Protein AF-A0A7C8Z5E8-F1 (afdb_monomer_lite)

Sequence (424 aa):
DRLLKFGMDMLPTLFQVVNSGASLYVCYGCLSVVNKLVYYNKPDSLHGLIKDINVASFLAGVFTRNDYHILLLALQIAQTVLEKLSNVLMNSFIKEGVLFAIDGLLTPDNCSEFIFPTGNGLECKNSVGREGMRCLCYAFDTRQSGSTSDSRTCNVDKNSIHNLAEHIKMKYFPAELNSSQSLVTDVLQDLRNASMAISDLLNSCANEGAPDDQKEEELSNIMREAVLQLCGNEPVSTFELIESGIIKALLNYLTNGQYLSPCALANLAHGYAVQKRFETFARMSLSSADPVSNDLPLSLLVRKLQCALSTVETFPVIGGYAPRQRGSYAAVPSGCCTMYPCLRVHFVRGEQETCLVDYSADAVTVDPFCLVGEIEHYLRPKVNQKRVEPSEANVQASDQGKSVPTQASVDADSLPGISMELEA

Foldseek 3Di:
DVLLVCLLVCVVVLLCCLLVLADPLSVLVSLVSLLVSLQPDALVSNCVSCVVPLLLLSLLLQLLDPDPSSLLSSLSNVVSCCVRPVVPCVVSNLQNCVLVSLVCLQCVPPCCPQADCDDDDPDPPPPDDDPDDQDSQCSPPPDPPDDDDDNPDDPDDPCSSVVSSVVCCCPRPNPVVPDPDDSHDPLLVLLLVLLVLLVVLLVVVVPDPADDPVSLVVSLVSVLVNLCSPQDPDDRHLCSVRNSCNVVSVVCLLQSPCPPPPCSPPDPRSVVSNVVSVVSVCVSQQDDPDPVDPQGSVNSVVVSVVVNCSSRDSDNPPPPDDPQDFFEWAVPLPTDGHSDAWDFDDDADDPPDDFWAGQPDHTGTHHPPGDVVSVCVVCVVRIGDDPDDDDDDDDDDDDDDDDDDDDDDDDDDDDDDDDDDDDD

Secondary structure (DSSP, 8-state):
-HHHHHHHHHHHHHHHHHHTT--HHHHHHHHHHHHHHHHHS-HHHHHHHHTTS-HHHHHHHHHT---HHHHHHHHHHHHHHHHHHHHHHHHHHHHTTHHHHHHHHH-GGGGTTTS----S--------S-TT---GGGTT----S-S-------SS-TTHHHHHHHHHHHHHS-TTSTTTS-SS-HHHHHHHHHHHHHHHHHHHHTTSSS--HHHHHHHHHHHHHHHHHHTSSS---HHHHHHT-HHHHHHHHHHTT-TT-TTTTS-HHHHHHHHHHHHHHHHHHHS-S-SS----HHHHHHHHHHHHHHHH-------SS----S-EEE-BSS-EEESSPPEEE-----TT--SB----S-PEEE-TT--HHHHHHHHHHHHB----------------------------------------

Organism: Opuntia streptacantha (NCBI:txid393608)

pLDDT: mean 73.71, std 21.5, range [24.38, 96.69]

Structure (mmCIF, N/CA/C/O backbone):
data_AF-A0A7C8Z5E8-F1
#
_entry.id   AF-A0A7C8Z5E8-F1
#
loop_
_atom_site.group_PDB
_atom_site.id
_atom_site.type_symbol
_atom_site.label_atom_id
_atom_site.label_alt_id
_atom_site.label_comp_id
_atom_site.label_asym_id
_atom_site.label_entity_id
_atom_site.label_seq_id
_atom_site.pdbx_PDB_ins_code
_atom_site.Cartn_x
_atom_site.Cartn_y
_atom_site.Cartn_z
_atom_site.occupancy
_atom_site.B_iso_or_equiv
_atom_site.auth_seq_id
_atom_site.auth_comp_id
_atom_site.auth_asym_id
_atom_site.auth_atom_id
_atom_site.pdbx_PDB_model_num
ATOM 1 N N . ASP A 1 1 ? 3.856 16.992 -24.707 1.00 71.38 1 ASP A N 1
ATOM 2 C CA . ASP A 1 1 ? 2.579 16.389 -25.157 1.00 71.38 1 ASP A CA 1
ATOM 3 C C . ASP A 1 1 ? 2.612 14.867 -25.222 1.00 71.38 1 ASP A C 1
ATOM 5 O O . ASP A 1 1 ? 1.916 14.240 -24.436 1.00 71.38 1 ASP A O 1
ATOM 9 N N . ARG A 1 2 ? 3.445 14.235 -26.066 1.00 83.69 2 ARG A N 1
ATOM 10 C CA . ARG A 1 2 ? 3.478 12.756 -26.175 1.00 83.69 2 ARG A CA 1
ATOM 11 C C . ARG A 1 2 ? 3.871 12.027 -24.879 1.00 83.69 2 ARG A C 1
ATOM 13 O O . ARG A 1 2 ? 3.254 11.022 -24.554 1.00 83.69 2 ARG A O 1
ATOM 20 N N . LEU A 1 3 ? 4.850 12.548 -24.131 1.00 85.56 3 LEU A N 1
ATOM 21 C CA . LEU A 1 3 ? 5.269 11.976 -22.841 1.00 85.56 3 LEU A CA 1
ATOM 22 C C . LEU A 1 3 ? 4.166 12.070 -21.777 1.00 85.56 3 LEU A C 1
ATOM 24 O O . LEU A 1 3 ? 3.964 11.129 -21.020 1.00 85.56 3 LEU A O 1
ATOM 28 N N . LEU A 1 4 ? 3.445 13.194 -21.745 1.00 84.69 4 LEU A N 1
ATOM 29 C CA . LEU A 1 4 ? 2.347 13.409 -20.807 1.00 84.69 4 LEU A CA 1
ATOM 30 C C . LEU A 1 4 ? 1.199 12.438 -21.092 1.00 84.69 4 LEU A C 1
ATOM 32 O O . LEU A 1 4 ? 0.738 11.766 -20.179 1.00 84.69 4 LEU A O 1
ATOM 36 N N . LYS A 1 5 ? 0.810 12.298 -22.367 1.00 87.38 5 LYS A N 1
ATOM 37 C CA . LYS A 1 5 ? -0.210 11.331 -22.790 1.00 87.38 5 LYS A CA 1
ATOM 38 C C . LYS A 1 5 ? 0.185 9.896 -22.436 1.00 87.38 5 LYS A C 1
ATOM 40 O O . LYS A 1 5 ? -0.594 9.189 -21.816 1.00 87.38 5 LYS A O 1
ATOM 45 N N . PHE A 1 6 ? 1.423 9.504 -22.751 1.00 89.25 6 PHE A N 1
ATOM 46 C CA . PHE A 1 6 ? 1.952 8.201 -22.348 1.00 89.25 6 PHE A CA 1
ATOM 47 C C . PHE A 1 6 ? 1.848 7.990 -20.834 1.00 89.25 6 PHE A C 1
ATOM 49 O O . PHE A 1 6 ? 1.457 6.916 -20.394 1.00 89.25 6 PHE A O 1
ATOM 56 N N . GLY A 1 7 ? 2.169 9.013 -20.039 1.00 88.00 7 GLY A N 1
ATOM 57 C CA . GLY A 1 7 ? 2.024 8.944 -18.593 1.00 88.00 7 GLY A CA 1
ATOM 58 C C . GLY A 1 7 ? 0.593 8.741 -18.139 1.00 88.00 7 GLY A C 1
ATOM 59 O O . GLY A 1 7 ? 0.361 7.862 -17.320 1.00 88.00 7 GLY A O 1
ATOM 60 N N . MET A 1 8 ? -0.353 9.509 -18.674 1.00 88.00 8 MET A N 1
ATOM 61 C CA . MET A 1 8 ? -1.761 9.390 -18.288 1.00 88.00 8 MET A CA 1
ATOM 62 C C . MET A 1 8 ? -2.306 7.989 -18.579 1.00 88.00 8 MET A C 1
ATOM 64 O O . MET A 1 8 ? -3.017 7.428 -17.752 1.00 88.00 8 MET A O 1
ATOM 68 N N . ASP A 1 9 ? -1.913 7.406 -19.713 1.00 88.25 9 ASP A N 1
ATOM 69 C CA . ASP A 1 9 ? -2.387 6.089 -20.139 1.00 88.25 9 ASP A CA 1
ATOM 70 C C . ASP A 1 9 ? -1.696 4.942 -19.368 1.00 88.25 9 ASP A C 1
ATOM 72 O O . ASP A 1 9 ? -2.320 3.936 -19.029 1.00 88.25 9 ASP A O 1
ATOM 76 N N . MET A 1 10 ? -0.392 5.069 -19.087 1.00 91.50 10 MET A N 1
ATOM 77 C CA . MET A 1 10 ? 0.416 3.955 -18.571 1.00 91.50 10 MET A CA 1
ATOM 78 C C . MET A 1 10 ? 0.638 3.982 -17.063 1.00 91.50 10 MET A C 1
ATOM 80 O O . MET A 1 10 ? 0.795 2.917 -16.470 1.00 91.50 10 MET A O 1
ATOM 84 N N . LEU A 1 11 ? 0.674 5.153 -16.423 1.00 91.94 11 LEU A N 1
ATOM 85 C CA . LEU A 1 11 ? 1.040 5.268 -15.008 1.00 91.94 11 LEU A CA 1
ATOM 86 C C . LEU A 1 11 ? 0.113 4.461 -14.074 1.00 91.94 11 LEU A C 1
ATOM 88 O O . LEU A 1 11 ? 0.654 3.714 -13.254 1.00 91.94 11 LEU A O 1
ATOM 92 N N . PRO A 1 12 ? -1.231 4.488 -14.229 1.00 91.00 12 PRO A N 1
ATOM 93 C CA . PRO A 1 12 ? -2.122 3.649 -13.422 1.00 91.00 12 PRO A CA 1
ATOM 94 C C . PRO A 1 12 ? -1.835 2.150 -13.593 1.00 91.00 12 PRO A C 1
ATOM 96 O O . PRO A 1 12 ? -1.734 1.412 -12.614 1.00 91.00 12 PRO A O 1
ATOM 99 N N . THR A 1 13 ? -1.620 1.714 -14.837 1.00 91.25 13 THR A N 1
ATOM 100 C CA . THR A 1 13 ? -1.316 0.315 -15.170 1.00 91.25 13 THR A CA 1
ATOM 101 C C . THR A 1 13 ? 0.019 -0.125 -14.566 1.00 91.25 13 THR A C 1
ATOM 103 O O . THR A 1 13 ? 0.124 -1.216 -14.009 1.00 91.25 13 THR A O 1
ATOM 106 N N . LEU A 1 14 ? 1.046 0.729 -14.625 1.00 92.81 14 LEU A N 1
ATOM 107 C CA . LEU A 1 14 ? 2.356 0.446 -14.034 1.00 92.81 14 LEU A CA 1
ATOM 108 C C . LEU A 1 14 ? 2.269 0.298 -12.511 1.00 92.81 14 LEU A C 1
ATOM 110 O O . LEU A 1 14 ? 2.893 -0.608 -11.959 1.00 92.81 14 LEU A O 1
ATOM 114 N N . PHE A 1 15 ? 1.485 1.146 -11.841 1.00 91.06 15 PHE A N 1
ATOM 115 C CA . PHE A 1 15 ? 1.276 1.056 -10.393 1.00 91.06 15 PHE A CA 1
ATOM 116 C C . PHE A 1 15 ? 0.545 -0.233 -10.022 1.00 91.06 15 PHE A C 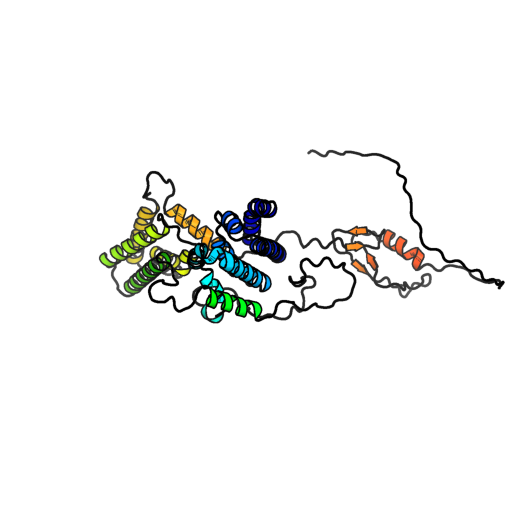1
ATOM 118 O O . PHE A 1 15 ? 0.965 -0.938 -9.105 1.00 91.06 15 PHE A O 1
ATOM 125 N N . GLN A 1 16 ? -0.494 -0.586 -10.781 1.00 87.94 16 GLN A N 1
ATOM 126 C CA . GLN A 1 16 ? -1.241 -1.822 -10.572 1.00 87.94 16 GLN A CA 1
ATOM 127 C C . GLN A 1 16 ? -0.354 -3.064 -10.727 1.00 87.94 16 GLN A C 1
ATOM 129 O O . GLN A 1 16 ? -0.414 -3.951 -9.883 1.00 87.94 16 GLN A O 1
ATOM 134 N N . VAL A 1 17 ? 0.498 -3.120 -11.757 1.00 88.19 17 VAL A N 1
ATOM 135 C CA . VAL A 1 17 ? 1.419 -4.252 -11.982 1.00 88.19 17 VAL A CA 1
ATOM 136 C C . VAL A 1 17 ? 2.443 -4.383 -10.857 1.00 88.19 17 VAL A C 1
ATOM 138 O O . VAL A 1 17 ? 2.772 -5.492 -10.439 1.00 88.19 17 VAL A O 1
ATOM 141 N N . VAL A 1 18 ? 2.957 -3.263 -10.347 1.00 88.06 18 VAL A N 1
ATOM 142 C CA . VAL A 1 18 ? 3.850 -3.301 -9.187 1.00 88.06 18 VAL A CA 1
ATOM 143 C C . VAL A 1 18 ? 3.084 -3.823 -7.969 1.00 88.06 18 VAL A C 1
ATOM 145 O O . VAL A 1 18 ? 3.571 -4.733 -7.309 1.00 88.06 18 VAL A O 1
ATOM 148 N N . ASN A 1 19 ? 1.860 -3.367 -7.713 1.00 83.38 19 ASN A N 1
ATOM 149 C CA . ASN A 1 19 ? 1.084 -3.809 -6.548 1.00 83.38 19 ASN A CA 1
ATOM 150 C C . ASN A 1 19 ? 0.460 -5.210 -6.692 1.00 83.38 19 ASN A C 1
ATOM 152 O O . ASN A 1 19 ? 0.010 -5.775 -5.702 1.00 83.38 19 ASN A O 1
ATOM 156 N N . SER A 1 20 ? 0.467 -5.822 -7.880 1.00 80.69 20 SER A N 1
ATOM 157 C CA . SER A 1 20 ? -0.159 -7.130 -8.124 1.00 80.69 20 SER A CA 1
ATOM 158 C C . SER A 1 20 ? 0.697 -8.338 -7.718 1.00 80.69 20 SER A C 1
ATOM 160 O O . SER A 1 20 ? 0.433 -9.444 -8.184 1.00 80.69 20 SER A O 1
ATOM 162 N N . GLY A 1 21 ? 1.785 -8.149 -6.964 1.00 71.88 21 GLY A N 1
ATOM 163 C CA . GLY A 1 21 ? 2.707 -9.240 -6.614 1.00 71.88 21 GLY A CA 1
ATOM 164 C C . GLY A 1 21 ? 3.442 -9.848 -7.819 1.00 71.88 21 GLY A C 1
ATOM 165 O O . GLY A 1 21 ? 3.825 -11.019 -7.785 1.00 71.88 21 GLY A O 1
ATOM 166 N N . ALA A 1 22 ? 3.619 -9.073 -8.900 1.00 80.31 22 ALA A N 1
ATOM 167 C CA . ALA A 1 22 ? 4.351 -9.499 -10.090 1.00 80.31 22 ALA A CA 1
ATOM 168 C C . ALA A 1 22 ? 5.821 -9.832 -9.773 1.00 80.31 22 ALA A C 1
ATOM 170 O O . ALA A 1 22 ? 6.372 -9.429 -8.747 1.00 80.31 22 ALA A O 1
ATOM 171 N N . SER A 1 23 ? 6.493 -10.540 -10.689 1.00 83.44 23 SER A N 1
ATOM 172 C CA . SER A 1 23 ? 7.897 -10.911 -10.491 1.00 83.44 23 SER A CA 1
ATOM 173 C C . SER A 1 23 ? 8.780 -9.684 -10.241 1.00 83.44 23 SER A C 1
ATOM 175 O O . SER A 1 23 ? 8.546 -8.594 -10.774 1.00 83.44 23 SER A O 1
ATOM 177 N N . LEU A 1 24 ? 9.836 -9.876 -9.450 1.00 83.94 24 LEU A N 1
ATOM 178 C CA . LEU A 1 24 ? 10.773 -8.816 -9.083 1.00 83.94 24 LEU A CA 1
ATOM 179 C C . LEU A 1 24 ? 11.327 -8.068 -10.312 1.00 83.94 24 LEU A C 1
ATOM 181 O O . LEU A 1 24 ? 11.442 -6.846 -10.305 1.00 83.94 24 LEU A O 1
ATOM 185 N N . TYR A 1 25 ? 11.599 -8.799 -11.396 1.00 85.88 25 TYR A N 1
ATOM 186 C CA . TYR A 1 25 ? 12.086 -8.246 -12.658 1.00 85.88 25 TYR A CA 1
ATOM 187 C C . TYR A 1 25 ? 11.060 -7.328 -13.342 1.00 85.88 25 TYR A C 1
ATOM 189 O O . TYR A 1 25 ? 11.410 -6.247 -13.816 1.00 85.88 25 TYR A O 1
ATOM 197 N N . VAL A 1 26 ? 9.786 -7.738 -13.376 1.00 87.94 26 VAL A N 1
ATOM 198 C CA . VAL A 1 26 ? 8.697 -6.921 -13.935 1.00 87.94 26 VAL A CA 1
ATOM 199 C C . VAL A 1 26 ? 8.515 -5.661 -13.096 1.00 87.94 26 VAL A C 1
ATOM 201 O O . VAL A 1 26 ? 8.486 -4.562 -13.646 1.00 87.94 26 VAL A O 1
ATOM 204 N N . CYS A 1 27 ? 8.497 -5.800 -11.769 1.00 89.75 27 CYS A N 1
ATOM 205 C CA . CYS A 1 27 ? 8.385 -4.663 -10.861 1.00 89.75 27 CYS A CA 1
ATOM 206 C C . CYS A 1 27 ? 9.533 -3.662 -11.041 1.00 89.75 27 CYS A C 1
ATOM 208 O O . CYS A 1 27 ? 9.293 -2.458 -11.117 1.00 89.75 27 CYS A O 1
ATOM 210 N N . TYR A 1 28 ? 10.770 -4.153 -11.160 1.00 90.94 28 TYR A N 1
ATOM 211 C CA . TYR A 1 28 ? 11.944 -3.321 -11.416 1.00 90.94 28 TYR A CA 1
ATOM 212 C C . TYR A 1 28 ? 11.827 -2.564 -12.746 1.00 90.94 28 TYR A C 1
ATOM 214 O O . TYR A 1 28 ? 12.116 -1.367 -12.810 1.00 90.94 28 TYR A O 1
ATOM 222 N N . GLY A 1 29 ? 11.344 -3.227 -13.802 1.00 91.31 29 GLY A N 1
ATOM 223 C CA . GLY A 1 29 ? 11.052 -2.589 -15.087 1.00 91.31 29 GLY A CA 1
ATOM 224 C C . GLY A 1 29 ? 9.997 -1.491 -14.983 1.00 91.31 29 GLY A C 1
ATOM 225 O O . GLY A 1 29 ? 10.233 -0.373 -15.443 1.00 91.31 29 GLY A O 1
ATOM 226 N N . CYS A 1 30 ? 8.866 -1.777 -14.335 1.00 93.94 30 CYS A N 1
ATOM 227 C CA . CYS A 1 30 ? 7.790 -0.807 -14.139 1.00 93.94 30 CYS A CA 1
ATOM 228 C C . CYS A 1 30 ? 8.273 0.416 -13.352 1.00 93.94 30 CYS A C 1
ATOM 230 O O . CYS A 1 30 ? 8.107 1.542 -13.819 1.00 93.94 30 CYS A O 1
ATOM 232 N N . LEU A 1 31 ? 8.953 0.211 -12.220 1.00 94.38 31 LEU A N 1
ATOM 233 C CA . LEU A 1 31 ? 9.517 1.304 -11.422 1.00 94.38 31 LEU A CA 1
ATOM 234 C C . LEU A 1 31 ? 10.582 2.095 -12.183 1.00 94.38 31 LEU A C 1
ATOM 236 O O . LEU A 1 31 ? 10.632 3.315 -12.068 1.00 94.38 31 LEU A O 1
ATOM 240 N N . SER A 1 32 ? 11.389 1.442 -13.020 1.00 94.25 32 SER A N 1
ATOM 241 C CA . SER A 1 32 ? 12.361 2.135 -13.876 1.00 94.25 32 SER A CA 1
ATOM 242 C C . SER A 1 32 ? 11.680 3.070 -14.881 1.00 94.25 32 SER A C 1
ATOM 244 O O . SER A 1 32 ? 12.180 4.167 -15.145 1.00 94.25 32 SER A O 1
ATOM 246 N N . VAL A 1 33 ? 10.539 2.657 -15.443 1.00 94.69 33 VAL A N 1
ATOM 247 C CA . VAL A 1 33 ? 9.728 3.505 -16.331 1.00 94.69 33 VAL A CA 1
ATOM 248 C C . VAL A 1 33 ? 9.115 4.661 -15.545 1.00 94.69 33 VAL A C 1
ATOM 250 O O . VAL A 1 33 ? 9.232 5.803 -15.986 1.00 94.69 33 VAL A O 1
ATOM 253 N N . VAL A 1 34 ? 8.534 4.389 -14.371 1.00 95.19 34 VAL A N 1
ATOM 254 C CA . VAL A 1 34 ? 7.971 5.418 -13.478 1.00 95.19 34 VAL A CA 1
ATOM 255 C C . VAL A 1 34 ? 9.034 6.453 -13.105 1.00 95.19 34 VAL A C 1
ATOM 257 O O . VAL A 1 34 ? 8.799 7.646 -13.275 1.00 95.19 34 VAL A O 1
ATOM 260 N N . ASN A 1 35 ? 10.225 6.021 -12.687 1.00 95.50 35 ASN A N 1
ATOM 261 C CA . ASN A 1 35 ? 11.328 6.906 -12.310 1.00 95.50 35 ASN A CA 1
ATOM 262 C C . ASN A 1 35 ? 11.730 7.844 -13.455 1.00 95.50 35 ASN A C 1
ATOM 264 O O . ASN A 1 35 ? 11.780 9.061 -13.287 1.00 95.50 35 ASN A O 1
ATOM 268 N N . LYS A 1 36 ? 11.920 7.300 -14.664 1.00 94.12 36 LYS A N 1
ATOM 269 C CA . LYS A 1 36 ? 12.218 8.110 -15.857 1.00 94.12 36 LYS A CA 1
ATOM 270 C C . LYS A 1 36 ? 11.085 9.078 -16.178 1.00 94.12 36 LYS A C 1
ATOM 272 O O . LYS A 1 36 ? 11.331 10.235 -16.510 1.00 94.12 36 LYS A O 1
ATOM 277 N N . LEU A 1 37 ? 9.845 8.617 -16.082 1.00 93.69 37 LEU A N 1
ATOM 278 C CA . LEU A 1 37 ? 8.674 9.427 -16.369 1.00 93.69 37 LEU A CA 1
ATOM 279 C C . LEU A 1 37 ? 8.565 10.616 -15.405 1.00 93.69 37 LEU A C 1
ATOM 281 O O . LEU A 1 37 ? 8.378 11.748 -15.854 1.00 93.69 37 LEU A O 1
ATOM 285 N N . VAL A 1 38 ? 8.757 10.389 -14.109 1.00 93.56 38 VAL A N 1
ATOM 286 C CA . VAL A 1 38 ? 8.796 11.453 -13.101 1.00 93.56 38 VAL A CA 1
ATOM 287 C C . VAL A 1 38 ? 9.973 12.398 -13.365 1.00 93.56 38 VAL A C 1
ATOM 289 O O . VAL A 1 38 ? 9.802 13.618 -13.331 1.00 93.56 38 VAL A O 1
ATOM 292 N N . TYR A 1 39 ? 11.153 11.865 -13.687 1.00 94.50 39 TYR A N 1
ATOM 293 C CA . TYR A 1 39 ? 12.363 12.649 -13.938 1.00 94.50 39 TYR A CA 1
ATOM 294 C C . TYR A 1 39 ? 12.252 13.585 -15.150 1.00 94.50 39 TYR A C 1
ATOM 296 O O . TYR A 1 39 ? 12.602 14.762 -15.044 1.00 94.50 39 TYR A O 1
ATOM 304 N N . TYR A 1 40 ? 11.714 13.121 -16.280 1.00 93.19 40 TYR A N 1
ATOM 305 C CA . TYR A 1 40 ? 11.650 13.925 -17.508 1.00 93.19 40 TYR A CA 1
ATOM 306 C C . TYR A 1 40 ? 10.457 14.892 -17.578 1.00 93.19 40 TYR A C 1
ATOM 308 O O . TYR A 1 40 ? 10.486 15.830 -18.377 1.00 93.19 40 TYR A O 1
ATOM 316 N N . ASN A 1 41 ? 9.410 14.708 -16.766 1.00 91.81 41 ASN A N 1
ATOM 317 C CA . ASN A 1 41 ? 8.282 15.644 -16.741 1.00 91.81 41 ASN A CA 1
ATOM 318 C C . ASN A 1 41 ? 8.623 16.936 -15.978 1.00 91.81 41 ASN A C 1
ATOM 320 O O . ASN A 1 41 ? 9.280 16.913 -14.937 1.00 91.81 41 ASN A O 1
ATOM 324 N N . LYS A 1 42 ? 8.149 18.079 -16.485 1.00 92.12 42 LYS A N 1
ATOM 325 C CA . LYS A 1 42 ? 8.218 19.368 -15.773 1.00 92.12 42 LYS A CA 1
ATOM 326 C C . LYS A 1 42 ? 7.257 19.367 -14.570 1.00 92.12 42 LYS A C 1
ATOM 328 O O . LYS A 1 42 ? 6.258 18.653 -14.650 1.00 92.12 42 LYS A O 1
ATOM 333 N N . PRO A 1 43 ? 7.498 20.171 -13.515 1.00 91.56 43 PRO A N 1
ATOM 334 C CA . PRO A 1 43 ? 6.642 20.215 -12.323 1.00 91.56 43 PRO A CA 1
ATOM 335 C C . PRO A 1 43 ? 5.145 20.372 -12.632 1.00 91.56 43 PRO A C 1
ATOM 337 O O . PRO A 1 43 ? 4.359 19.531 -12.211 1.00 91.56 43 PRO A O 1
ATOM 340 N N . ASP A 1 44 ? 4.754 21.345 -13.463 1.00 90.19 44 ASP A N 1
ATOM 341 C CA . ASP A 1 44 ? 3.335 21.598 -13.784 1.00 90.19 44 ASP A CA 1
ATOM 342 C C . ASP A 1 44 ? 2.659 20.405 -14.479 1.00 90.19 44 ASP A C 1
ATOM 344 O O . ASP A 1 44 ? 1.530 20.023 -14.170 1.00 90.19 44 ASP A O 1
ATOM 348 N N . SER A 1 45 ? 3.372 19.781 -15.422 1.00 90.06 45 SER A N 1
ATOM 349 C CA . SER A 1 45 ? 2.884 18.602 -16.144 1.00 90.06 45 SER A CA 1
ATOM 350 C C . SER A 1 45 ? 2.839 17.369 -15.246 1.00 90.06 45 SER A C 1
ATOM 352 O O . SER A 1 45 ? 1.912 16.570 -15.354 1.00 90.06 45 SER A O 1
ATOM 354 N N . LEU A 1 46 ? 3.824 17.218 -14.356 1.00 91.31 46 LEU A N 1
ATOM 355 C CA . LEU A 1 46 ? 3.877 16.127 -13.392 1.00 91.31 46 LEU A CA 1
ATOM 356 C C . LEU A 1 46 ? 2.722 16.233 -12.396 1.00 91.31 46 LEU A C 1
ATOM 358 O O . LEU A 1 46 ? 2.064 15.229 -12.155 1.00 91.31 46 LEU A O 1
ATOM 362 N N . HIS A 1 47 ? 2.427 17.434 -11.894 1.00 90.75 47 HIS A N 1
ATOM 363 C CA . HIS A 1 47 ? 1.280 17.678 -11.021 1.00 90.75 47 HIS A CA 1
ATOM 364 C C . HIS A 1 47 ? -0.026 17.237 -11.689 1.00 90.75 47 HIS A C 1
ATOM 366 O O . HIS A 1 47 ? -0.789 16.468 -11.113 1.00 90.75 47 HIS A O 1
ATOM 372 N N . GLY A 1 48 ? -0.248 17.645 -12.944 1.00 87.94 48 GLY A N 1
ATOM 373 C CA . GLY A 1 48 ? -1.423 17.228 -13.713 1.00 87.94 48 GLY A CA 1
ATOM 374 C C . GLY A 1 48 ? -1.514 15.719 -13.960 1.00 87.94 48 GLY A C 1
ATOM 375 O O . GLY A 1 48 ? -2.618 15.206 -14.109 1.00 87.94 48 GLY A O 1
ATOM 376 N N . LEU A 1 49 ? -0.378 15.020 -13.988 1.00 88.44 49 LEU A N 1
ATOM 377 C CA . LEU A 1 49 ? -0.309 13.576 -14.192 1.00 88.44 49 LEU A CA 1
ATOM 378 C C . LEU A 1 49 ? -0.586 12.777 -12.912 1.00 88.44 49 LEU A C 1
ATOM 380 O O . LEU A 1 49 ? -1.201 11.717 -12.978 1.00 88.44 49 LEU A O 1
ATOM 384 N N . ILE A 1 50 ? -0.108 13.261 -11.765 1.00 88.69 50 ILE A N 1
ATOM 385 C CA . ILE A 1 50 ? -0.204 12.527 -10.499 1.00 88.69 50 ILE A CA 1
ATOM 386 C C . ILE A 1 50 ? -1.356 12.991 -9.609 1.00 88.69 50 ILE A C 1
ATOM 388 O O . ILE A 1 50 ? -1.649 12.313 -8.640 1.00 88.69 50 ILE A O 1
ATOM 392 N N . LYS A 1 51 ? -2.025 14.111 -9.905 1.00 85.62 51 LYS A N 1
ATOM 393 C CA . LYS A 1 51 ? -3.132 14.631 -9.076 1.00 85.62 51 LYS A CA 1
ATOM 394 C C . LYS A 1 51 ? -4.255 13.611 -8.835 1.00 85.62 51 LYS A C 1
ATOM 396 O O . LYS A 1 51 ? -4.861 13.623 -7.773 1.00 85.62 51 LYS A O 1
ATOM 401 N N . ASP A 1 52 ? -4.511 12.740 -9.812 1.00 83.31 52 ASP A N 1
ATOM 402 C CA . ASP A 1 52 ? -5.603 11.763 -9.775 1.00 83.31 52 ASP A CA 1
ATOM 403 C C . ASP A 1 52 ? -5.128 10.403 -9.223 1.00 83.31 52 ASP A C 1
ATOM 405 O O . ASP A 1 52 ? -5.914 9.464 -9.107 1.00 83.31 52 ASP A O 1
ATOM 409 N N . ILE A 1 53 ? -3.835 10.274 -8.896 1.00 86.44 53 ILE A N 1
ATOM 410 C CA . ILE A 1 53 ? -3.204 9.025 -8.463 1.00 86.44 53 ILE A CA 1
ATOM 411 C C . ILE A 1 53 ? -2.498 9.252 -7.127 1.00 86.44 53 ILE A C 1
ATOM 413 O O . ILE A 1 53 ? -1.655 10.133 -6.982 1.00 86.44 53 ILE A O 1
ATOM 417 N N . ASN A 1 54 ? -2.757 8.392 -6.146 1.00 87.81 54 ASN A N 1
ATOM 418 C CA . ASN A 1 54 ? -2.086 8.485 -4.854 1.00 87.81 54 ASN A CA 1
ATOM 419 C C . ASN A 1 54 ? -0.654 7.911 -4.921 1.00 87.81 54 ASN A C 1
ATOM 421 O O . ASN A 1 54 ? -0.403 6.752 -4.586 1.00 87.81 54 ASN A O 1
ATOM 425 N N . VAL A 1 55 ? 0.296 8.730 -5.386 1.00 92.62 55 VAL A N 1
ATOM 426 C CA . VAL A 1 55 ? 1.724 8.366 -5.490 1.00 92.62 55 VAL A CA 1
ATOM 427 C C . VAL A 1 55 ? 2.338 8.070 -4.123 1.00 92.62 55 VAL A C 1
ATOM 429 O O . VAL A 1 55 ? 3.207 7.206 -4.029 1.00 92.62 55 VAL A O 1
ATOM 432 N N . ALA A 1 56 ? 1.888 8.753 -3.071 1.00 93.00 56 ALA A N 1
ATOM 433 C CA . ALA A 1 56 ? 2.383 8.526 -1.719 1.00 93.00 56 ALA A CA 1
ATOM 434 C C . ALA A 1 56 ? 2.009 7.117 -1.229 1.00 93.00 56 ALA A C 1
ATOM 436 O O . ALA A 1 56 ? 2.892 6.361 -0.833 1.00 93.00 56 ALA A O 1
ATOM 437 N N . SER A 1 57 ? 0.742 6.722 -1.380 1.00 90.25 57 SER A N 1
ATOM 438 C CA . SER A 1 57 ? 0.272 5.371 -1.040 1.00 90.25 57 SER A CA 1
ATOM 439 C C . SER A 1 57 ? 0.972 4.291 -1.868 1.00 90.25 57 SER A C 1
ATOM 441 O O . SER A 1 57 ? 1.384 3.254 -1.348 1.00 90.25 57 SER A O 1
ATOM 443 N N . PHE A 1 58 ? 1.192 4.561 -3.160 1.00 91.88 58 PHE A N 1
ATOM 444 C CA . PHE A 1 58 ? 1.973 3.678 -4.024 1.00 91.88 58 PHE A CA 1
ATOM 445 C C . PHE A 1 58 ? 3.399 3.470 -3.496 1.00 91.88 58 PHE A C 1
ATOM 447 O O . PHE A 1 58 ? 3.841 2.332 -3.361 1.00 91.88 58 PHE A O 1
ATOM 454 N N . LEU A 1 59 ? 4.115 4.551 -3.176 1.00 93.69 59 LEU A N 1
ATOM 455 C CA . LEU A 1 59 ? 5.481 4.465 -2.660 1.00 93.69 59 LEU A CA 1
ATOM 456 C C . LEU A 1 59 ? 5.535 3.763 -1.302 1.00 93.69 59 LEU A C 1
ATOM 458 O O . LEU A 1 59 ? 6.400 2.909 -1.122 1.00 93.69 59 LEU A O 1
ATOM 462 N N . ALA A 1 60 ? 4.600 4.054 -0.393 1.00 89.81 60 ALA A N 1
ATOM 463 C CA . ALA A 1 60 ? 4.487 3.366 0.893 1.00 89.81 60 ALA A CA 1
ATOM 464 C C . ALA A 1 60 ? 4.384 1.842 0.705 1.00 89.81 60 ALA A C 1
ATOM 466 O O . ALA A 1 60 ? 5.144 1.093 1.315 1.00 89.81 60 ALA A O 1
ATOM 467 N N . GLY A 1 61 ? 3.540 1.386 -0.228 1.00 86.38 61 GLY A N 1
ATOM 468 C CA . GLY A 1 61 ? 3.428 -0.033 -0.582 1.00 86.38 61 GLY A CA 1
ATOM 469 C C . GLY A 1 61 ? 4.674 -0.625 -1.257 1.00 86.38 61 GLY A C 1
ATOM 470 O O . GLY A 1 61 ? 4.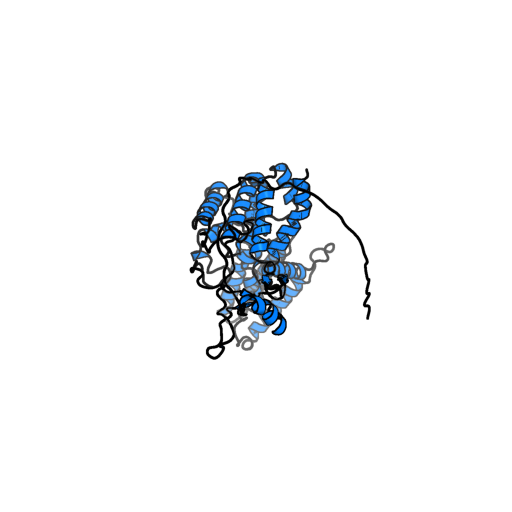938 -1.815 -1.129 1.00 86.38 61 GLY A O 1
ATOM 471 N N . VAL A 1 62 ? 5.480 0.171 -1.966 1.00 90.06 62 VAL A N 1
ATOM 472 C CA . VAL A 1 62 ? 6.753 -0.308 -2.538 1.00 90.06 62 VAL A CA 1
ATOM 473 C C . VAL A 1 62 ? 7.835 -0.437 -1.462 1.00 90.06 62 VAL A C 1
ATOM 475 O O . VAL A 1 62 ? 8.661 -1.348 -1.551 1.00 90.06 62 VAL A O 1
ATOM 478 N N . PHE A 1 63 ? 7.823 0.427 -0.443 1.00 89.50 63 PHE A N 1
ATOM 479 C CA . PHE A 1 63 ? 8.785 0.391 0.662 1.00 89.50 63 PHE A CA 1
ATOM 480 C C . PHE A 1 63 ? 8.617 -0.808 1.603 1.00 89.50 63 PHE A C 1
ATOM 482 O O . PHE A 1 63 ? 9.561 -1.139 2.312 1.00 89.50 63 PHE A O 1
ATOM 489 N N . THR A 1 64 ? 7.489 -1.526 1.558 1.00 83.44 64 THR A N 1
ATOM 490 C CA . THR A 1 64 ? 7.316 -2.789 2.305 1.00 83.44 64 THR A CA 1
ATOM 491 C C . THR A 1 64 ? 8.132 -3.955 1.727 1.00 83.44 64 THR A C 1
ATOM 493 O O . THR A 1 64 ? 8.162 -5.049 2.290 1.00 83.44 64 THR A O 1
ATOM 496 N N . ARG A 1 65 ? 8.797 -3.760 0.581 1.00 82.88 65 ARG A N 1
ATOM 497 C CA . ARG A 1 65 ? 9.574 -4.800 -0.102 1.00 82.88 65 ARG A CA 1
ATOM 498 C C . ARG A 1 65 ? 11.010 -4.856 0.398 1.00 82.88 65 ARG A C 1
ATOM 500 O O . ARG A 1 65 ? 11.684 -3.842 0.486 1.00 82.88 65 ARG A O 1
ATOM 507 N N . ASN A 1 66 ? 11.539 -6.068 0.534 1.00 80.38 66 ASN A N 1
ATOM 508 C CA . ASN A 1 66 ? 12.905 -6.303 1.018 1.00 80.38 66 ASN A CA 1
ATOM 509 C C . ASN A 1 66 ? 13.992 -6.313 -0.082 1.00 80.38 66 ASN A C 1
ATOM 511 O O . ASN A 1 66 ? 15.117 -6.738 0.175 1.00 80.38 66 ASN A O 1
ATOM 515 N N . ASP A 1 67 ? 13.691 -5.892 -1.320 1.00 86.81 67 ASP A N 1
ATOM 516 C CA . ASP A 1 67 ? 14.684 -5.880 -2.408 1.00 86.81 67 ASP A CA 1
ATOM 517 C C . ASP A 1 67 ? 15.405 -4.533 -2.538 1.00 86.81 67 ASP A C 1
ATOM 519 O O . ASP A 1 67 ? 14.791 -3.486 -2.743 1.00 86.81 67 ASP A O 1
ATOM 523 N N . TYR A 1 68 ? 16.737 -4.592 -2.526 1.00 88.25 68 TYR A N 1
ATOM 524 C CA . TYR A 1 68 ? 17.610 -3.420 -2.554 1.00 88.25 68 TYR A CA 1
ATOM 525 C C . TYR A 1 68 ? 17.409 -2.528 -3.794 1.00 88.25 68 TYR A C 1
ATOM 527 O O . TYR A 1 68 ? 17.395 -1.301 -3.700 1.00 88.25 68 TYR A O 1
ATOM 535 N N . HIS A 1 69 ? 17.249 -3.114 -4.983 1.00 90.19 69 HIS A N 1
ATOM 536 C CA . HIS A 1 69 ? 17.146 -2.331 -6.219 1.00 90.19 69 HIS A CA 1
ATOM 537 C C . HIS A 1 69 ? 15.783 -1.650 -6.333 1.00 90.19 69 HIS A C 1
ATOM 539 O O . HIS A 1 69 ? 15.690 -0.526 -6.830 1.00 90.19 69 HIS A O 1
ATOM 545 N N . ILE A 1 70 ? 14.733 -2.334 -5.876 1.00 91.75 70 ILE A N 1
ATOM 546 C CA . ILE A 1 70 ? 13.376 -1.792 -5.814 1.00 91.75 70 ILE A CA 1
ATOM 547 C C . ILE A 1 70 ? 13.314 -0.616 -4.839 1.00 91.75 70 ILE A C 1
ATOM 549 O O . ILE A 1 70 ? 12.832 0.452 -5.220 1.00 91.75 70 ILE A O 1
ATOM 553 N N . LEU A 1 71 ? 13.852 -0.787 -3.628 1.00 92.50 71 LEU A N 1
ATOM 554 C CA . LEU A 1 71 ? 13.899 0.265 -2.611 1.00 92.50 71 LEU A CA 1
ATOM 555 C C . LEU A 1 71 ? 14.688 1.485 -3.092 1.00 92.50 71 LEU A C 1
ATOM 557 O O . LEU A 1 71 ? 14.228 2.615 -2.936 1.00 92.50 71 LEU A O 1
ATOM 561 N N . LEU A 1 72 ? 15.835 1.279 -3.749 1.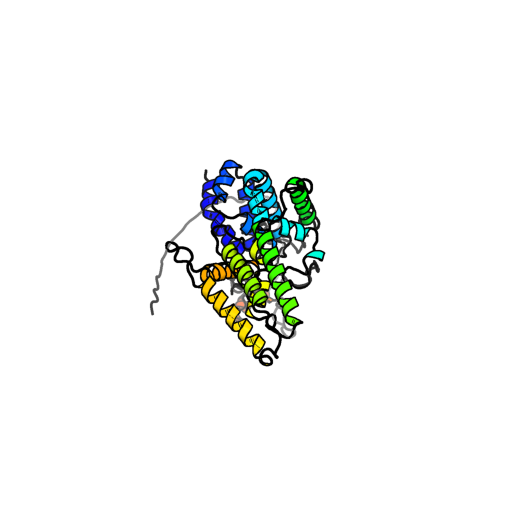00 93.00 72 LEU A N 1
ATOM 562 C CA . LEU A 1 72 ? 16.611 2.389 -4.298 1.00 93.00 72 LEU A CA 1
ATOM 563 C C . LEU A 1 72 ? 15.830 3.169 -5.367 1.00 93.00 72 LEU A C 1
ATOM 565 O O . LEU A 1 72 ? 15.827 4.399 -5.343 1.00 93.00 72 LEU A O 1
ATOM 569 N N . LEU A 1 73 ? 15.151 2.480 -6.291 1.00 94.31 73 LEU A N 1
ATOM 570 C CA . LEU A 1 73 ? 14.302 3.145 -7.286 1.00 94.31 73 LEU A CA 1
ATOM 571 C C . LEU A 1 73 ? 13.145 3.903 -6.628 1.00 94.31 73 LEU A C 1
ATOM 573 O O . LEU A 1 73 ? 12.838 5.017 -7.048 1.00 94.31 73 LEU A O 1
ATOM 577 N N . ALA A 1 74 ? 12.519 3.328 -5.601 1.00 95.88 74 ALA A N 1
ATOM 578 C CA . ALA A 1 74 ? 11.444 3.977 -4.859 1.00 95.88 74 ALA A CA 1
ATOM 579 C C . ALA A 1 74 ? 11.927 5.261 -4.168 1.00 95.88 74 ALA A C 1
ATOM 581 O O . ALA A 1 74 ? 11.269 6.293 -4.289 1.00 95.88 74 ALA A O 1
ATOM 582 N N . LEU A 1 75 ? 13.107 5.239 -3.536 1.00 96.06 75 LEU A N 1
ATOM 583 C CA . LEU A 1 75 ? 13.729 6.432 -2.951 1.00 96.06 75 LEU A CA 1
ATOM 584 C C . LEU A 1 75 ? 14.059 7.493 -4.010 1.00 96.06 75 LEU A C 1
ATOM 586 O O . LEU A 1 75 ? 13.802 8.674 -3.793 1.00 96.06 75 LEU A O 1
ATOM 590 N N . GLN A 1 76 ? 14.575 7.096 -5.177 1.00 96.19 76 GLN A N 1
ATOM 591 C CA . GLN A 1 76 ? 14.843 8.030 -6.281 1.00 96.19 76 GLN A CA 1
ATOM 592 C C . GLN A 1 76 ? 13.560 8.689 -6.806 1.00 96.19 76 GLN A C 1
ATOM 594 O O . GLN A 1 76 ? 13.541 9.898 -7.062 1.00 96.19 76 GLN A O 1
ATOM 599 N N . ILE A 1 77 ? 12.477 7.914 -6.932 1.00 96.69 77 ILE A N 1
ATOM 600 C CA . ILE A 1 77 ? 11.157 8.437 -7.297 1.00 96.69 77 ILE A CA 1
ATOM 601 C C . ILE A 1 77 ? 10.676 9.406 -6.214 1.00 96.69 77 ILE A C 1
ATOM 603 O O . ILE A 1 77 ? 10.319 10.536 -6.543 1.00 96.69 77 ILE A O 1
ATOM 607 N N . ALA A 1 78 ? 10.713 9.001 -4.941 1.00 96.62 78 ALA A N 1
ATOM 608 C CA . ALA A 1 78 ? 10.307 9.824 -3.803 1.00 96.62 78 ALA A CA 1
ATOM 609 C C . ALA A 1 78 ? 11.055 11.165 -3.781 1.00 96.62 78 ALA A C 1
ATOM 611 O O . ALA A 1 78 ? 10.419 12.217 -3.733 1.00 96.62 78 ALA A O 1
ATOM 612 N N . GLN A 1 79 ? 12.384 11.140 -3.917 1.00 96.06 79 GLN A N 1
ATOM 613 C CA . GLN A 1 79 ? 13.204 12.347 -3.998 1.00 96.06 79 GLN A CA 1
ATOM 614 C C . GLN A 1 79 ? 12.779 13.232 -5.170 1.00 96.06 79 GLN A C 1
ATOM 616 O O . GLN A 1 79 ? 12.517 14.413 -4.974 1.00 96.06 79 GLN A O 1
ATOM 621 N N . THR A 1 80 ? 12.691 12.684 -6.384 1.00 95.75 80 THR A N 1
ATOM 622 C CA . THR A 1 80 ? 12.402 13.483 -7.587 1.00 95.75 80 THR A CA 1
ATOM 623 C C . THR A 1 80 ? 11.007 14.109 -7.526 1.00 95.75 80 THR A C 1
ATOM 625 O O . THR A 1 80 ? 10.795 15.239 -7.973 1.00 95.75 80 THR A O 1
ATOM 628 N N . VAL A 1 81 ? 10.038 13.377 -6.975 1.00 95.12 81 VAL A N 1
ATOM 629 C CA . VAL A 1 81 ? 8.675 13.863 -6.765 1.00 95.12 81 VAL A CA 1
ATOM 630 C C . VAL A 1 81 ? 8.660 14.996 -5.729 1.00 95.12 81 VAL A C 1
ATOM 632 O O . VAL A 1 81 ? 8.080 16.047 -6.001 1.00 95.12 81 VAL A O 1
ATOM 635 N N . LEU A 1 82 ? 9.346 14.834 -4.592 1.00 94.38 82 LEU A N 1
ATOM 636 C CA . LEU A 1 82 ? 9.468 15.873 -3.561 1.00 94.38 82 LEU A CA 1
ATOM 637 C C . LEU A 1 82 ? 10.256 17.098 -4.051 1.00 94.38 82 LEU A C 1
ATOM 639 O O . LEU A 1 82 ? 9.893 18.227 -3.738 1.00 94.38 82 LEU A O 1
ATOM 643 N N . GLU A 1 83 ? 11.287 16.914 -4.878 1.00 94.75 83 GLU A N 1
ATOM 644 C CA . GLU A 1 83 ? 12.031 18.006 -5.521 1.00 94.75 83 GLU A CA 1
ATOM 645 C C . GLU A 1 83 ? 11.143 18.901 -6.381 1.00 94.75 83 GLU A C 1
ATOM 647 O O . GLU A 1 83 ? 11.374 20.108 -6.451 1.00 94.75 83 GLU A O 1
ATOM 652 N N . LYS A 1 84 ? 10.137 18.320 -7.036 1.00 94.19 84 LYS A N 1
ATOM 653 C CA . LYS A 1 84 ? 9.282 19.036 -7.986 1.00 94.19 84 LYS A CA 1
ATOM 654 C C . LYS A 1 84 ? 7.972 19.524 -7.378 1.00 94.19 84 LYS A C 1
ATOM 656 O O . LYS A 1 84 ? 7.450 20.522 -7.862 1.00 94.19 84 LYS A O 1
ATOM 661 N N . LEU A 1 85 ? 7.425 18.810 -6.391 1.00 92.44 85 LEU A N 1
ATOM 662 C CA . LEU A 1 85 ? 6.046 18.966 -5.905 1.00 92.44 85 LEU A CA 1
ATOM 663 C C . LEU A 1 85 ? 5.932 18.879 -4.370 1.00 92.44 85 LEU A C 1
ATOM 665 O O . LEU A 1 85 ? 4.906 18.436 -3.846 1.00 92.44 85 LEU A O 1
ATOM 669 N N . SER A 1 86 ? 6.971 19.293 -3.634 1.00 88.69 86 SER A N 1
ATOM 670 C CA . SER A 1 86 ? 6.983 19.279 -2.159 1.00 88.69 86 SER A CA 1
ATOM 671 C C . SER A 1 86 ? 5.760 19.968 -1.547 1.00 88.69 86 SER A C 1
ATOM 673 O O . SER A 1 86 ? 5.116 19.417 -0.662 1.00 88.69 86 SER A O 1
ATOM 675 N N . ASN A 1 87 ? 5.377 21.137 -2.055 1.00 85.38 87 ASN A N 1
ATOM 676 C CA . ASN A 1 87 ? 4.251 21.920 -1.543 1.00 85.38 87 ASN A CA 1
ATOM 677 C C . ASN A 1 87 ? 2.904 21.171 -1.528 1.00 85.38 87 ASN A C 1
ATOM 679 O O . ASN A 1 87 ? 2.050 21.499 -0.711 1.00 85.38 87 ASN A O 1
ATOM 683 N N . VAL A 1 88 ? 2.705 20.191 -2.413 1.00 88.06 88 VAL A N 1
ATOM 684 C CA . VAL A 1 88 ? 1.450 19.426 -2.510 1.00 88.06 88 VAL A CA 1
ATOM 685 C C . VAL A 1 88 ? 1.558 18.069 -1.813 1.00 88.06 88 VAL A C 1
ATOM 687 O O . VAL A 1 88 ? 0.595 17.593 -1.216 1.00 88.06 88 VAL A O 1
ATOM 690 N N . LEU A 1 89 ? 2.724 17.425 -1.880 1.00 89.81 89 LEU A N 1
ATOM 691 C CA . LEU A 1 89 ? 2.845 16.009 -1.530 1.00 89.81 89 LEU A CA 1
ATOM 692 C C . LEU A 1 89 ? 3.348 15.734 -0.122 1.00 89.81 89 LEU A C 1
ATOM 694 O O . LEU A 1 89 ? 3.143 14.623 0.354 1.00 89.81 89 LEU A O 1
ATOM 698 N N . MET A 1 90 ? 3.950 16.707 0.561 1.00 89.69 90 MET A N 1
ATOM 699 C CA . MET A 1 90 ? 4.493 16.507 1.912 1.00 89.69 90 MET A CA 1
ATOM 700 C C . MET A 1 90 ? 3.451 15.933 2.881 1.00 89.69 90 MET A C 1
ATOM 702 O O . MET A 1 90 ? 3.692 14.901 3.502 1.00 89.69 90 MET A O 1
ATOM 706 N N . ASN A 1 91 ? 2.251 16.519 2.922 1.00 88.88 91 ASN A N 1
ATOM 707 C CA . ASN A 1 91 ? 1.169 16.031 3.783 1.00 88.88 91 ASN A CA 1
ATOM 708 C C . ASN A 1 91 ? 0.694 14.630 3.373 1.00 88.88 91 ASN A C 1
ATOM 710 O O . ASN A 1 91 ? 0.402 13.806 4.231 1.00 88.88 91 ASN A O 1
ATOM 714 N N . SER A 1 92 ? 0.663 14.337 2.069 1.00 90.81 92 SER A N 1
ATOM 715 C CA . SER A 1 92 ? 0.297 13.005 1.568 1.00 90.81 92 SER A CA 1
ATOM 716 C C . SER A 1 92 ? 1.355 11.957 1.929 1.00 90.81 92 SER A C 1
ATOM 718 O O . SER A 1 92 ? 1.013 10.833 2.270 1.00 90.81 92 SER A O 1
ATOM 720 N N . PHE A 1 93 ? 2.640 12.321 1.901 1.00 92.75 93 PHE A N 1
ATOM 721 C CA . PHE A 1 93 ? 3.749 11.445 2.289 1.00 92.75 93 PHE A CA 1
ATOM 722 C C . PHE A 1 93 ? 3.727 11.128 3.785 1.00 92.75 93 PHE A C 1
ATOM 724 O O . PHE A 1 93 ? 4.018 9.994 4.160 1.00 92.75 93 PHE A O 1
ATOM 731 N N . ILE A 1 94 ? 3.369 12.102 4.626 1.00 90.94 94 ILE A N 1
ATOM 732 C CA . ILE A 1 94 ? 3.171 11.884 6.065 1.00 90.94 94 ILE A CA 1
ATOM 733 C C . ILE A 1 94 ? 1.952 10.981 6.288 1.00 90.94 94 ILE A C 1
ATOM 735 O O . ILE A 1 94 ? 2.070 9.945 6.936 1.00 90.94 94 ILE A O 1
ATOM 739 N N . LYS A 1 95 ? 0.809 11.326 5.683 1.00 91.00 95 LYS A N 1
ATOM 740 C CA . LYS A 1 95 ? -0.459 10.599 5.830 1.00 91.00 95 LYS A CA 1
ATOM 741 C C . LYS A 1 95 ? -0.389 9.140 5.378 1.00 91.00 95 LYS A C 1
ATOM 743 O O . LYS A 1 95 ? -0.967 8.268 6.015 1.00 91.00 95 LYS A O 1
ATOM 748 N N . GLU A 1 96 ? 0.310 8.857 4.285 1.00 91.94 96 GLU A N 1
ATOM 749 C CA . GLU A 1 96 ? 0.481 7.493 3.764 1.00 91.94 96 GLU A CA 1
ATOM 750 C C . GLU A 1 96 ? 1.681 6.761 4.391 1.00 91.94 96 GLU A C 1
ATOM 752 O O . GLU A 1 96 ? 1.966 5.629 4.012 1.00 91.94 96 GLU A O 1
ATOM 757 N N . GLY A 1 97 ? 2.404 7.383 5.330 1.00 89.81 97 GLY A N 1
ATOM 758 C CA . GLY A 1 97 ? 3.502 6.732 6.050 1.00 89.81 97 GLY A CA 1
ATOM 759 C C . GLY A 1 97 ? 4.793 6.558 5.259 1.00 89.81 97 GLY A C 1
ATOM 760 O O . GLY A 1 97 ? 5.644 5.756 5.634 1.00 89.81 97 GLY A O 1
ATOM 761 N N . VAL A 1 98 ? 4.986 7.310 4.175 1.00 92.56 98 VAL A N 1
ATOM 762 C CA . VAL A 1 98 ? 6.216 7.242 3.372 1.00 92.56 98 VAL A CA 1
ATOM 763 C C . VAL A 1 98 ? 7.426 7.670 4.198 1.00 92.56 98 VAL A C 1
ATOM 765 O O . VAL A 1 98 ? 8.473 7.032 4.132 1.00 92.56 98 VAL A O 1
ATOM 768 N N . LEU A 1 99 ? 7.281 8.725 5.006 1.00 90.81 99 LEU A N 1
ATOM 769 C CA . LEU A 1 99 ? 8.348 9.166 5.905 1.00 90.81 99 LEU A CA 1
ATOM 770 C C . LEU A 1 99 ? 8.690 8.088 6.936 1.00 90.81 99 LEU A C 1
ATOM 772 O O . LEU A 1 99 ? 9.861 7.801 7.159 1.00 90.81 99 LEU A O 1
ATOM 776 N N . PHE A 1 100 ? 7.666 7.464 7.517 1.00 88.50 100 PHE A N 1
ATOM 777 C CA . PHE A 1 100 ? 7.842 6.373 8.463 1.00 88.50 100 PHE A CA 1
ATOM 778 C C . PHE A 1 100 ? 8.584 5.189 7.818 1.00 88.50 100 PHE A C 1
ATOM 780 O O . PHE A 1 100 ? 9.516 4.643 8.404 1.00 88.50 100 PHE A O 1
ATOM 787 N N . ALA A 1 101 ? 8.234 4.831 6.580 1.00 89.44 101 ALA A N 1
ATOM 788 C CA . ALA A 1 101 ? 8.918 3.773 5.846 1.00 89.44 101 ALA A CA 1
ATOM 789 C C . ALA A 1 101 ? 10.391 4.120 5.551 1.00 89.44 101 ALA A C 1
ATOM 791 O O . ALA A 1 101 ? 11.262 3.264 5.689 1.00 89.44 101 ALA A O 1
ATOM 792 N N . ILE A 1 102 ? 10.689 5.377 5.201 1.00 90.81 102 ILE A N 1
ATOM 793 C CA . ILE A 1 102 ? 12.066 5.870 5.018 1.00 90.81 102 ILE A CA 1
ATOM 794 C C . ILE A 1 102 ? 12.850 5.800 6.335 1.00 90.81 102 ILE A C 1
ATOM 796 O O . ILE A 1 102 ? 14.004 5.374 6.330 1.00 90.81 102 ILE A O 1
ATOM 800 N N . ASP A 1 103 ? 12.231 6.157 7.460 1.00 88.38 103 ASP A N 1
ATOM 801 C CA . ASP A 1 103 ? 12.842 6.041 8.787 1.00 88.38 103 ASP A CA 1
ATOM 802 C C . ASP A 1 103 ? 13.149 4.584 9.154 1.00 88.38 103 ASP A C 1
ATOM 804 O O . ASP A 1 103 ? 14.232 4.293 9.667 1.00 88.38 103 ASP A O 1
ATOM 808 N N . GLY A 1 104 ? 12.262 3.652 8.796 1.00 85.88 104 GLY A N 1
ATOM 809 C CA . GLY A 1 104 ? 12.502 2.214 8.938 1.00 85.88 104 GLY A CA 1
ATOM 810 C C . GLY A 1 104 ? 13.749 1.720 8.190 1.00 85.88 104 GLY A C 1
ATOM 811 O O . GLY A 1 104 ? 14.428 0.812 8.667 1.00 85.88 104 GLY A O 1
ATOM 812 N N . LEU A 1 105 ? 14.113 2.351 7.066 1.00 87.44 105 LEU A N 1
ATOM 813 C CA . LEU A 1 105 ? 15.344 2.035 6.324 1.00 87.44 105 LEU A CA 1
ATOM 814 C C . LEU A 1 105 ? 16.618 2.556 7.011 1.00 87.44 105 LEU A C 1
ATOM 816 O O . LEU A 1 105 ? 17.706 2.057 6.722 1.00 87.44 105 LEU A O 1
ATOM 820 N N . LEU A 1 106 ? 16.499 3.557 7.889 1.00 86.44 106 LEU A N 1
ATOM 821 C CA . LEU A 1 106 ? 17.619 4.142 8.634 1.00 86.44 106 LEU A CA 1
ATOM 822 C C . LEU A 1 106 ? 17.855 3.428 9.970 1.00 86.44 106 LEU A C 1
ATOM 824 O O . LEU A 1 106 ? 18.999 3.274 10.393 1.00 86.44 106 LEU A O 1
ATOM 828 N N . THR A 1 107 ? 16.787 2.969 10.626 1.00 79.88 107 THR A N 1
ATOM 829 C CA . THR A 1 107 ? 16.849 2.262 11.915 1.00 79.88 107 THR A CA 1
ATOM 830 C C . THR A 1 107 ? 16.183 0.884 11.827 1.00 79.88 107 THR A C 1
ATOM 832 O O . THR A 1 107 ? 15.051 0.725 12.291 1.00 79.88 107 THR A O 1
ATOM 835 N N . PRO A 1 108 ? 16.864 -0.133 11.264 1.00 63.59 108 PRO A N 1
ATOM 836 C CA . PRO A 1 108 ? 16.279 -1.463 11.080 1.00 63.59 108 PRO A CA 1
ATOM 837 C C . PRO A 1 108 ? 15.965 -2.190 12.403 1.00 63.59 108 PRO A C 1
ATOM 839 O O . PRO A 1 108 ? 15.084 -3.044 12.426 1.00 63.59 108 PRO A O 1
ATOM 842 N N . ASP A 1 109 ? 16.625 -1.832 13.513 1.00 49.31 109 ASP A N 1
ATOM 843 C CA . ASP A 1 109 ? 16.495 -2.536 14.801 1.00 49.31 109 ASP A CA 1
ATOM 844 C C . ASP A 1 109 ? 15.201 -2.200 15.576 1.00 49.31 109 ASP A C 1
ATOM 846 O O . ASP A 1 109 ? 14.707 -3.023 16.346 1.00 49.31 109 ASP A O 1
ATOM 850 N N . ASN A 1 110 ? 14.592 -1.030 15.337 1.00 42.53 110 ASN A N 1
ATOM 851 C CA . ASN A 1 110 ? 13.437 -0.533 16.108 1.00 42.53 110 ASN A CA 1
ATOM 852 C C . ASN A 1 110 ? 12.066 -0.893 15.505 1.00 42.53 110 ASN A C 1
ATOM 854 O O . ASN A 1 110 ? 11.035 -0.590 16.099 1.00 42.53 110 ASN A O 1
ATOM 858 N N . CYS A 1 111 ? 12.026 -1.516 14.324 1.00 42.78 111 CYS A N 1
ATOM 859 C CA . CYS A 1 111 ? 10.770 -1.828 13.627 1.00 42.78 111 CYS A CA 1
ATOM 860 C C . CYS A 1 111 ? 10.162 -3.186 14.035 1.00 42.78 111 CYS A C 1
ATOM 862 O O . CYS A 1 111 ? 9.069 -3.536 13.600 1.00 42.78 111 CYS A O 1
ATOM 864 N N . SER A 1 112 ? 10.858 -3.954 14.881 1.00 36.69 112 SER A N 1
ATOM 865 C CA . SER A 1 112 ? 10.515 -5.346 15.196 1.00 36.69 112 SER A CA 1
ATOM 866 C C . SER A 1 112 ? 9.363 -5.526 16.196 1.00 36.69 112 SER A C 1
ATOM 868 O O . SER A 1 112 ? 8.812 -6.624 16.272 1.00 36.69 112 SER A O 1
ATOM 870 N N . GLU A 1 113 ? 8.951 -4.485 16.932 1.00 39.41 113 GLU A N 1
ATOM 871 C CA . GLU A 1 113 ? 7.888 -4.617 17.946 1.00 39.41 113 GLU A CA 1
ATOM 872 C C . GLU A 1 113 ? 6.485 -4.208 17.468 1.00 39.41 113 GLU A C 1
ATOM 874 O O . GLU A 1 113 ? 5.499 -4.691 18.027 1.00 39.41 113 GLU A O 1
ATOM 879 N N . PHE A 1 114 ? 6.362 -3.380 16.423 1.00 41.50 114 PHE A N 1
ATOM 880 C CA . PHE A 1 114 ? 5.059 -2.842 15.995 1.00 41.50 114 PHE A CA 1
ATOM 881 C C . PHE A 1 114 ? 4.676 -3.100 14.534 1.00 41.50 114 PHE A C 1
ATOM 883 O O . PHE A 1 114 ? 3.530 -2.842 14.172 1.00 41.50 114 PHE A O 1
ATOM 890 N N . ILE A 1 115 ? 5.548 -3.699 13.716 1.00 40.41 115 ILE A N 1
ATOM 891 C CA . ILE A 1 115 ? 5.235 -4.016 12.316 1.00 40.41 115 ILE A CA 1
ATOM 892 C C . ILE A 1 115 ? 5.689 -5.438 11.999 1.00 40.41 115 ILE A C 1
ATOM 894 O O . ILE A 1 115 ? 6.863 -5.751 12.123 1.00 40.41 115 ILE A O 1
ATOM 898 N N . PHE A 1 116 ? 4.708 -6.266 11.624 1.00 40.34 116 PHE A N 1
ATOM 899 C CA . PHE A 1 116 ? 4.738 -7.605 11.012 1.00 40.34 116 PHE A CA 1
ATOM 900 C C . PHE A 1 116 ? 5.965 -8.505 11.266 1.00 40.34 116 PHE A C 1
ATOM 902 O O . PHE A 1 116 ? 7.084 -8.120 10.940 1.00 40.34 116 PHE A O 1
ATOM 909 N N . PRO A 1 117 ? 5.775 -9.775 11.698 1.00 28.47 117 PRO A N 1
ATOM 910 C CA . PRO A 1 117 ? 6.854 -10.757 11.777 1.00 28.47 117 PRO A CA 1
ATOM 911 C C . PRO A 1 117 ? 7.354 -11.081 10.363 1.00 28.47 117 PRO A C 1
ATOM 913 O O . PRO A 1 117 ? 6.945 -12.049 9.725 1.00 28.47 117 PRO A O 1
ATOM 916 N N . THR A 1 118 ? 8.235 -10.235 9.850 1.00 32.44 118 THR A N 1
ATOM 917 C CA . THR A 1 118 ? 8.950 -10.451 8.606 1.00 32.44 118 THR A CA 1
ATOM 918 C C . THR A 1 118 ? 10.167 -11.264 8.991 1.00 32.44 118 THR A C 1
ATOM 920 O O . THR A 1 118 ? 10.974 -10.841 9.817 1.00 32.44 118 THR A O 1
ATOM 923 N N . GLY A 1 119 ? 10.234 -12.488 8.470 1.00 29.72 119 GLY A N 1
ATOM 924 C CA . GLY A 1 119 ? 11.285 -13.439 8.792 1.00 29.72 119 GLY A CA 1
ATOM 925 C C . GLY A 1 119 ? 12.673 -12.806 8.723 1.00 29.72 119 GLY A C 1
ATOM 926 O O . GLY A 1 119 ? 12.984 -12.069 7.789 1.00 29.72 119 GLY A O 1
ATOM 927 N N . ASN A 1 120 ? 13.489 -13.129 9.727 1.00 29.19 120 ASN A N 1
ATOM 928 C CA . ASN A 1 120 ? 14.927 -12.895 9.764 1.00 29.19 120 ASN A CA 1
ATOM 929 C C . ASN A 1 120 ? 15.558 -12.911 8.365 1.00 29.19 120 ASN A C 1
ATOM 931 O O . ASN A 1 120 ? 15.475 -13.922 7.663 1.00 29.19 120 ASN A O 1
ATOM 935 N N . GLY A 1 121 ? 16.288 -11.848 8.021 1.00 32.53 121 GLY A N 1
ATOM 936 C CA . GLY A 1 121 ? 17.285 -11.944 6.962 1.00 32.53 121 GLY A CA 1
ATOM 937 C C . GLY A 1 121 ? 17.673 -10.653 6.259 1.00 32.53 121 GLY A C 1
ATOM 938 O O . GLY A 1 121 ? 17.644 -10.623 5.032 1.00 32.53 121 GLY A O 1
ATOM 939 N N . LEU A 1 122 ? 18.172 -9.646 6.983 1.00 40.22 122 LEU A N 1
ATOM 940 C CA . LEU A 1 122 ? 19.182 -8.755 6.402 1.00 40.22 122 LEU A CA 1
ATOM 941 C C . LEU A 1 122 ? 20.517 -9.514 6.353 1.00 40.22 122 LEU A C 1
ATOM 943 O O . LEU A 1 122 ? 21.459 -9.234 7.084 1.00 40.22 122 LEU A O 1
ATOM 947 N N . GLU A 1 123 ? 20.590 -10.523 5.493 1.00 31.19 123 GLU A N 1
ATOM 948 C CA . GLU A 1 123 ? 21.850 -11.142 5.119 1.00 31.19 123 GLU A CA 1
ATOM 949 C C . GLU A 1 123 ? 21.887 -11.231 3.598 1.00 31.19 123 GLU A C 1
ATOM 951 O O . GLU A 1 123 ? 21.261 -12.090 2.978 1.00 31.19 123 GLU A O 1
ATOM 956 N N . CYS A 1 124 ? 22.699 -10.366 2.985 1.00 32.56 124 CYS A N 1
ATOM 957 C CA . CYS A 1 124 ? 23.346 -10.686 1.717 1.00 32.56 124 CYS A CA 1
ATOM 958 C C . CYS A 1 124 ? 24.258 -11.903 1.941 1.00 32.56 124 CYS A C 1
ATOM 960 O O . CYS A 1 124 ? 25.482 -11.784 2.012 1.00 32.56 124 CYS A O 1
ATOM 962 N N . LYS A 1 125 ? 23.664 -13.089 2.080 1.00 28.59 125 LYS A N 1
ATOM 963 C CA . LYS A 1 125 ? 24.378 -14.342 1.899 1.00 28.59 125 LYS A CA 1
ATOM 964 C C . LYS A 1 125 ? 24.644 -14.467 0.410 1.00 28.59 125 LYS A C 1
ATOM 966 O O . LYS A 1 125 ? 23.720 -14.521 -0.398 1.00 28.59 125 LYS A O 1
ATOM 971 N N . ASN A 1 126 ? 25.932 -14.456 0.080 1.00 34.59 126 ASN A N 1
ATOM 972 C CA . ASN A 1 126 ? 26.474 -14.815 -1.220 1.00 34.59 126 ASN A CA 1
ATOM 973 C C . ASN A 1 126 ? 25.626 -15.929 -1.842 1.00 34.59 126 ASN A C 1
ATOM 975 O O . ASN A 1 126 ? 25.485 -17.003 -1.254 1.00 34.59 126 ASN A O 1
ATOM 979 N N . SER A 1 127 ? 25.051 -15.658 -3.010 1.00 38.31 127 SER A N 1
ATOM 980 C CA . SER A 1 127 ? 24.269 -16.608 -3.788 1.00 38.31 127 SER A CA 1
ATOM 981 C C . SER A 1 127 ? 25.174 -17.713 -4.330 1.00 38.31 127 SER A C 1
ATOM 983 O O . SER A 1 127 ? 25.527 -17.750 -5.506 1.00 38.31 127 SER A O 1
ATOM 985 N N . VAL A 1 128 ? 25.540 -18.650 -3.462 1.00 36.78 128 VAL A N 1
ATOM 986 C CA . VAL A 1 128 ? 25.984 -19.976 -3.872 1.00 36.78 128 VAL A CA 1
ATOM 987 C C . VAL A 1 128 ? 24.717 -20.771 -4.192 1.00 36.78 128 VAL A C 1
ATOM 989 O O . VAL A 1 128 ? 23.991 -21.189 -3.296 1.00 36.78 128 VAL A O 1
ATOM 992 N N . GLY A 1 129 ? 24.435 -20.937 -5.488 1.00 40.16 129 GLY A N 1
ATOM 993 C CA . GLY A 1 129 ? 23.547 -21.992 -5.988 1.00 40.16 129 GLY A CA 1
ATOM 994 C C . GLY A 1 129 ? 22.078 -21.634 -6.250 1.00 40.16 129 GLY A C 1
ATOM 995 O O . GLY A 1 129 ? 21.188 -22.274 -5.703 1.00 40.16 129 GLY A O 1
ATOM 996 N N . ARG A 1 130 ? 21.799 -20.698 -7.167 1.00 38.28 130 ARG A N 1
ATOM 997 C CA . ARG A 1 130 ? 20.683 -20.832 -8.131 1.00 38.28 130 ARG A CA 1
ATOM 998 C C . ARG A 1 130 ? 21.133 -20.266 -9.467 1.00 38.28 130 ARG A C 1
ATOM 1000 O O . ARG A 1 130 ? 21.211 -19.058 -9.665 1.00 38.28 130 ARG A O 1
ATOM 1007 N N . GLU A 1 131 ? 21.483 -21.169 -10.362 1.00 38.81 131 GLU A N 1
ATOM 1008 C CA . GLU A 1 131 ? 21.865 -20.886 -11.735 1.00 38.81 131 GLU A CA 1
ATOM 1009 C C . GLU A 1 131 ? 20.707 -20.139 -12.437 1.00 38.81 131 GLU A C 1
ATOM 1011 O O . GLU A 1 131 ? 19.644 -20.712 -12.667 1.00 38.81 131 GLU A O 1
ATOM 1016 N N . GLY A 1 132 ? 20.869 -18.833 -12.709 1.00 50.62 132 GLY A N 1
ATOM 1017 C CA . GLY A 1 132 ? 20.030 -18.117 -13.684 1.00 50.62 132 GLY A CA 1
ATOM 1018 C C . GLY A 1 132 ? 19.491 -16.715 -13.355 1.00 50.62 132 GLY A C 1
ATOM 1019 O O . GLY A 1 132 ? 19.035 -16.051 -14.285 1.00 50.62 132 GLY A O 1
ATOM 1020 N N . MET A 1 133 ? 19.539 -16.203 -12.118 1.00 54.88 133 MET A N 1
ATOM 1021 C CA . MET A 1 133 ? 19.025 -14.843 -11.844 1.00 54.88 133 MET A CA 1
ATOM 1022 C C . MET A 1 133 ? 20.152 -13.802 -11.949 1.00 54.88 133 MET A C 1
ATOM 1024 O O . MET A 1 133 ? 20.986 -13.674 -11.055 1.00 54.88 133 MET A O 1
ATOM 1028 N N . ARG A 1 134 ? 20.204 -13.060 -13.064 1.00 68.50 134 ARG A N 1
ATOM 1029 C CA . ARG A 1 134 ? 21.115 -11.911 -13.226 1.00 68.50 134 ARG A CA 1
ATOM 1030 C C . ARG A 1 134 ? 20.698 -10.777 -12.283 1.00 68.50 134 ARG A C 1
ATOM 1032 O O . ARG A 1 134 ? 19.508 -10.530 -12.109 1.00 68.50 134 ARG A O 1
ATOM 1039 N N . CYS A 1 135 ? 21.677 -10.075 -11.711 1.00 82.81 135 CYS A N 1
ATOM 1040 C CA . CYS A 1 135 ? 21.448 -8.853 -10.937 1.00 82.81 135 CYS A CA 1
ATOM 1041 C C . CYS A 1 135 ? 20.591 -7.853 -11.739 1.00 82.81 135 CYS A C 1
ATOM 1043 O O . CYS A 1 135 ? 20.812 -7.674 -12.940 1.00 82.81 135 CYS A O 1
ATOM 1045 N N . LEU A 1 136 ? 19.636 -7.185 -11.076 1.00 85.06 136 LEU A N 1
ATOM 1046 C CA . LEU A 1 136 ? 18.700 -6.251 -11.718 1.00 85.06 136 LEU A CA 1
ATOM 1047 C C . LEU A 1 136 ? 19.400 -5.058 -12.383 1.00 85.06 136 LEU A C 1
ATOM 1049 O O . LEU A 1 136 ? 18.879 -4.530 -13.362 1.00 85.06 136 LEU A O 1
ATOM 1053 N N . CYS A 1 137 ? 20.617 -4.710 -11.947 1.00 83.69 137 CYS A N 1
ATOM 1054 C CA . CYS A 1 137 ? 21.492 -3.754 -12.639 1.00 83.69 137 CYS A CA 1
ATOM 1055 C C . CYS A 1 137 ? 21.650 -4.044 -14.140 1.00 83.69 137 CYS A C 1
ATOM 1057 O O . CYS A 1 137 ? 21.850 -3.122 -14.925 1.00 83.69 137 CYS A O 1
ATOM 1059 N N . TYR A 1 138 ? 21.571 -5.318 -14.529 1.00 82.25 138 TYR A N 1
ATOM 1060 C CA . TYR A 1 138 ? 21.764 -5.787 -15.901 1.00 82.25 138 TYR A CA 1
ATOM 1061 C C . TYR A 1 138 ? 20.488 -6.377 -16.497 1.00 82.25 138 TYR A C 1
ATOM 1063 O O . TYR A 1 138 ? 20.557 -7.090 -17.499 1.00 82.25 138 TYR A O 1
ATOM 1071 N N . ALA A 1 139 ? 19.330 -6.113 -15.880 1.00 77.88 139 ALA A N 1
ATOM 1072 C CA . ALA A 1 139 ? 18.048 -6.652 -16.312 1.00 77.88 139 ALA A CA 1
ATOM 1073 C C . ALA A 1 139 ? 17.824 -6.411 -17.814 1.00 77.88 139 ALA A C 1
ATOM 1075 O O . ALA A 1 139 ? 17.573 -7.345 -18.568 1.00 77.88 139 ALA A O 1
ATOM 1076 N N . PHE A 1 140 ? 18.036 -5.174 -18.266 1.00 79.00 140 PHE A N 1
ATOM 1077 C CA . PHE A 1 140 ? 17.726 -4.736 -19.628 1.00 79.00 140 PHE A CA 1
ATOM 1078 C C . PHE A 1 140 ? 18.954 -4.581 -20.540 1.00 79.00 140 PHE A C 1
ATOM 1080 O O . PHE A 1 140 ? 18.857 -3.942 -21.587 1.00 79.00 140 PHE A O 1
ATOM 1087 N N . ASP A 1 141 ? 20.103 -5.160 -20.179 1.00 74.62 141 ASP A N 1
ATOM 1088 C CA . ASP A 1 141 ? 21.300 -5.125 -21.025 1.00 74.62 141 ASP A CA 1
ATOM 1089 C C . ASP A 1 141 ? 21.098 -5.992 -22.283 1.00 74.62 141 ASP A C 1
ATOM 1091 O O . ASP A 1 141 ? 21.055 -7.221 -22.217 1.00 74.62 141 ASP A O 1
ATOM 1095 N N . THR A 1 142 ? 21.058 -5.366 -23.464 1.00 57.94 142 THR A N 1
ATOM 1096 C CA . THR A 1 142 ? 20.890 -6.024 -24.780 1.00 57.94 142 THR A CA 1
ATOM 1097 C C . THR A 1 142 ? 22.109 -6.849 -25.229 1.00 57.94 142 THR A C 1
ATOM 1099 O O . THR A 1 142 ? 22.209 -7.227 -26.397 1.00 57.94 142 THR A O 1
ATOM 1102 N N . ARG A 1 143 ? 23.085 -7.125 -24.352 1.00 55.72 143 ARG A N 1
ATOM 1103 C CA . ARG A 1 143 ? 24.291 -7.856 -24.761 1.00 55.72 143 ARG A CA 1
ATOM 1104 C C . ARG A 1 143 ? 23.948 -9.317 -25.058 1.00 55.72 143 ARG A C 1
ATOM 1106 O O . ARG A 1 143 ? 23.496 -10.056 -24.185 1.00 55.72 143 ARG A O 1
ATOM 1113 N N . GLN A 1 144 ? 24.163 -9.696 -26.319 1.00 47.69 144 GLN A N 1
ATOM 1114 C CA . GLN A 1 144 ? 24.110 -11.066 -26.815 1.00 47.69 144 GLN A CA 1
ATOM 1115 C C . GLN A 1 144 ? 24.963 -11.967 -25.919 1.00 47.69 144 GLN A C 1
ATOM 1117 O O . GLN A 1 144 ? 26.100 -11.641 -25.585 1.00 47.69 144 GLN A O 1
ATOM 1122 N N . SER A 1 145 ? 24.378 -13.089 -25.515 1.00 45.84 145 SER A N 1
ATOM 1123 C CA . SER A 1 145 ? 25.041 -14.206 -24.853 1.00 45.84 145 SER A CA 1
ATOM 1124 C C . SER A 1 145 ? 26.220 -14.674 -25.705 1.00 45.84 145 SER A C 1
ATOM 1126 O O . SER A 1 145 ? 26.036 -15.396 -26.681 1.00 45.84 145 SER A O 1
ATOM 1128 N N . GLY A 1 146 ? 27.415 -14.211 -25.355 1.00 45.69 146 GLY A N 1
ATOM 1129 C CA . GLY A 1 146 ? 28.630 -14.465 -26.113 1.00 45.69 146 GLY A CA 1
ATOM 1130 C C . GLY A 1 146 ? 29.870 -14.000 -25.365 1.00 45.69 146 GLY A C 1
ATOM 1131 O O . GLY A 1 146 ? 30.607 -13.186 -25.893 1.00 45.69 146 GLY A O 1
ATOM 1132 N N . SER A 1 147 ? 30.051 -14.462 -24.126 1.00 40.91 147 SER A N 1
ATOM 1133 C CA . SER A 1 147 ? 31.357 -14.681 -23.479 1.00 40.91 147 SER A CA 1
ATOM 1134 C C . SER A 1 147 ? 31.144 -15.008 -22.001 1.00 40.91 147 SER A C 1
ATOM 1136 O O . SER A 1 147 ? 30.367 -14.324 -21.342 1.00 40.91 147 SER A O 1
ATOM 1138 N N . THR A 1 148 ? 31.814 -16.071 -21.554 1.00 41.03 148 THR A N 1
ATOM 1139 C CA . THR A 1 148 ? 32.313 -16.396 -20.203 1.00 41.03 148 THR A CA 1
ATOM 1140 C C . THR A 1 148 ? 31.666 -15.722 -18.989 1.00 41.03 148 THR A C 1
ATOM 1142 O O . THR A 1 148 ? 31.533 -14.508 -18.903 1.00 41.03 148 THR A O 1
ATOM 1145 N N . SER A 1 149 ? 31.337 -16.560 -18.009 1.00 47.81 149 SER A N 1
ATOM 1146 C CA . SER A 1 149 ? 30.843 -16.261 -16.665 1.00 47.81 149 SER A CA 1
ATOM 1147 C C . SER A 1 149 ? 31.700 -15.254 -15.883 1.00 47.81 149 SER A C 1
ATOM 1149 O O . SER A 1 149 ? 32.359 -15.615 -14.911 1.00 47.81 149 SER A O 1
ATOM 1151 N N . ASP A 1 150 ? 31.644 -13.983 -16.254 1.00 44.47 150 ASP A N 1
ATOM 1152 C CA . ASP A 1 150 ? 32.026 -12.897 -15.370 1.00 44.47 150 ASP A CA 1
ATOM 1153 C C . ASP A 1 150 ? 30.799 -12.584 -14.526 1.00 44.47 150 ASP A C 1
ATOM 1155 O O . ASP A 1 150 ? 29.808 -12.020 -15.003 1.00 44.47 150 ASP A O 1
ATOM 1159 N N . SER A 1 151 ? 30.847 -12.997 -13.262 1.00 55.31 151 SER A N 1
ATOM 1160 C CA . SER A 1 151 ? 29.940 -12.521 -12.223 1.00 55.31 151 SER A CA 1
ATOM 1161 C C . SER A 1 151 ? 30.110 -11.005 -12.106 1.00 55.31 151 SER A C 1
ATOM 1163 O O . SER A 1 151 ? 30.850 -10.520 -11.250 1.00 55.31 151 SER A O 1
ATOM 1165 N N . ARG A 1 152 ? 29.458 -10.243 -12.991 1.00 62.88 152 ARG A N 1
ATOM 1166 C CA . ARG A 1 152 ? 29.396 -8.791 -12.877 1.00 62.88 152 ARG A CA 1
ATOM 1167 C C . ARG A 1 152 ? 28.800 -8.470 -11.515 1.00 62.88 152 ARG A C 1
ATOM 1169 O O . ARG A 1 152 ? 27.661 -8.842 -11.221 1.00 62.88 152 ARG A O 1
ATOM 1176 N N . THR A 1 153 ? 29.603 -7.837 -10.674 1.00 73.75 153 THR A N 1
ATOM 1177 C CA . THR A 1 153 ? 29.201 -7.422 -9.336 1.00 73.75 153 THR A CA 1
ATOM 1178 C C . THR A 1 153 ? 28.077 -6.402 -9.436 1.00 73.75 153 THR A C 1
ATOM 1180 O O . THR A 1 153 ? 28.014 -5.636 -10.391 1.00 73.75 153 THR A O 1
ATOM 1183 N N . CYS A 1 154 ? 27.181 -6.387 -8.454 1.00 81.88 154 CYS A N 1
ATOM 1184 C CA . CYS A 1 154 ? 26.120 -5.389 -8.382 1.00 81.88 154 CYS A CA 1
ATOM 1185 C C . CYS A 1 154 ? 26.708 -3.967 -8.482 1.00 81.88 154 CYS A C 1
ATOM 1187 O O . CYS A 1 154 ? 27.668 -3.657 -7.780 1.00 81.88 154 CYS A O 1
ATOM 1189 N N . ASN A 1 155 ? 26.128 -3.110 -9.330 1.00 78.62 155 ASN A N 1
ATOM 1190 C CA . ASN A 1 155 ? 26.541 -1.704 -9.454 1.00 78.62 155 ASN A CA 1
ATOM 1191 C C . ASN A 1 155 ? 25.994 -0.832 -8.315 1.00 78.62 155 ASN A C 1
ATOM 1193 O O . ASN A 1 155 ? 26.308 0.355 -8.250 1.00 78.62 155 ASN A O 1
ATOM 1197 N N . VAL A 1 156 ? 25.127 -1.384 -7.466 1.00 80.12 156 VAL A N 1
ATOM 1198 C CA . VAL A 1 156 ? 24.521 -0.634 -6.376 1.00 80.12 156 VAL A CA 1
ATOM 1199 C C . VAL A 1 156 ? 25.374 -0.761 -5.122 1.00 80.12 156 VAL A C 1
ATOM 1201 O O . VAL A 1 156 ? 25.567 -1.864 -4.608 1.00 80.12 156 VAL A O 1
ATOM 1204 N N . ASP A 1 157 ? 25.885 0.372 -4.640 1.00 80.19 157 ASP A N 1
ATOM 1205 C CA . ASP A 1 157 ? 26.640 0.424 -3.390 1.00 80.19 157 ASP A CA 1
ATOM 1206 C C . ASP A 1 157 ? 25.726 0.138 -2.195 1.00 80.19 157 ASP A C 1
ATOM 1208 O O . ASP A 1 157 ? 24.587 0.603 -2.178 1.00 80.19 157 ASP A O 1
ATOM 1212 N N . LYS A 1 158 ? 26.239 -0.576 -1.186 1.00 72.50 158 LYS A N 1
ATOM 1213 C CA . LYS A 1 158 ? 25.475 -1.031 -0.012 1.00 72.50 158 LYS A CA 1
ATOM 1214 C C . LYS A 1 158 ? 24.910 0.123 0.818 1.00 72.50 158 LYS A C 1
ATOM 1216 O O . LYS A 1 158 ? 23.837 -0.042 1.400 1.00 72.50 158 LYS A O 1
ATOM 1221 N N . ASN A 1 159 ? 25.551 1.290 0.807 1.00 83.44 159 ASN A N 1
ATOM 1222 C CA . ASN A 1 159 ? 25.110 2.451 1.580 1.00 83.44 159 ASN A CA 1
ATOM 1223 C C . ASN A 1 159 ? 24.204 3.394 0.773 1.00 83.44 159 ASN A C 1
ATOM 1225 O O . ASN A 1 159 ? 23.697 4.365 1.329 1.00 83.44 159 ASN A O 1
ATOM 1229 N N . SER A 1 160 ? 23.952 3.117 -0.513 1.00 87.75 160 SER A N 1
ATOM 1230 C CA . SER A 1 160 ? 23.152 3.992 -1.386 1.00 87.75 160 SER A CA 1
ATOM 1231 C C . SER A 1 160 ? 21.753 4.260 -0.832 1.00 87.75 160 SER A C 1
ATOM 1233 O O . SER A 1 160 ? 21.318 5.407 -0.823 1.00 87.75 160 SER A O 1
ATOM 1235 N N . ILE A 1 161 ? 21.057 3.218 -0.360 1.00 89.88 161 ILE A N 1
ATOM 1236 C CA . ILE A 1 161 ? 19.718 3.346 0.238 1.00 89.88 161 ILE A CA 1
ATOM 1237 C C . ILE A 1 161 ? 19.775 4.216 1.489 1.00 89.88 161 ILE A C 1
ATOM 1239 O O . ILE A 1 161 ? 19.020 5.176 1.578 1.00 89.88 161 ILE A O 1
ATOM 1243 N N . HIS A 1 162 ? 20.685 3.909 2.418 1.00 90.81 162 HIS A N 1
ATOM 1244 C CA . HIS A 1 162 ? 20.815 4.648 3.673 1.00 90.81 162 HIS A CA 1
ATOM 1245 C C . HIS A 1 162 ? 21.122 6.129 3.417 1.00 90.81 162 HIS A C 1
ATOM 1247 O O . HIS A 1 162 ? 20.404 7.002 3.891 1.00 90.81 162 HIS A O 1
ATOM 1253 N N . ASN A 1 163 ? 22.130 6.418 2.591 1.00 92.38 163 ASN A N 1
ATOM 1254 C CA . ASN A 1 163 ? 22.536 7.787 2.267 1.00 92.38 163 ASN A CA 1
ATOM 1255 C C . ASN A 1 163 ? 21.405 8.575 1.588 1.00 92.38 163 ASN A C 1
ATOM 1257 O O . ASN A 1 163 ? 21.221 9.763 1.849 1.00 92.38 163 ASN A O 1
ATOM 1261 N N . LEU A 1 164 ? 20.643 7.924 0.704 1.00 93.06 164 LEU A N 1
ATOM 1262 C CA . LEU A 1 164 ? 19.538 8.562 -0.004 1.00 93.06 164 LEU A CA 1
ATOM 1263 C C . LEU A 1 164 ? 18.329 8.798 0.909 1.00 93.06 164 LEU A C 1
ATOM 1265 O O . LEU A 1 164 ? 17.736 9.874 0.865 1.00 93.06 164 LEU A O 1
ATOM 1269 N N . ALA A 1 165 ? 17.991 7.822 1.753 1.00 92.75 165 ALA A N 1
ATOM 1270 C CA . ALA A 1 165 ? 16.956 7.943 2.775 1.00 92.75 165 ALA A CA 1
ATOM 1271 C C . ALA A 1 165 ? 17.271 9.092 3.747 1.00 92.75 165 ALA A C 1
ATOM 1273 O O . ALA A 1 165 ? 16.428 9.962 3.974 1.00 92.75 165 ALA A O 1
ATOM 1274 N N . GLU A 1 166 ? 18.510 9.153 4.240 1.00 92.50 166 GLU A N 1
ATOM 1275 C CA . GLU A 1 166 ? 18.983 10.209 5.135 1.00 92.50 166 GLU A CA 1
ATOM 1276 C C . GLU A 1 166 ? 18.923 11.583 4.454 1.00 92.50 166 GLU A C 1
ATOM 1278 O O . GLU A 1 166 ? 18.410 12.544 5.030 1.00 92.50 166 GLU A O 1
ATOM 1283 N N . HIS A 1 167 ? 19.359 11.674 3.193 1.00 93.75 167 HIS A N 1
ATOM 1284 C CA . HIS A 1 167 ? 19.273 12.912 2.422 1.00 93.75 167 HIS A CA 1
ATOM 1285 C C . HIS A 1 167 ? 17.830 13.410 2.267 1.00 93.75 167 HIS A C 1
ATOM 1287 O O . HIS A 1 167 ? 17.566 14.598 2.468 1.00 93.75 167 HIS A O 1
ATOM 1293 N N . ILE A 1 168 ? 16.890 12.519 1.924 1.00 93.06 168 ILE A N 1
ATOM 1294 C CA . ILE A 1 168 ? 15.470 12.872 1.781 1.00 93.06 168 ILE A CA 1
ATOM 1295 C C . ILE A 1 168 ? 14.915 13.368 3.119 1.00 93.06 168 ILE A C 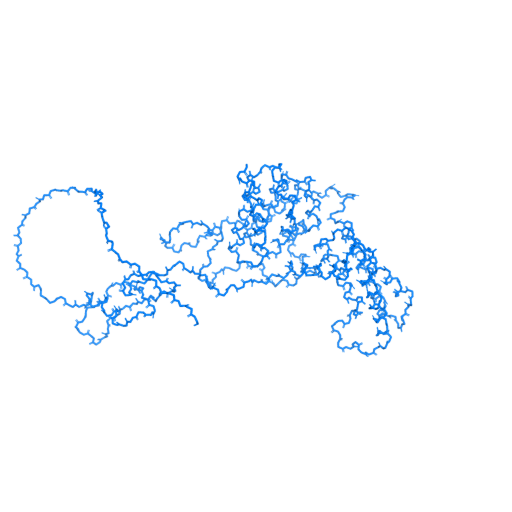1
ATOM 1297 O O . ILE A 1 168 ? 14.289 14.430 3.157 1.00 93.06 168 ILE A O 1
ATOM 1301 N N . LYS A 1 169 ? 15.186 12.649 4.214 1.00 90.19 169 LYS A N 1
ATOM 1302 C CA . LYS A 1 169 ? 14.742 13.035 5.557 1.00 90.19 169 LYS A CA 1
ATOM 1303 C C . LYS A 1 169 ? 15.246 14.428 5.929 1.00 90.19 169 LYS A C 1
ATOM 1305 O O . LYS A 1 169 ? 14.444 15.300 6.244 1.00 90.19 169 LYS A O 1
ATOM 1310 N N . MET A 1 170 ? 16.550 14.669 5.819 1.00 90.81 170 MET A N 1
ATOM 1311 C CA . MET A 1 170 ? 17.157 15.936 6.243 1.00 90.81 170 MET A CA 1
ATOM 1312 C C . MET A 1 170 ? 16.733 17.127 5.377 1.00 90.81 170 MET A C 1
ATOM 1314 O O . MET A 1 170 ? 16.582 18.236 5.886 1.00 90.81 170 MET A O 1
ATOM 1318 N N . LYS A 1 171 ? 16.536 16.919 4.070 1.00 92.50 171 LYS A N 1
ATOM 1319 C CA . LYS A 1 171 ? 16.199 17.998 3.130 1.00 92.50 171 LYS A CA 1
ATOM 1320 C C . LYS A 1 171 ? 14.723 18.390 3.171 1.00 92.50 171 LYS A C 1
ATOM 1322 O O . LYS A 1 171 ? 14.417 19.572 3.031 1.00 92.50 171 LYS A O 1
ATOM 1327 N N . TYR A 1 172 ? 13.824 17.416 3.305 1.00 88.75 172 TYR A N 1
ATOM 1328 C CA . TYR A 1 172 ? 12.381 17.652 3.196 1.00 88.75 172 TYR A CA 1
ATOM 1329 C C . TYR A 1 172 ? 11.672 17.654 4.545 1.00 88.75 172 TYR A C 1
ATOM 1331 O O . TYR A 1 172 ? 10.725 18.414 4.714 1.00 88.75 172 TYR A O 1
ATOM 1339 N N . PHE A 1 173 ? 12.150 16.875 5.514 1.00 85.69 173 PHE A N 1
ATOM 1340 C CA . PHE A 1 173 ? 11.512 16.688 6.818 1.00 85.69 173 PHE A CA 1
ATOM 1341 C C . PHE A 1 173 ? 12.475 17.049 7.970 1.00 85.69 173 PHE A C 1
ATOM 1343 O O . PHE A 1 173 ? 12.788 16.192 8.801 1.00 85.69 173 PHE A O 1
ATOM 1350 N N . PRO A 1 174 ? 12.998 18.293 8.034 1.00 78.69 174 PRO A N 1
ATOM 1351 C CA . PRO A 1 174 ? 13.954 18.673 9.067 1.00 78.69 174 PRO A CA 1
ATOM 1352 C C . PRO A 1 174 ? 13.304 18.653 10.458 1.00 78.69 174 PRO A C 1
ATOM 1354 O O . PRO A 1 174 ? 12.187 19.133 10.652 1.00 78.69 174 PRO A O 1
ATOM 1357 N N . ALA A 1 175 ? 14.046 18.153 11.448 1.00 64.44 175 ALA A N 1
ATOM 1358 C CA . ALA A 1 175 ? 13.604 17.984 12.837 1.00 64.44 175 ALA A CA 1
ATOM 1359 C C . ALA A 1 175 ? 13.296 19.301 13.590 1.00 64.44 175 ALA A C 1
ATOM 1361 O O . ALA A 1 175 ? 12.941 19.273 14.764 1.00 64.44 175 ALA A O 1
ATOM 1362 N N . GLU A 1 176 ? 13.432 20.463 12.952 1.00 50.22 176 GLU A N 1
ATOM 1363 C CA . GLU A 1 176 ? 13.268 21.788 13.568 1.00 50.22 176 GLU A CA 1
ATOM 1364 C C . GLU A 1 176 ? 11.907 22.447 13.260 1.00 50.22 176 GLU A C 1
ATOM 1366 O O . GLU A 1 176 ? 11.624 23.532 13.759 1.00 50.22 176 GLU A O 1
ATOM 1371 N N . LEU A 1 177 ? 10.999 21.770 12.540 1.00 48.56 177 LEU A N 1
ATOM 1372 C CA . LEU A 1 177 ? 9.566 22.138 12.462 1.00 48.56 177 LEU A CA 1
ATOM 1373 C C . LEU A 1 177 ? 8.765 21.738 13.732 1.00 48.56 177 LEU A C 1
ATOM 1375 O O . LEU A 1 177 ? 7.544 21.896 13.806 1.00 48.56 177 LEU A O 1
ATOM 1379 N N . ASN A 1 178 ? 9.468 21.251 14.757 1.00 45.00 178 ASN A N 1
ATOM 1380 C CA . ASN A 1 178 ? 8.944 20.603 15.956 1.00 45.00 178 ASN A CA 1
ATOM 1381 C C . ASN A 1 178 ? 8.594 21.575 17.095 1.00 45.00 178 ASN A C 1
ATOM 1383 O O . ASN A 1 178 ? 9.241 21.599 18.142 1.00 45.00 178 ASN A O 1
ATOM 1387 N N . SER A 1 179 ? 7.504 22.321 16.937 1.00 43.62 179 SER A N 1
ATOM 1388 C CA . SER A 1 179 ? 6.712 22.753 18.103 1.00 43.62 179 SER A CA 1
ATOM 1389 C C . SER A 1 179 ? 5.208 22.880 17.844 1.00 43.62 179 SER A C 1
ATOM 1391 O O . SER A 1 179 ? 4.465 23.219 18.763 1.00 43.62 179 SER A O 1
ATOM 1393 N N . SER A 1 180 ? 4.714 22.595 16.630 1.00 44.38 180 SER A N 1
ATOM 1394 C CA . SER A 1 180 ? 3.264 22.657 16.356 1.00 44.38 180 SER A CA 1
ATOM 1395 C C . SER A 1 180 ? 2.749 21.714 15.263 1.00 44.38 180 SER A C 1
ATOM 1397 O O . SER A 1 180 ? 1.576 21.366 15.304 1.00 44.38 180 SER A O 1
ATOM 1399 N N . GLN A 1 181 ? 3.576 21.278 14.302 1.00 44.91 181 GLN A N 1
ATOM 1400 C CA . GLN A 1 181 ? 3.188 20.249 13.330 1.00 44.91 181 GLN A CA 1
ATOM 1401 C C . GLN A 1 181 ? 3.780 18.915 13.760 1.00 44.91 181 GLN A C 1
ATOM 1403 O O . GLN A 1 181 ? 4.958 18.634 13.561 1.00 44.91 181 GLN A O 1
ATOM 1408 N N . SER A 1 182 ? 2.948 18.110 14.404 1.00 56.12 182 SER A N 1
ATOM 1409 C CA . SER A 1 182 ? 3.240 16.710 14.655 1.00 56.12 182 SER A CA 1
ATOM 1410 C C . SER A 1 182 ? 3.593 16.015 13.327 1.00 56.12 182 SER A C 1
ATOM 1412 O O . SER A 1 182 ? 2.861 16.131 12.347 1.00 56.12 182 SER A O 1
ATOM 1414 N N . LEU A 1 183 ? 4.696 15.255 13.287 1.00 67.50 183 LEU A N 1
ATOM 1415 C CA . LEU A 1 183 ? 5.047 14.332 12.184 1.00 67.50 183 LEU A CA 1
ATOM 1416 C C . LEU A 1 183 ? 4.023 13.190 12.012 1.00 67.50 183 LEU A C 1
ATOM 1418 O O . LEU A 1 183 ? 4.196 12.293 11.191 1.00 67.50 183 LEU A O 1
ATOM 1422 N N . VAL A 1 184 ? 2.975 13.216 12.827 1.00 78.19 184 VAL A N 1
ATOM 1423 C CA . VAL A 1 184 ? 1.839 12.316 12.872 1.00 78.19 184 VAL A CA 1
ATOM 1424 C C . VAL A 1 184 ? 0.596 13.162 12.601 1.00 78.19 184 VAL A C 1
ATOM 1426 O O . VAL A 1 184 ? 0.392 14.195 13.233 1.00 78.19 184 VAL A O 1
ATOM 1429 N N . THR A 1 185 ? -0.229 12.728 11.660 1.00 87.75 185 THR A N 1
ATOM 1430 C CA . THR A 1 185 ? -1.540 13.327 11.365 1.00 87.75 185 THR A CA 1
ATOM 1431 C C . THR A 1 185 ? -2.460 13.304 12.587 1.00 87.75 185 THR A C 1
ATOM 1433 O O . THR A 1 185 ? -2.420 12.332 13.345 1.00 87.75 185 THR A O 1
ATOM 1436 N N . ASP A 1 186 ? -3.352 14.287 12.711 1.00 89.06 186 ASP A N 1
ATOM 1437 C CA . ASP A 1 186 ? -4.338 14.353 13.801 1.00 89.06 186 ASP A CA 1
ATOM 1438 C C . ASP A 1 186 ? -5.169 13.059 13.895 1.00 89.06 186 ASP A C 1
ATOM 1440 O O . ASP A 1 186 ? -5.263 12.466 14.965 1.00 89.06 186 ASP A O 1
ATOM 1444 N N . VAL A 1 187 ? -5.622 12.523 12.752 1.00 90.50 187 VAL A N 1
ATOM 1445 C CA . VAL A 1 187 ? -6.349 11.241 12.662 1.00 90.50 187 VAL A CA 1
ATOM 1446 C C . VAL A 1 187 ? -5.571 10.083 13.294 1.00 90.50 187 VAL A C 1
ATOM 1448 O O . VAL A 1 187 ? -6.105 9.345 14.118 1.00 90.50 187 VAL A O 1
ATOM 1451 N N . LEU A 1 188 ? -4.298 9.899 12.930 1.00 90.19 188 LEU A N 1
ATOM 1452 C CA . LEU A 1 188 ? -3.456 8.852 13.523 1.00 90.19 188 LEU A CA 1
ATOM 1453 C C . LEU A 1 188 ? -3.284 9.050 15.032 1.00 90.19 188 LEU A C 1
ATOM 1455 O O . LEU A 1 188 ? -3.317 8.072 15.780 1.00 90.19 188 LEU A O 1
ATOM 1459 N N . GLN A 1 189 ? -3.110 10.287 15.495 1.00 91.25 189 GLN A N 1
ATOM 1460 C CA . GLN A 1 189 ? -2.965 10.552 16.923 1.00 91.25 189 GLN A CA 1
ATOM 1461 C C . GLN A 1 189 ? -4.259 10.249 17.688 1.00 91.25 189 GLN A C 1
ATOM 1463 O O . GLN A 1 189 ? -4.207 9.593 18.731 1.00 91.25 189 GLN A O 1
ATOM 1468 N N . ASP A 1 190 ? -5.408 10.647 17.151 1.00 90.62 190 ASP A N 1
ATOM 1469 C CA . ASP A 1 190 ? -6.719 10.384 17.742 1.00 90.62 190 ASP A CA 1
ATOM 1470 C C . ASP A 1 190 ? -7.014 8.883 17.808 1.00 90.62 190 ASP A C 1
ATOM 1472 O O . ASP A 1 190 ? -7.383 8.363 18.866 1.00 90.62 190 ASP A O 1
ATOM 1476 N N . LEU A 1 191 ? -6.741 8.147 16.725 1.00 92.12 191 LEU A N 1
ATOM 1477 C CA . LEU A 1 191 ? -6.907 6.694 16.699 1.00 92.12 191 LEU A CA 1
ATOM 1478 C C . LEU A 1 191 ? -5.944 5.982 17.666 1.00 92.12 191 LEU A C 1
ATOM 1480 O O . LEU A 1 191 ? -6.336 4.996 18.296 1.00 92.12 191 LEU A O 1
ATOM 1484 N N . ARG A 1 192 ? -4.707 6.477 17.834 1.00 93.44 192 ARG A N 1
ATOM 1485 C CA . ARG A 1 192 ? -3.765 5.965 18.851 1.00 93.44 192 ARG A CA 1
ATOM 1486 C C . ARG A 1 192 ? -4.287 6.200 20.260 1.00 93.44 192 ARG A C 1
ATOM 1488 O O . ARG A 1 192 ? -4.265 5.280 21.075 1.00 93.44 192 ARG A O 1
ATOM 1495 N N . ASN A 1 193 ? -4.782 7.402 20.538 1.00 92.75 193 ASN A N 1
ATOM 1496 C CA . ASN A 1 193 ? -5.358 7.748 21.834 1.00 92.75 193 ASN A CA 1
ATOM 1497 C C . ASN A 1 193 ? -6.562 6.849 22.154 1.00 92.75 193 ASN A C 1
ATOM 1499 O O . ASN A 1 193 ? -6.629 6.289 23.248 1.00 92.75 193 ASN A O 1
ATOM 1503 N N . ALA A 1 194 ? -7.460 6.634 21.187 1.00 92.50 194 ALA A N 1
ATOM 1504 C CA . ALA A 1 194 ? -8.598 5.729 21.337 1.00 92.50 194 ALA A CA 1
ATOM 1505 C C . ALA A 1 194 ? -8.156 4.273 21.573 1.00 92.50 194 ALA A C 1
ATOM 1507 O O . ALA A 1 194 ? -8.668 3.604 22.468 1.00 92.50 194 ALA A O 1
ATOM 1508 N N . SER A 1 195 ? -7.173 3.789 20.809 1.00 92.88 195 SER A N 1
ATOM 1509 C CA . SER A 1 195 ? -6.609 2.439 20.944 1.00 92.88 195 SER A CA 1
ATOM 1510 C C . SER A 1 195 ? -5.993 2.190 22.329 1.00 92.88 195 SER A C 1
ATOM 1512 O O . SER A 1 195 ? -6.256 1.151 22.951 1.00 92.88 195 SER A O 1
ATOM 1514 N N . MET A 1 196 ? -5.222 3.157 22.841 1.00 92.06 196 MET A N 1
ATOM 1515 C CA . MET A 1 196 ? -4.648 3.108 24.190 1.00 92.06 196 MET A CA 1
ATOM 1516 C C . MET A 1 196 ? -5.742 3.129 25.257 1.00 92.06 196 MET A C 1
ATOM 1518 O O . MET A 1 196 ? -5.775 2.234 26.095 1.00 92.06 196 MET A O 1
ATOM 1522 N N . ALA A 1 197 ? -6.696 4.061 25.169 1.00 92.38 197 ALA A N 1
ATOM 1523 C CA . ALA A 1 197 ? -7.788 4.169 26.136 1.00 92.38 197 ALA A CA 1
ATOM 1524 C C . ALA A 1 197 ? -8.646 2.890 26.205 1.00 92.38 197 ALA A C 1
ATOM 1526 O O . ALA A 1 197 ? -8.970 2.419 27.296 1.00 92.38 197 ALA A O 1
ATOM 1527 N N . ILE A 1 198 ? -8.958 2.275 25.055 1.00 90.12 198 ILE A N 1
ATOM 1528 C CA . ILE A 1 198 ? -9.660 0.982 24.995 1.00 90.12 198 ILE A CA 1
ATOM 1529 C C . ILE A 1 198 ? -8.836 -0.106 25.688 1.00 90.12 198 ILE A C 1
ATOM 1531 O O . ILE A 1 198 ? -9.367 -0.873 26.490 1.00 90.12 198 ILE A O 1
ATOM 1535 N N . SER A 1 199 ? -7.540 -0.185 25.385 1.00 88.56 199 SER A N 1
ATOM 1536 C CA . SER A 1 199 ? -6.659 -1.214 25.944 1.00 88.56 199 SER A CA 1
ATOM 1537 C C . SER A 1 199 ? -6.492 -1.066 27.459 1.00 88.56 199 SER A C 1
ATOM 1539 O O . SER A 1 199 ? -6.570 -2.061 28.179 1.00 88.56 199 SER A O 1
ATOM 1541 N N . ASP A 1 200 ? -6.328 0.160 27.953 1.00 88.31 200 ASP A N 1
ATOM 1542 C CA . ASP A 1 200 ? -6.170 0.460 29.377 1.00 88.31 200 ASP A CA 1
ATOM 1543 C C . ASP A 1 200 ? -7.442 0.142 30.168 1.00 88.31 200 ASP A C 1
ATOM 1545 O O . ASP A 1 200 ? -7.377 -0.533 31.201 1.00 88.31 200 ASP A O 1
ATOM 1549 N N . LEU A 1 201 ? -8.613 0.532 29.650 1.00 86.25 201 LEU A N 1
ATOM 1550 C CA . LEU A 1 201 ? -9.899 0.190 30.262 1.00 86.25 201 LEU A CA 1
ATOM 1551 C C . LEU A 1 201 ? -10.102 -1.330 30.312 1.00 86.25 201 LEU A C 1
ATOM 1553 O O . LEU A 1 201 ? -10.453 -1.862 31.367 1.00 86.25 201 LEU A O 1
ATOM 1557 N N . LEU A 1 202 ? -9.806 -2.050 29.227 1.00 80.75 202 LEU A N 1
ATOM 1558 C CA . LEU A 1 202 ? -9.917 -3.514 29.184 1.00 80.75 202 LEU A CA 1
ATOM 1559 C C . LEU A 1 202 ? -8.965 -4.212 30.164 1.00 80.75 202 LEU A C 1
ATOM 1561 O O . LEU A 1 202 ? -9.376 -5.147 30.855 1.00 80.75 202 LEU A O 1
ATOM 1565 N N . ASN A 1 203 ? -7.720 -3.743 30.271 1.00 78.88 203 ASN A N 1
ATOM 1566 C CA . ASN A 1 203 ? -6.743 -4.277 31.221 1.00 78.88 203 ASN A CA 1
ATOM 1567 C C . ASN A 1 203 ? -7.150 -3.998 32.675 1.00 78.88 203 ASN A C 1
ATOM 1569 O O . ASN A 1 203 ? -6.932 -4.837 33.550 1.00 78.88 203 ASN A O 1
ATOM 1573 N N . SER A 1 204 ? -7.781 -2.850 32.940 1.00 73.81 204 SER A N 1
ATOM 1574 C CA . SER A 1 204 ? -8.311 -2.524 34.267 1.00 73.81 204 SER A CA 1
ATOM 1575 C C . SER A 1 204 ? -9.492 -3.424 34.662 1.00 73.81 204 SER A C 1
ATOM 1577 O O . SER A 1 204 ? -9.579 -3.855 35.811 1.00 73.81 204 SER A O 1
ATOM 1579 N N . CYS A 1 205 ? -10.350 -3.790 33.703 1.00 63.66 205 CYS A N 1
ATOM 1580 C CA . CYS A 1 205 ? -11.493 -4.679 33.921 1.00 63.66 205 CYS A CA 1
ATOM 1581 C C . CYS A 1 205 ? -11.092 -6.141 34.178 1.00 63.66 205 CYS A C 1
ATOM 1583 O O . CYS A 1 205 ? -11.840 -6.867 34.824 1.00 63.66 205 CYS A O 1
ATOM 1585 N N . ALA A 1 206 ? -9.922 -6.589 33.710 1.00 60.50 206 ALA A N 1
ATOM 1586 C CA . ALA A 1 206 ? -9.454 -7.963 33.923 1.00 60.50 206 ALA A CA 1
ATOM 1587 C C . ALA A 1 206 ? -9.089 -8.273 35.390 1.00 60.50 206 ALA A C 1
ATOM 1589 O O . ALA A 1 206 ? -9.057 -9.440 35.780 1.00 60.50 206 ALA A O 1
ATOM 1590 N N . ASN A 1 207 ? -8.824 -7.241 36.199 1.00 57.09 207 ASN A N 1
ATOM 1591 C CA . ASN A 1 207 ? -8.343 -7.385 37.575 1.00 57.09 207 ASN A CA 1
ATOM 1592 C C . ASN A 1 207 ? -9.446 -7.241 38.639 1.00 57.09 207 ASN A C 1
ATOM 1594 O O . ASN A 1 207 ? -9.210 -7.597 39.794 1.00 57.09 207 ASN A O 1
ATOM 1598 N N . GLU A 1 208 ? -10.643 -6.760 38.280 1.00 55.19 208 GLU A N 1
ATOM 1599 C CA . GLU A 1 208 ? -11.742 -6.544 39.229 1.00 55.19 208 GLU A CA 1
ATOM 1600 C C . GLU A 1 208 ? -12.944 -7.454 38.938 1.00 55.19 208 GLU A C 1
ATOM 1602 O O . GLU A 1 208 ? -13.440 -7.553 37.821 1.00 55.19 208 GLU A O 1
ATOM 1607 N N . GLY A 1 209 ? -13.414 -8.159 39.969 1.00 54.66 209 GLY A N 1
ATOM 1608 C CA . GLY A 1 209 ? -14.374 -9.264 39.864 1.00 54.66 209 GLY A CA 1
ATOM 1609 C C . GLY A 1 209 ? -15.828 -8.892 39.542 1.00 54.66 209 GLY A C 1
ATOM 1610 O O . GLY A 1 209 ? -16.695 -9.753 39.694 1.00 54.66 209 GLY A O 1
ATOM 1611 N N . ALA A 1 210 ? -16.125 -7.661 39.115 1.00 58.03 210 ALA A N 1
ATOM 1612 C CA . ALA A 1 210 ? -17.473 -7.243 38.729 1.00 58.03 210 ALA A CA 1
ATOM 1613 C C . ALA A 1 210 ? -17.452 -6.281 37.523 1.00 58.03 210 ALA A C 1
ATOM 1615 O O . ALA A 1 210 ? -16.619 -5.375 37.490 1.00 58.03 210 ALA A O 1
ATOM 1616 N N . PRO A 1 211 ? -18.367 -6.444 36.545 1.00 60.78 211 PRO A N 1
ATOM 1617 C CA . PRO A 1 211 ? -18.527 -5.489 35.455 1.00 60.78 211 PRO A CA 1
ATOM 1618 C C . PRO A 1 211 ? -19.092 -4.175 36.006 1.00 60.78 211 PRO A C 1
ATOM 1620 O O . PRO A 1 211 ? -20.217 -4.129 36.499 1.00 60.78 211 PRO A O 1
ATOM 1623 N N . ASP A 1 212 ? -18.292 -3.115 35.938 1.00 71.56 212 ASP A N 1
ATOM 1624 C CA . ASP A 1 212 ? -18.732 -1.753 36.222 1.00 71.56 212 ASP A CA 1
ATOM 1625 C C . ASP A 1 212 ? -19.466 -1.208 34.988 1.00 71.56 212 ASP A C 1
ATOM 1627 O O . ASP A 1 212 ? -18.855 -0.979 33.939 1.00 71.56 212 ASP A O 1
ATOM 1631 N N . ASP A 1 213 ? -20.785 -1.031 35.100 1.00 75.75 213 ASP A N 1
ATOM 1632 C CA . ASP A 1 213 ? -21.629 -0.537 34.007 1.00 75.75 213 ASP A CA 1
ATOM 1633 C C . ASP A 1 213 ? -21.148 0.819 33.464 1.00 75.75 213 ASP A C 1
ATOM 1635 O O . ASP A 1 213 ? -21.271 1.062 32.261 1.00 75.75 213 ASP A O 1
ATOM 1639 N N . GLN A 1 214 ? -20.540 1.660 34.311 1.00 81.44 214 GLN A N 1
ATOM 1640 C CA . GLN A 1 214 ? -20.004 2.961 33.909 1.00 81.44 214 GLN A CA 1
ATOM 1641 C C . GLN A 1 214 ? -18.779 2.813 32.995 1.00 81.44 214 GLN A C 1
ATOM 1643 O O . GLN A 1 214 ? -18.666 3.520 31.991 1.00 81.44 214 GLN A O 1
ATOM 1648 N N . LYS A 1 215 ? -17.882 1.866 33.302 1.00 79.75 215 LYS A N 1
ATOM 1649 C CA . LYS A 1 215 ? -16.692 1.581 32.480 1.00 79.75 215 LYS A CA 1
ATOM 1650 C C . LYS A 1 215 ? -17.076 0.967 31.137 1.00 79.75 215 LYS A C 1
ATOM 1652 O O . LYS A 1 215 ? -16.470 1.288 30.118 1.00 79.75 215 LYS A O 1
ATOM 1657 N N . GLU A 1 216 ? -18.095 0.107 31.109 1.00 82.00 216 GLU A N 1
ATOM 1658 C CA . GLU A 1 216 ? -18.616 -0.466 29.859 1.00 82.00 216 GLU A CA 1
ATOM 1659 C C . GLU A 1 216 ? -19.268 0.592 28.956 1.00 82.00 216 GLU A C 1
ATOM 1661 O O . GLU A 1 216 ? -19.157 0.518 27.727 1.00 82.00 216 GLU A O 1
ATOM 1666 N N . GLU A 1 217 ? -19.938 1.588 29.544 1.00 85.38 217 GLU A N 1
ATOM 1667 C CA . GLU A 1 217 ? -20.494 2.725 28.806 1.00 85.38 217 GLU A CA 1
ATOM 1668 C C . GLU A 1 217 ? -19.389 3.631 28.248 1.00 85.38 217 GLU A C 1
ATOM 1670 O O . GLU A 1 217 ? -19.419 3.968 27.062 1.00 85.38 217 GLU A O 1
ATOM 1675 N N . GLU A 1 218 ? -18.374 3.957 29.052 1.00 88.75 218 GLU A N 1
ATOM 1676 C CA . GLU A 1 218 ? -17.205 4.729 28.615 1.00 88.75 218 GLU A CA 1
ATOM 1677 C C . GLU A 1 218 ? -16.466 4.035 27.462 1.00 88.75 218 GLU A C 1
ATOM 1679 O O . GLU A 1 218 ? -16.238 4.636 26.410 1.00 88.75 218 GLU A O 1
ATOM 1684 N N . LEU A 1 219 ? -16.194 2.736 27.602 1.00 88.19 219 LEU A N 1
ATOM 1685 C CA . LEU A 1 219 ? -15.568 1.918 26.565 1.00 88.19 219 LEU A CA 1
ATOM 1686 C C . LEU A 1 219 ? -16.393 1.911 25.267 1.00 88.19 219 LEU A C 1
ATOM 1688 O O . LEU A 1 219 ? -15.852 2.030 24.166 1.00 88.19 219 LEU A O 1
ATOM 1692 N N . SER A 1 220 ? -17.716 1.793 25.389 1.00 87.62 220 SER A N 1
ATOM 1693 C CA . SER A 1 220 ? -18.630 1.818 24.244 1.00 87.62 220 SER A CA 1
ATOM 1694 C C . SER A 1 220 ? -18.677 3.187 23.561 1.00 87.62 220 SER A C 1
ATOM 1696 O O . SER A 1 220 ? -18.828 3.254 22.340 1.00 87.62 220 SER A O 1
ATOM 1698 N N . ASN A 1 221 ? -18.520 4.276 24.316 1.00 89.94 221 ASN A N 1
ATOM 1699 C CA . ASN A 1 221 ? -18.452 5.631 23.774 1.00 89.94 221 ASN A CA 1
ATOM 1700 C C . ASN A 1 221 ? -17.138 5.880 23.024 1.00 89.94 221 ASN A C 1
ATOM 1702 O O . ASN A 1 221 ? -17.178 6.395 21.909 1.00 89.94 221 ASN A O 1
ATOM 1706 N N . ILE A 1 222 ? -16.000 5.434 23.564 1.00 91.62 222 ILE A N 1
ATOM 1707 C CA . ILE A 1 222 ? -14.704 5.526 22.869 1.00 91.62 222 ILE A CA 1
ATOM 1708 C C . ILE A 1 222 ? -14.728 4.695 21.579 1.00 91.62 222 ILE A C 1
ATOM 1710 O O . ILE A 1 222 ? -14.301 5.166 20.526 1.00 91.62 222 ILE A O 1
ATOM 1714 N N . MET A 1 223 ? -15.286 3.479 21.625 1.00 90.06 223 MET A N 1
ATOM 1715 C CA . MET A 1 223 ? -15.420 2.631 20.436 1.00 90.06 223 MET A CA 1
ATOM 1716 C C . MET A 1 223 ? -16.326 3.271 19.375 1.00 90.06 223 MET A C 1
ATOM 1718 O O . MET A 1 223 ? -16.048 3.165 18.180 1.00 90.06 223 MET A O 1
ATOM 1722 N N . ARG A 1 224 ? -17.396 3.959 19.791 1.00 87.88 224 ARG A N 1
ATOM 1723 C CA . ARG A 1 224 ? -18.270 4.711 18.881 1.00 87.88 224 ARG A CA 1
ATOM 1724 C C . ARG A 1 224 ? -17.506 5.809 18.162 1.00 87.88 224 ARG A C 1
ATOM 1726 O O . ARG A 1 224 ? -17.593 5.884 16.941 1.00 87.88 224 ARG A O 1
ATOM 1733 N N . GLU A 1 225 ? -16.763 6.617 18.910 1.00 88.69 225 GLU A N 1
ATOM 1734 C CA . GLU A 1 225 ? -15.964 7.705 18.350 1.00 88.69 225 GLU A CA 1
ATOM 1735 C C . GLU A 1 225 ? -14.924 7.162 17.366 1.00 88.69 225 GLU A C 1
ATOM 1737 O O . GLU A 1 225 ? -14.846 7.621 16.230 1.00 88.69 225 GLU A O 1
ATOM 1742 N N . ALA A 1 226 ? -14.222 6.086 17.731 1.00 90.50 226 ALA A N 1
ATOM 1743 C CA . ALA A 1 226 ? -13.266 5.439 16.838 1.00 90.50 226 ALA A CA 1
ATOM 1744 C C . ALA A 1 226 ? -13.917 4.923 15.540 1.00 90.50 226 ALA A C 1
ATOM 1746 O O . ALA A 1 226 ? -13.365 5.111 14.457 1.00 90.50 226 ALA A O 1
ATOM 1747 N N . VAL A 1 227 ? -15.102 4.298 15.604 1.00 87.88 227 VAL A N 1
ATOM 1748 C CA . VAL A 1 227 ? -15.828 3.857 14.394 1.00 87.88 227 VAL A CA 1
ATOM 1749 C C . VAL A 1 227 ? -16.273 5.050 13.548 1.00 87.88 227 VAL A C 1
ATOM 1751 O O . VAL A 1 227 ? -16.176 4.978 12.322 1.00 87.88 227 VAL A O 1
ATOM 1754 N N . LEU A 1 228 ? -16.733 6.136 14.174 1.00 85.56 228 LEU A N 1
ATOM 1755 C CA . LEU A 1 228 ? -17.128 7.362 13.477 1.00 85.56 228 LEU A CA 1
ATOM 1756 C C . LEU A 1 228 ? -15.942 8.023 12.774 1.00 85.56 228 LEU A C 1
ATOM 1758 O O . LEU A 1 228 ? -16.092 8.445 11.633 1.00 85.56 228 LEU A O 1
ATOM 1762 N N . GLN A 1 229 ? -14.765 8.052 13.396 1.00 87.50 229 GLN A N 1
ATOM 1763 C CA . GLN A 1 229 ? -13.539 8.545 12.765 1.00 87.50 229 GLN A CA 1
ATOM 1764 C C . GLN A 1 229 ? -13.095 7.643 11.607 1.00 87.50 229 GLN A C 1
ATOM 1766 O O . GLN A 1 229 ? -12.811 8.123 10.512 1.00 87.50 229 GLN A O 1
ATOM 1771 N N . LEU A 1 230 ? -13.106 6.320 11.805 1.00 87.44 230 LEU A N 1
ATOM 1772 C CA . LEU A 1 230 ? -12.746 5.349 10.766 1.00 87.44 230 LEU A CA 1
ATOM 1773 C C . LEU A 1 230 ? -13.688 5.382 9.560 1.00 87.44 230 LEU A C 1
ATOM 1775 O O . LEU A 1 230 ? -13.258 5.109 8.438 1.00 87.44 230 LEU A O 1
ATOM 1779 N N . CYS A 1 231 ? -14.964 5.677 9.791 1.00 83.12 231 CYS A N 1
ATOM 1780 C CA . CYS A 1 231 ? -16.002 5.669 8.764 1.00 83.12 231 CYS A CA 1
ATOM 1781 C C . CYS A 1 231 ? -16.482 7.074 8.378 1.00 83.12 231 CYS A C 1
ATOM 1783 O O . CYS A 1 231 ? -17.500 7.203 7.702 1.00 83.12 231 CYS A O 1
ATOM 1785 N N . GLY A 1 232 ? -15.778 8.108 8.836 1.00 77.12 232 GLY A N 1
ATOM 1786 C CA . GLY A 1 232 ? -16.164 9.498 8.659 1.00 77.12 232 GLY A CA 1
ATOM 1787 C C . GLY A 1 232 ? -15.831 10.049 7.276 1.00 77.12 232 GLY A C 1
ATOM 1788 O O . GLY A 1 232 ? -15.337 9.356 6.386 1.00 77.12 232 GLY A O 1
ATOM 1789 N N . ASN A 1 233 ? -16.088 11.346 7.114 1.00 70.00 233 ASN A N 1
ATOM 1790 C CA . ASN A 1 233 ? -15.843 12.065 5.862 1.00 70.00 233 ASN A CA 1
ATOM 1791 C C . ASN A 1 233 ? -14.350 12.246 5.558 1.00 70.00 233 ASN A C 1
ATOM 1793 O O . ASN A 1 233 ? -13.976 12.424 4.398 1.00 70.00 233 ASN A O 1
ATOM 1797 N N . GLU A 1 234 ? -13.493 12.224 6.583 1.00 78.50 234 GLU A N 1
ATOM 1798 C CA . GLU A 1 234 ? -12.052 12.288 6.384 1.00 78.50 234 GLU A CA 1
ATOM 1799 C C . GLU A 1 234 ? -11.499 10.893 6.036 1.00 78.50 234 GLU A C 1
ATOM 1801 O O . GLU A 1 234 ? -11.692 9.935 6.788 1.00 78.50 234 GLU A O 1
ATOM 1806 N N . PRO A 1 235 ? -10.801 10.729 4.898 1.00 83.31 235 PRO A N 1
ATOM 1807 C CA . PRO A 1 235 ? -10.319 9.419 4.493 1.00 83.31 235 PRO A CA 1
ATOM 1808 C C . PRO A 1 235 ? -9.144 8.983 5.371 1.00 83.31 235 PRO A C 1
ATOM 1810 O O . PRO A 1 235 ? -8.051 9.522 5.233 1.00 83.31 235 PRO A O 1
ATOM 1813 N N . VAL A 1 236 ? -9.345 7.975 6.220 1.00 89.56 236 VAL A N 1
ATOM 1814 C CA . VAL A 1 236 ? -8.247 7.303 6.943 1.00 89.56 236 VAL A CA 1
ATOM 1815 C C . VAL A 1 236 ? -7.403 6.476 5.971 1.00 89.56 236 VAL A C 1
ATOM 1817 O O . VAL A 1 236 ? -7.961 5.623 5.260 1.00 89.56 236 VAL A O 1
ATOM 1820 N N . SER A 1 237 ? -6.096 6.725 5.939 1.00 90.69 237 SER A N 1
ATOM 1821 C CA . SER A 1 237 ? -5.124 5.998 5.124 1.00 90.69 237 SER A CA 1
ATOM 1822 C C . SER A 1 237 ? -4.875 4.592 5.674 1.00 90.69 237 SER A C 1
ATOM 1824 O O . SER A 1 237 ? -5.133 4.281 6.840 1.00 90.69 237 SER A O 1
ATOM 1826 N N . THR A 1 238 ? -4.349 3.718 4.820 1.00 89.94 238 THR A N 1
ATOM 1827 C CA . THR A 1 238 ? -3.977 2.360 5.223 1.00 89.94 238 THR A CA 1
ATOM 1828 C C . THR A 1 238 ? -2.887 2.369 6.296 1.00 89.94 238 THR A C 1
ATOM 1830 O O . THR A 1 238 ? -2.938 1.576 7.233 1.00 89.94 238 THR A O 1
ATOM 1833 N N . PHE A 1 239 ? -1.936 3.299 6.192 1.00 90.44 239 PHE A N 1
ATOM 1834 C CA . PHE A 1 239 ? -0.883 3.492 7.182 1.00 90.44 239 PHE A CA 1
ATOM 1835 C C . PHE A 1 239 ? -1.450 3.920 8.539 1.00 90.44 239 PHE A C 1
ATOM 1837 O O . PHE A 1 239 ? -1.149 3.288 9.547 1.00 90.44 239 PHE A O 1
ATOM 1844 N N . GLU A 1 240 ? -2.324 4.932 8.569 1.00 92.12 240 GLU A N 1
ATOM 1845 C CA . GLU A 1 240 ? -2.937 5.425 9.810 1.00 92.12 240 GLU A CA 1
ATOM 1846 C C . GLU A 1 240 ? -3.749 4.318 10.509 1.00 92.12 240 GLU A C 1
ATOM 1848 O O . GLU A 1 240 ? -3.735 4.178 11.734 1.00 92.12 240 GLU A O 1
ATOM 1853 N N . LEU A 1 241 ? -4.427 3.476 9.724 1.00 91.94 241 LEU A N 1
ATOM 1854 C CA . LEU A 1 241 ? -5.189 2.339 10.233 1.00 91.94 241 LEU A CA 1
ATOM 1855 C C . LEU A 1 241 ? -4.302 1.268 10.885 1.00 91.94 241 LEU A C 1
ATOM 1857 O O . LEU A 1 241 ? -4.673 0.720 11.924 1.00 91.94 241 LEU A O 1
ATOM 1861 N N . ILE A 1 242 ? -3.159 0.956 10.272 1.00 88.19 242 ILE A N 1
ATOM 1862 C CA . ILE A 1 242 ? -2.227 -0.067 10.762 1.00 88.19 242 ILE A CA 1
ATOM 1863 C C . ILE A 1 242 ? -1.472 0.458 11.993 1.00 88.19 242 ILE A C 1
ATOM 1865 O O . ILE A 1 242 ? -1.497 -0.180 13.047 1.00 88.19 242 ILE A O 1
ATOM 1869 N N . GLU A 1 243 ? -0.889 1.654 11.899 1.00 87.62 243 GLU A N 1
ATOM 1870 C CA . GLU A 1 243 ? -0.028 2.243 12.937 1.00 87.62 243 GLU A CA 1
ATOM 1871 C C . GLU A 1 243 ? -0.770 2.799 14.155 1.00 87.62 243 GLU A C 1
ATOM 1873 O O . GLU A 1 243 ? -0.155 3.113 15.181 1.00 87.62 243 GLU A O 1
ATOM 1878 N N . SER A 1 244 ? -2.089 2.968 14.069 1.00 91.19 244 SER A N 1
ATOM 1879 C CA . SER A 1 244 ? -2.887 3.381 15.227 1.00 91.19 244 SER A CA 1
ATOM 1880 C C . SER A 1 244 ? -3.099 2.257 16.239 1.00 91.19 244 SER A C 1
ATOM 1882 O O . SER A 1 244 ? -3.443 2.514 17.393 1.00 91.19 244 SER A O 1
ATOM 1884 N N . GLY A 1 245 ? -2.940 0.998 15.821 1.00 90.00 245 GLY A N 1
ATOM 1885 C CA . GLY A 1 245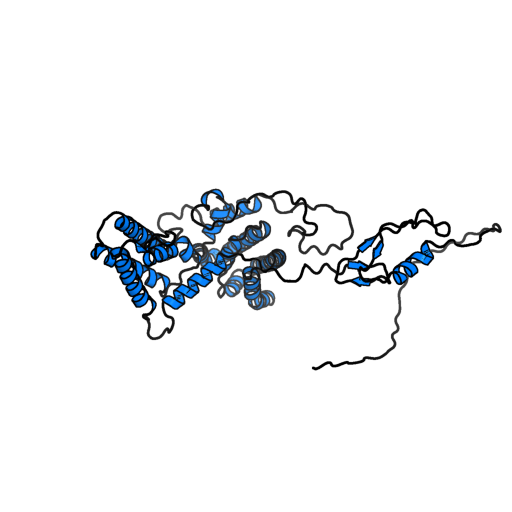 ? -3.276 -0.166 16.642 1.00 90.00 245 GLY A CA 1
ATOM 1886 C C . GLY A 1 245 ? -4.780 -0.332 16.897 1.00 90.00 245 GLY A C 1
ATOM 1887 O O . GLY A 1 245 ? -5.172 -1.239 17.633 1.00 90.00 245 GLY A O 1
ATOM 1888 N N . ILE A 1 246 ? -5.636 0.486 16.271 1.00 91.94 246 ILE A N 1
ATOM 1889 C CA . ILE A 1 246 ? -7.083 0.480 16.520 1.00 91.94 246 ILE A CA 1
ATOM 1890 C C . ILE A 1 246 ? -7.734 -0.857 16.155 1.00 91.94 246 ILE A C 1
ATOM 1892 O O . ILE A 1 246 ? -8.678 -1.286 16.811 1.00 91.94 246 ILE A O 1
ATOM 1896 N N . ILE A 1 247 ? -7.195 -1.572 15.163 1.00 91.00 247 ILE A N 1
ATOM 1897 C CA . ILE A 1 247 ? -7.673 -2.911 14.791 1.00 91.00 247 ILE A CA 1
ATOM 1898 C C . ILE A 1 247 ? -7.428 -3.923 15.917 1.00 91.00 247 ILE A C 1
ATOM 1900 O O . ILE A 1 247 ? -8.298 -4.744 16.211 1.00 91.00 247 ILE A O 1
ATOM 1904 N N . LYS A 1 248 ? -6.275 -3.842 16.595 1.00 88.69 248 LYS A N 1
ATOM 1905 C CA . LYS A 1 248 ? -5.963 -4.682 17.761 1.00 88.69 248 LYS A CA 1
ATOM 1906 C C . LYS A 1 248 ? -6.874 -4.331 18.938 1.00 88.69 248 LYS A C 1
ATOM 1908 O O . LYS A 1 248 ? -7.395 -5.234 19.588 1.00 88.69 248 LYS A O 1
ATOM 1913 N N . ALA A 1 249 ? -7.111 -3.041 19.173 1.00 90.25 249 ALA A N 1
ATOM 1914 C CA . ALA A 1 249 ? -8.044 -2.577 20.196 1.00 90.25 249 ALA A CA 1
ATOM 1915 C C . ALA A 1 249 ? -9.486 -3.042 19.917 1.00 90.25 249 ALA A C 1
ATOM 1917 O O . ALA A 1 249 ? -10.137 -3.559 20.820 1.00 90.25 249 ALA A O 1
ATOM 1918 N N . LEU A 1 250 ? -9.958 -2.960 18.668 1.00 90.56 250 LEU A N 1
ATOM 1919 C CA . LEU A 1 250 ? -11.267 -3.467 18.243 1.00 90.56 250 LEU A CA 1
ATOM 1920 C C . LEU A 1 250 ? -11.381 -4.984 18.440 1.00 90.56 250 LEU A C 1
ATOM 1922 O O . LEU A 1 250 ? -12.385 -5.469 18.965 1.00 90.56 250 LEU A O 1
ATOM 1926 N N . LEU A 1 251 ? -10.351 -5.741 18.054 1.00 88.69 251 LEU A N 1
ATOM 1927 C CA . LEU A 1 251 ? -10.317 -7.184 18.283 1.00 88.69 251 LEU A CA 1
ATOM 1928 C C . LEU A 1 251 ? -10.417 -7.496 19.780 1.00 88.69 251 LEU A C 1
ATOM 1930 O O . LEU A 1 251 ? -11.220 -8.338 20.184 1.00 88.69 251 LEU A O 1
ATOM 1934 N N . ASN A 1 252 ? -9.648 -6.793 20.611 1.00 86.19 252 ASN A N 1
ATOM 1935 C CA . ASN A 1 252 ? -9.691 -6.950 22.062 1.00 86.19 252 ASN A CA 1
ATOM 1936 C C . ASN A 1 252 ? -11.046 -6.531 22.648 1.00 86.19 252 ASN A C 1
ATOM 1938 O O . ASN A 1 252 ? -11.545 -7.213 23.536 1.00 86.19 252 ASN A O 1
ATOM 1942 N N . TYR A 1 253 ? -11.678 -5.478 22.126 1.00 87.88 253 TYR A N 1
ATOM 1943 C CA . TYR A 1 253 ? -13.009 -5.024 22.537 1.00 87.88 253 TYR A CA 1
ATOM 1944 C C . TYR A 1 253 ? -14.075 -6.102 22.292 1.00 87.88 253 TYR A C 1
ATOM 1946 O O . TYR A 1 253 ? -14.854 -6.415 23.197 1.00 87.88 253 TYR A O 1
ATOM 1954 N N . LEU A 1 254 ? -14.064 -6.718 21.103 1.00 87.44 254 LEU A N 1
ATOM 1955 C CA . LEU A 1 254 ? -15.025 -7.751 20.696 1.00 87.44 254 LEU A CA 1
ATOM 1956 C C . LEU A 1 254 ? -14.750 -9.132 21.311 1.00 87.44 254 LEU A C 1
ATOM 1958 O O . LEU A 1 254 ? -15.664 -9.947 21.394 1.00 87.44 254 LEU A O 1
ATOM 1962 N N . THR A 1 255 ? -13.512 -9.416 21.726 1.00 81.31 255 THR A N 1
ATOM 1963 C CA . THR A 1 255 ? -13.107 -10.743 22.243 1.00 81.31 255 THR A CA 1
ATOM 1964 C C . THR A 1 255 ? -12.705 -10.738 23.718 1.00 81.31 255 THR A C 1
ATOM 1966 O O . THR A 1 255 ? -12.342 -11.779 24.264 1.00 81.31 255 THR A O 1
ATOM 1969 N N . ASN A 1 256 ? -12.728 -9.573 24.369 1.00 75.12 256 ASN A N 1
ATOM 1970 C CA . ASN A 1 256 ? -12.202 -9.342 25.716 1.00 75.12 256 ASN A CA 1
ATOM 1971 C C . ASN A 1 256 ? -10.740 -9.812 25.899 1.00 75.12 256 ASN A C 1
ATOM 1973 O O . ASN A 1 256 ? -10.362 -10.288 26.967 1.00 75.12 256 ASN A O 1
ATOM 1977 N N . GLY A 1 257 ? -9.934 -9.755 24.830 1.00 66.00 257 GLY A N 1
ATOM 1978 C CA . GLY A 1 257 ? -8.539 -10.219 24.817 1.00 66.00 257 GLY A CA 1
ATOM 1979 C C . GLY A 1 257 ? -8.360 -11.743 24.893 1.00 66.00 257 GLY A C 1
ATOM 1980 O O . GLY A 1 257 ? -7.233 -12.224 24.991 1.00 66.00 257 GLY A O 1
ATOM 1981 N N . GLN A 1 258 ? -9.442 -12.527 24.827 1.00 63.22 258 GLN A N 1
ATOM 1982 C CA . GLN A 1 258 ? -9.409 -13.986 24.999 1.00 63.22 258 GLN A CA 1
ATOM 1983 C C . GLN A 1 258 ? -9.281 -14.773 23.685 1.00 63.22 258 GLN A C 1
ATOM 1985 O O . GLN A 1 258 ? -9.429 -15.992 23.695 1.00 63.22 258 GLN A O 1
ATOM 1990 N N . TYR A 1 259 ? -8.945 -14.120 22.565 1.00 54.50 259 TYR A N 1
ATOM 1991 C CA . TYR A 1 259 ? -8.827 -14.750 21.237 1.00 54.50 259 TYR A CA 1
ATOM 1992 C C . TYR A 1 259 ? -7.875 -15.969 21.189 1.00 54.50 259 TYR A C 1
ATOM 1994 O O . TYR A 1 259 ? -8.026 -16.836 20.333 1.00 54.50 259 TYR A O 1
ATOM 2002 N N . LEU A 1 260 ? -6.922 -16.070 22.126 1.00 49.84 260 LEU A N 1
ATOM 2003 C CA . LEU A 1 260 ? -5.953 -17.171 22.220 1.00 49.84 260 LEU A CA 1
ATOM 2004 C C . LEU A 1 260 ? -6.149 -18.085 23.444 1.00 49.84 260 LEU A C 1
ATOM 2006 O O . LEU A 1 260 ? -5.358 -19.007 23.634 1.00 49.84 260 LEU A O 1
ATOM 2010 N N . SER A 1 261 ? -7.162 -17.850 24.288 1.00 53.72 261 SER A N 1
ATOM 2011 C CA . SER A 1 261 ? -7.365 -18.634 25.513 1.00 53.72 261 SER A CA 1
ATOM 2012 C C . SER A 1 261 ? -8.437 -19.714 25.310 1.00 53.72 261 SER A C 1
ATOM 2014 O O . SER A 1 261 ? -9.606 -19.379 25.115 1.00 53.72 261 SER A O 1
ATOM 2016 N N . PRO A 1 262 ? -8.100 -21.013 25.439 1.00 49.88 262 PRO A N 1
ATOM 2017 C CA . PRO A 1 262 ? -9.071 -22.112 25.380 1.00 49.88 262 PRO A CA 1
ATOM 2018 C C . PRO A 1 262 ? -10.157 -22.050 26.473 1.00 49.88 262 PRO A C 1
ATOM 2020 O O . PRO A 1 262 ? -11.136 -22.790 26.413 1.00 49.88 262 PRO A O 1
ATOM 2023 N N . CYS A 1 263 ? -9.994 -21.181 27.479 1.00 48.09 263 CYS A N 1
ATOM 2024 C CA . CYS A 1 263 ? -10.830 -21.099 28.680 1.00 48.09 263 CYS A CA 1
ATOM 2025 C C . CYS A 1 263 ? -11.896 -19.983 28.645 1.00 48.09 263 CYS A C 1
ATOM 2027 O O . CYS A 1 263 ? -12.370 -19.563 29.700 1.00 48.09 263 CYS A O 1
ATOM 2029 N N . ALA A 1 264 ? -12.306 -19.501 27.468 1.00 49.81 264 ALA A N 1
ATOM 2030 C CA . ALA A 1 264 ? -13.281 -18.406 27.337 1.00 49.81 264 ALA A CA 1
ATOM 2031 C C . ALA A 1 264 ? -14.705 -18.726 27.856 1.00 49.81 264 ALA A C 1
ATOM 2033 O O . ALA A 1 264 ? -15.523 -17.833 28.060 1.00 49.81 264 ALA A O 1
ATOM 2034 N N . LEU A 1 265 ? -15.015 -20.000 28.114 1.00 46.09 265 LEU A N 1
ATOM 2035 C CA . LEU A 1 265 ? -16.338 -20.463 28.557 1.00 46.09 265 LEU A CA 1
ATOM 2036 C C . LEU A 1 265 ? -16.551 -20.446 30.082 1.00 46.09 265 LEU A C 1
ATOM 2038 O O . LEU A 1 265 ? -17.636 -20.793 30.543 1.00 46.09 265 LEU A O 1
ATOM 2042 N N . ALA A 1 266 ? -15.547 -20.072 30.882 1.00 51.69 266 ALA A N 1
ATOM 2043 C CA . ALA A 1 266 ? -15.599 -20.272 32.334 1.00 51.69 266 ALA A CA 1
ATOM 2044 C C . ALA A 1 266 ? -16.345 -19.175 33.123 1.00 51.69 266 ALA A C 1
ATOM 2046 O O . ALA A 1 266 ? -16.650 -19.390 34.293 1.00 51.69 266 ALA A O 1
ATOM 2047 N N . ASN A 1 267 ? -16.662 -18.019 32.524 1.00 60.84 267 ASN A N 1
ATOM 2048 C CA . ASN A 1 267 ? -17.219 -16.880 33.263 1.00 60.84 267 ASN A CA 1
ATOM 2049 C C . ASN A 1 267 ? -18.467 -16.286 32.578 1.00 60.84 267 ASN A C 1
ATOM 2051 O O . ASN A 1 267 ? -18.366 -15.540 31.605 1.00 60.84 267 ASN A O 1
ATOM 2055 N N . LEU A 1 268 ? -19.660 -16.572 33.119 1.00 60.50 268 LEU A N 1
ATOM 2056 C CA . LEU A 1 268 ? -20.955 -16.091 32.596 1.00 60.50 268 LEU A CA 1
ATOM 2057 C C . LEU A 1 268 ? -21.021 -14.553 32.483 1.00 60.50 268 LEU A C 1
ATOM 2059 O O . LEU A 1 268 ? -21.590 -14.018 31.534 1.00 60.50 268 LEU A O 1
ATOM 2063 N N . ALA A 1 269 ? -20.392 -13.845 33.429 1.00 62.16 269 ALA A N 1
ATOM 2064 C CA . ALA A 1 269 ? -20.314 -12.384 33.437 1.00 62.16 269 ALA A CA 1
ATOM 2065 C C . ALA A 1 269 ? -19.512 -11.826 32.247 1.00 62.16 269 ALA A C 1
ATOM 2067 O O . ALA A 1 269 ? -19.849 -10.773 31.712 1.00 62.16 269 ALA A O 1
ATOM 2068 N N . HIS A 1 270 ? -18.484 -12.554 31.793 1.00 67.62 270 HIS A N 1
ATOM 2069 C CA . HIS A 1 270 ? -17.679 -12.147 30.639 1.00 67.62 270 HIS A CA 1
ATOM 2070 C C . HIS A 1 270 ? -18.462 -12.316 29.334 1.00 67.62 270 HIS A C 1
ATOM 2072 O O . HIS A 1 270 ? -18.402 -11.449 28.465 1.00 67.62 270 HIS A O 1
ATOM 2078 N N . GLY A 1 271 ? -19.251 -13.390 29.220 1.00 70.00 271 GLY A N 1
ATOM 2079 C CA . GLY A 1 271 ? -20.132 -13.608 28.070 1.00 70.00 271 GLY A CA 1
ATOM 2080 C C . GLY A 1 271 ? -21.169 -12.495 27.902 1.00 70.00 271 GLY A C 1
ATOM 2081 O O . GLY A 1 271 ? -21.388 -12.027 26.787 1.00 70.00 271 GLY A O 1
ATOM 2082 N N . TYR A 1 272 ? -21.747 -12.012 29.008 1.00 75.81 272 TYR A N 1
ATOM 2083 C CA . TYR A 1 272 ? -22.717 -10.913 28.979 1.00 75.81 272 TYR A CA 1
ATOM 2084 C C . TYR A 1 272 ? -22.097 -9.579 28.526 1.00 75.81 272 TYR A C 1
ATOM 2086 O O . TYR A 1 272 ? -22.666 -8.899 27.671 1.00 75.81 272 TYR A O 1
ATOM 2094 N N . ALA A 1 273 ? -20.912 -9.221 29.036 1.00 77.31 273 ALA A N 1
ATOM 2095 C CA . ALA A 1 273 ? -20.212 -8.001 28.624 1.00 77.31 273 ALA A CA 1
ATOM 2096 C C . ALA A 1 273 ? -19.849 -8.027 27.128 1.00 77.31 273 ALA A C 1
ATOM 2098 O O . ALA A 1 273 ? -20.126 -7.073 26.401 1.00 77.31 273 ALA A O 1
ATOM 2099 N N . VAL A 1 274 ? -19.317 -9.153 26.635 1.00 81.31 274 VAL A N 1
ATOM 2100 C CA . VAL A 1 274 ? -19.009 -9.338 25.206 1.00 81.31 274 VAL A CA 1
ATOM 2101 C C . VAL A 1 274 ? -20.269 -9.241 24.346 1.00 81.31 274 VAL A C 1
ATOM 2103 O O . VAL A 1 274 ? -20.253 -8.569 23.316 1.00 81.31 274 VAL A O 1
ATOM 2106 N N . GLN A 1 275 ? -21.380 -9.844 24.779 1.00 83.19 275 GLN A N 1
ATOM 2107 C CA . GLN A 1 275 ? -22.657 -9.743 24.073 1.00 83.19 275 GLN A CA 1
ATOM 2108 C C . GLN A 1 275 ? -23.146 -8.287 23.984 1.00 83.19 275 GLN A C 1
ATOM 2110 O O . GLN A 1 275 ? -23.512 -7.840 22.896 1.00 83.19 275 GLN A O 1
ATOM 2115 N N . LYS A 1 276 ? -23.100 -7.527 25.089 1.00 83.31 276 LYS A N 1
ATOM 2116 C CA . LYS A 1 276 ? -23.495 -6.103 25.138 1.00 83.31 276 LYS A CA 1
ATOM 2117 C C . LYS A 1 276 ? -22.625 -5.243 24.212 1.00 83.31 276 LYS A C 1
ATOM 2119 O O . LYS A 1 276 ? -23.142 -4.395 23.479 1.00 83.31 276 LYS A O 1
ATOM 2124 N N . ARG A 1 277 ? -21.312 -5.486 24.195 1.00 86.75 277 ARG A N 1
ATOM 2125 C CA . ARG A 1 277 ? -20.356 -4.811 23.301 1.00 86.75 277 ARG A CA 1
ATOM 2126 C C . ARG A 1 277 ? -20.602 -5.148 21.835 1.00 86.75 277 ARG A C 1
ATOM 2128 O O . ARG A 1 277 ? -20.646 -4.244 21.006 1.00 86.75 277 ARG A O 1
ATOM 2135 N N . PHE A 1 278 ? -20.827 -6.423 21.517 1.00 88.56 278 PHE A N 1
ATOM 2136 C CA . PHE A 1 278 ? -21.155 -6.858 20.160 1.00 88.56 278 PHE A CA 1
ATOM 2137 C C . PHE A 1 278 ? -22.465 -6.237 19.669 1.00 88.56 278 PHE A C 1
ATOM 2139 O O . PHE A 1 278 ? -22.518 -5.727 18.554 1.00 88.56 278 PHE A O 1
ATOM 2146 N N . GLU A 1 279 ? -23.509 -6.221 20.500 1.00 88.62 279 GLU A N 1
ATOM 2147 C CA . GLU A 1 279 ? -24.785 -5.579 20.171 1.00 88.62 279 GLU A CA 1
ATOM 2148 C C . GLU A 1 279 ? -24.607 -4.076 19.921 1.00 88.62 279 GLU A C 1
ATOM 2150 O O . GLU A 1 279 ? -25.157 -3.523 18.966 1.00 88.62 279 GLU A O 1
ATOM 2155 N N . THR A 1 280 ? -23.800 -3.414 20.751 1.00 88.50 280 THR A N 1
ATOM 2156 C CA . THR A 1 280 ? -23.503 -1.986 20.605 1.00 88.50 280 THR A CA 1
ATOM 2157 C C . THR A 1 280 ? -22.732 -1.722 19.317 1.00 88.50 280 THR A C 1
ATOM 2159 O O . THR A 1 280 ? -23.132 -0.857 18.540 1.00 88.50 280 THR A O 1
ATOM 2162 N N . PHE A 1 281 ? -21.697 -2.512 19.029 1.00 90.62 281 PHE A N 1
ATOM 2163 C CA . PHE A 1 281 ? -20.949 -2.448 17.776 1.00 90.62 281 PHE A CA 1
ATOM 2164 C C . PHE A 1 281 ? -21.848 -2.689 16.560 1.00 90.62 281 PHE A C 1
ATOM 2166 O O . PHE A 1 281 ? -21.870 -1.868 15.650 1.00 90.62 281 PHE A O 1
ATOM 2173 N N . ALA A 1 282 ? -22.660 -3.748 16.568 1.00 89.44 282 ALA A N 1
ATOM 2174 C CA . ALA A 1 282 ? -23.589 -4.050 15.484 1.00 89.44 282 ALA A CA 1
ATOM 2175 C C . ALA A 1 282 ? -24.569 -2.894 15.246 1.00 89.44 282 ALA A C 1
ATOM 2177 O O . ALA A 1 282 ? -24.771 -2.484 14.104 1.00 89.44 282 ALA A O 1
ATOM 2178 N N . ARG A 1 283 ? -25.124 -2.307 16.314 1.00 88.38 283 ARG A N 1
ATOM 2179 C CA . ARG A 1 283 ? -26.008 -1.139 16.211 1.00 88.38 283 ARG A CA 1
ATOM 2180 C C . ARG A 1 283 ? -25.296 0.051 15.571 1.00 88.38 283 ARG A C 1
ATOM 2182 O O . ARG A 1 283 ? -25.884 0.705 14.719 1.00 88.38 283 ARG A O 1
ATOM 2189 N N . MET A 1 284 ? -24.051 0.328 15.954 1.00 86.62 284 MET A N 1
ATOM 2190 C CA . MET A 1 284 ? -23.274 1.449 15.411 1.00 86.62 284 MET A CA 1
ATOM 2191 C C . MET A 1 284 ? -22.841 1.211 13.960 1.00 86.62 284 MET A C 1
ATOM 2193 O O . MET A 1 284 ? -22.923 2.121 13.145 1.00 86.62 284 MET A O 1
ATOM 2197 N N . SER A 1 285 ? -22.414 -0.004 13.617 1.00 86.19 285 SER A N 1
ATOM 2198 C CA . SER A 1 285 ? -21.839 -0.311 12.303 1.00 86.19 285 SER A CA 1
ATOM 2199 C C . SER A 1 285 ? -22.866 -0.676 11.229 1.00 86.19 285 SER A C 1
ATOM 2201 O O . SER A 1 285 ? -22.544 -0.620 10.041 1.00 86.19 285 SER A O 1
ATOM 2203 N N . LEU A 1 286 ? -24.083 -1.058 11.631 1.00 86.94 286 LEU A N 1
ATOM 2204 C CA . LEU A 1 286 ? -25.204 -1.361 10.732 1.00 86.94 286 LEU A CA 1
ATOM 2205 C C . LEU A 1 286 ? -26.223 -0.216 10.634 1.00 86.94 286 LEU A C 1
ATOM 2207 O O . LEU A 1 286 ? -27.150 -0.303 9.831 1.00 86.94 286 LEU A O 1
ATOM 2211 N N . SER A 1 287 ? -26.067 0.851 11.422 1.00 82.88 287 SER A N 1
ATOM 2212 C CA . SER A 1 287 ? -26.862 2.069 11.256 1.00 82.88 287 SER A CA 1
ATOM 2213 C C . SER A 1 287 ? -26.180 2.985 10.247 1.00 82.88 287 SER A C 1
ATOM 2215 O O . SER A 1 287 ? -25.005 3.310 10.406 1.00 82.88 287 SER A O 1
ATOM 2217 N N . SER A 1 288 ? -26.907 3.416 9.215 1.00 69.06 288 SER A N 1
ATOM 2218 C CA . SER A 1 288 ? -26.400 4.466 8.328 1.00 69.06 288 SER A CA 1
ATOM 2219 C C . SER A 1 288 ? -26.508 5.826 9.018 1.00 69.06 288 SER A C 1
ATOM 2221 O O . SER A 1 288 ? -27.564 6.164 9.557 1.00 69.06 288 SER A O 1
ATOM 2223 N N . ALA A 1 289 ? -25.424 6.602 8.993 1.00 61.69 289 ALA A N 1
ATOM 2224 C CA . ALA A 1 289 ? -25.411 7.986 9.461 1.00 61.69 289 ALA A CA 1
ATOM 2225 C C . ALA A 1 289 ? -25.941 8.974 8.401 1.00 61.69 289 ALA A C 1
ATOM 2227 O O . ALA A 1 289 ? -26.374 10.067 8.759 1.00 61.69 289 ALA A O 1
ATOM 2228 N N . ASP A 1 290 ? -25.943 8.590 7.117 1.00 64.19 290 ASP A N 1
ATOM 2229 C CA . ASP A 1 290 ? -26.343 9.441 5.992 1.00 64.19 290 ASP A CA 1
ATOM 2230 C C . ASP A 1 290 ? -27.376 8.718 5.100 1.00 64.19 290 ASP A C 1
ATOM 2232 O O . ASP A 1 290 ? -27.074 7.657 4.550 1.00 64.19 290 ASP A O 1
ATOM 2236 N N . PRO A 1 291 ? -28.601 9.249 4.924 1.00 59.78 291 PRO A N 1
ATOM 2237 C CA . PRO A 1 291 ? -29.609 8.648 4.049 1.00 59.78 291 PRO A CA 1
ATOM 2238 C C . PRO A 1 291 ? -29.261 8.719 2.550 1.00 59.78 291 PRO A C 1
ATOM 2240 O O . PRO A 1 291 ? -29.949 8.083 1.751 1.00 59.78 291 PRO A O 1
ATOM 2243 N N . VAL A 1 292 ? -28.242 9.491 2.149 1.00 61.38 292 VAL A N 1
ATOM 2244 C CA . VAL A 1 292 ? -27.830 9.644 0.741 1.00 61.38 292 VAL A CA 1
ATOM 2245 C C . VAL A 1 292 ? -26.753 8.629 0.344 1.00 61.38 292 VAL A C 1
ATOM 2247 O O . VAL A 1 292 ? -26.740 8.153 -0.794 1.00 61.38 292 VAL A O 1
ATOM 2250 N N . SER A 1 293 ? -25.866 8.266 1.272 1.00 63.84 293 SER A N 1
ATOM 2251 C CA . SER A 1 293 ? -24.826 7.260 1.056 1.00 63.84 293 SER A CA 1
ATOM 2252 C C . SER A 1 293 ? -25.325 5.887 1.530 1.00 63.84 293 SER A C 1
ATOM 2254 O O . SER A 1 293 ? -25.610 5.689 2.707 1.00 63.84 293 SER A O 1
ATOM 2256 N N . ASN A 1 294 ? -25.432 4.915 0.623 1.00 63.88 294 ASN A N 1
ATOM 2257 C CA . ASN A 1 294 ? -25.830 3.539 0.965 1.00 63.88 294 ASN A CA 1
ATOM 2258 C C . ASN A 1 294 ? -24.701 2.719 1.630 1.00 63.88 294 ASN A C 1
ATOM 2260 O O . ASN A 1 294 ? -24.889 1.530 1.894 1.00 63.88 294 ASN A O 1
ATOM 2264 N N . ASP A 1 295 ? -23.528 3.312 1.877 1.00 77.69 295 ASP A N 1
ATOM 2265 C CA . ASP A 1 295 ? -22.378 2.603 2.438 1.00 77.69 295 ASP A CA 1
ATOM 2266 C C . ASP A 1 295 ? -22.512 2.516 3.967 1.00 77.69 295 ASP A C 1
ATOM 2268 O O . ASP A 1 295 ? -22.394 3.498 4.697 1.00 77.69 295 ASP A O 1
ATOM 2272 N N . LEU A 1 296 ? -22.748 1.303 4.471 1.00 86.81 296 LEU A N 1
ATOM 2273 C CA . LEU A 1 296 ? -22.759 1.027 5.908 1.00 86.81 296 LEU A CA 1
ATOM 2274 C C . LEU A 1 296 ? -21.343 1.193 6.489 1.00 86.81 296 LEU A C 1
ATOM 2276 O O . LEU A 1 296 ? -20.392 0.719 5.853 1.00 86.81 296 LEU A O 1
ATOM 2280 N N . PRO A 1 297 ? -21.172 1.725 7.716 1.00 88.06 297 PRO A N 1
ATOM 2281 C CA . PRO A 1 297 ? -19.860 1.809 8.365 1.00 88.06 297 PRO A CA 1
ATOM 2282 C C . PRO A 1 297 ? -19.128 0.460 8.407 1.00 88.06 297 PRO A C 1
ATOM 2284 O O . PRO A 1 297 ? -17.924 0.389 8.168 1.00 88.06 297 PRO A O 1
ATOM 2287 N N . LEU A 1 298 ? -19.863 -0.644 8.605 1.00 89.06 298 LEU A N 1
ATOM 2288 C CA . LEU A 1 298 ? -19.289 -1.990 8.534 1.00 89.06 298 LEU A CA 1
ATOM 2289 C C . LEU A 1 298 ? -18.677 -2.298 7.158 1.00 89.06 298 LEU A C 1
ATOM 2291 O O . LEU A 1 298 ? -17.590 -2.863 7.080 1.00 89.06 298 LEU A O 1
ATOM 2295 N N . SER A 1 299 ? -19.357 -1.926 6.072 1.00 89.00 299 SER A N 1
ATOM 2296 C CA . SER A 1 299 ? -18.870 -2.167 4.708 1.00 89.00 299 SER A CA 1
ATOM 2297 C C . SER A 1 299 ? -17.603 -1.364 4.404 1.00 89.00 299 SER A C 1
ATOM 2299 O O . SER A 1 299 ? -16.665 -1.890 3.800 1.00 89.00 299 SER A O 1
ATOM 2301 N N . LEU A 1 300 ? -17.536 -0.123 4.895 1.00 89.06 300 LEU A N 1
ATOM 2302 C CA . LEU A 1 300 ? -16.362 0.731 4.768 1.00 89.06 300 LEU A CA 1
ATOM 2303 C C . LEU A 1 300 ? -15.187 0.189 5.590 1.00 89.06 300 LEU A C 1
ATOM 2305 O O . LEU A 1 300 ? -14.069 0.121 5.077 1.00 89.06 300 LEU A O 1
ATOM 2309 N N . LEU A 1 301 ? -15.442 -0.269 6.818 1.00 89.94 301 LEU A N 1
ATOM 2310 C CA . LEU A 1 301 ? -14.434 -0.911 7.660 1.00 89.94 301 LEU A CA 1
ATOM 2311 C C . LEU A 1 301 ? -13.877 -2.180 7.000 1.00 89.94 301 LEU A C 1
ATOM 2313 O O . LEU A 1 301 ? -12.662 -2.342 6.931 1.00 89.94 301 LEU A O 1
ATOM 2317 N N . VAL A 1 302 ? -14.738 -3.048 6.457 1.00 90.94 302 VAL A N 1
ATOM 2318 C CA . VAL A 1 302 ? -14.310 -4.260 5.734 1.00 90.94 302 VAL A CA 1
ATOM 2319 C C . VAL A 1 302 ? -13.447 -3.902 4.524 1.00 90.94 302 VAL A C 1
ATOM 2321 O O . VAL A 1 302 ? -12.393 -4.503 4.326 1.00 90.94 302 VAL A O 1
ATOM 2324 N N . ARG A 1 303 ? -13.840 -2.888 3.744 1.00 89.25 303 ARG A N 1
ATOM 2325 C CA . ARG A 1 303 ? -13.057 -2.406 2.596 1.00 89.25 303 ARG A CA 1
ATOM 2326 C C . ARG A 1 303 ? -11.681 -1.895 3.035 1.00 89.25 303 ARG A C 1
ATOM 2328 O O . ARG A 1 303 ? -10.678 -2.231 2.413 1.00 89.25 303 ARG A O 1
ATOM 2335 N N . LYS A 1 304 ? -11.614 -1.135 4.132 1.00 89.81 304 LYS A N 1
ATOM 2336 C CA . LYS A 1 304 ? -10.353 -0.644 4.712 1.00 89.81 304 LYS A CA 1
ATOM 2337 C C . LYS A 1 304 ? -9.463 -1.781 5.219 1.00 89.81 304 LYS A C 1
ATOM 2339 O O . LYS A 1 304 ? -8.267 -1.772 4.944 1.00 89.81 304 LYS A O 1
ATOM 2344 N N . LEU A 1 305 ? -10.039 -2.781 5.885 1.00 90.25 305 LEU A N 1
ATOM 2345 C CA . LEU A 1 305 ? -9.323 -3.986 6.313 1.00 90.25 305 LEU A CA 1
ATOM 2346 C C . LEU A 1 305 ? -8.772 -4.771 5.120 1.00 90.25 305 LEU A C 1
ATOM 2348 O O . LEU A 1 305 ? -7.626 -5.207 5.158 1.00 90.25 305 LEU A O 1
ATOM 2352 N N . GLN A 1 306 ? -9.549 -4.908 4.045 1.00 88.81 306 GLN A N 1
ATOM 2353 C CA . GLN A 1 306 ? -9.093 -5.554 2.815 1.00 88.81 306 GLN A CA 1
ATOM 2354 C C . GLN A 1 306 ? -7.928 -4.787 2.170 1.00 88.81 306 GLN A C 1
ATOM 2356 O O . GLN A 1 306 ? -6.954 -5.406 1.735 1.00 88.81 306 GLN A O 1
ATOM 2361 N N . CYS A 1 307 ? -8.000 -3.452 2.127 1.00 83.62 307 CYS A N 1
ATOM 2362 C CA . CYS A 1 307 ? -6.899 -2.615 1.650 1.00 83.62 307 CYS A CA 1
ATOM 2363 C C . CYS A 1 307 ? -5.643 -2.796 2.513 1.00 83.62 307 CYS A C 1
ATOM 2365 O O . CYS A 1 307 ? -4.570 -3.034 1.966 1.00 83.62 307 CYS A O 1
ATOM 2367 N N . ALA A 1 308 ? -5.780 -2.759 3.842 1.00 85.69 308 ALA A N 1
ATOM 2368 C CA . ALA A 1 308 ? -4.675 -2.994 4.769 1.00 85.69 308 ALA A CA 1
ATOM 2369 C C . ALA A 1 308 ? -4.044 -4.372 4.577 1.00 85.69 308 ALA A C 1
ATOM 2371 O O . ALA A 1 308 ? -2.832 -4.471 4.396 1.00 85.69 308 ALA A O 1
ATOM 2372 N N . LEU A 1 309 ? -4.859 -5.423 4.499 1.00 83.88 309 LEU A N 1
ATOM 2373 C CA . LEU A 1 309 ? -4.371 -6.774 4.251 1.00 83.88 309 LEU A CA 1
ATOM 2374 C C . LEU A 1 309 ? -3.583 -6.856 2.938 1.00 83.88 309 LEU A C 1
ATOM 2376 O O . LEU A 1 309 ? -2.475 -7.375 2.920 1.00 83.88 309 LEU A O 1
ATOM 2380 N N . SER A 1 310 ? -4.101 -6.248 1.868 1.00 78.06 310 SER A N 1
ATOM 2381 C CA . SER A 1 310 ? -3.442 -6.238 0.555 1.00 78.06 310 SER A CA 1
ATOM 2382 C C . SER A 1 310 ? -2.093 -5.505 0.557 1.00 78.06 310 SER A C 1
ATOM 2384 O O . SER A 1 310 ? -1.238 -5.809 -0.269 1.00 78.06 310 SER A O 1
ATOM 2386 N N . THR A 1 311 ? -1.888 -4.530 1.453 1.00 73.75 311 THR A N 1
ATOM 2387 C CA . THR A 1 311 ? -0.593 -3.831 1.592 1.00 73.75 311 THR A CA 1
ATOM 2388 C C . THR A 1 311 ? 0.431 -4.600 2.421 1.00 73.75 311 THR A C 1
ATOM 2390 O O . THR A 1 311 ? 1.634 -4.469 2.197 1.00 73.75 311 THR A O 1
ATOM 2393 N N . VAL A 1 312 ? -0.049 -5.393 3.375 1.00 69.62 312 VAL A N 1
ATOM 2394 C CA . VAL A 1 312 ? 0.769 -6.150 4.325 1.00 69.62 312 VAL A CA 1
ATOM 2395 C C . VAL A 1 312 ? 1.185 -7.495 3.742 1.00 69.62 312 VAL A C 1
ATOM 2397 O O . VAL A 1 312 ? 2.317 -7.947 3.922 1.00 69.62 312 VAL A O 1
ATOM 2400 N N . GLU A 1 313 ? 0.269 -8.157 3.045 1.00 68.62 313 GLU A N 1
ATOM 2401 C CA . GLU A 1 313 ? 0.504 -9.473 2.483 1.00 68.62 313 GLU A CA 1
ATOM 2402 C C . GLU A 1 313 ? 1.250 -9.366 1.153 1.00 68.62 313 GLU A C 1
ATOM 2404 O O . GLU A 1 313 ? 0.718 -8.938 0.132 1.00 68.62 313 GLU A O 1
ATOM 2409 N N . THR A 1 314 ? 2.498 -9.824 1.139 1.00 61.25 314 THR A N 1
ATOM 2410 C CA . THR A 1 314 ? 3.296 -9.944 -0.086 1.00 61.25 314 THR A CA 1
ATOM 2411 C C . THR A 1 314 ? 3.297 -11.388 -0.575 1.00 61.25 314 THR A C 1
ATOM 2413 O O . THR A 1 314 ? 4.338 -12.038 -0.651 1.00 61.25 314 THR A O 1
ATOM 2416 N N . PHE A 1 315 ? 2.121 -11.927 -0.912 1.00 60.84 315 PHE A N 1
ATOM 2417 C CA . PHE A 1 315 ? 2.061 -13.245 -1.548 1.00 60.84 315 PHE A CA 1
ATOM 2418 C C . PHE A 1 315 ? 2.629 -13.152 -2.972 1.00 60.84 315 PHE A C 1
ATOM 2420 O O . PHE A 1 315 ? 2.045 -12.472 -3.821 1.00 60.84 315 PHE A O 1
ATOM 2427 N N . PRO A 1 316 ? 3.769 -13.806 -3.274 1.00 60.41 316 PRO A N 1
ATOM 2428 C CA . PRO A 1 316 ? 4.317 -13.768 -4.617 1.00 60.41 316 PRO A CA 1
ATOM 2429 C C . PRO A 1 316 ? 3.354 -14.490 -5.555 1.00 60.41 316 PRO A C 1
ATOM 2431 O O . PRO A 1 316 ? 3.003 -15.650 -5.325 1.00 60.41 316 PRO A O 1
ATOM 2434 N N . VAL A 1 317 ? 2.953 -13.832 -6.643 1.00 61.06 317 VAL A N 1
ATOM 2435 C CA . VAL A 1 317 ? 2.190 -14.508 -7.689 1.00 61.06 317 VAL A CA 1
ATOM 2436 C C . VAL A 1 317 ? 3.144 -15.453 -8.409 1.00 61.06 317 VAL A C 1
ATOM 2438 O O . VAL A 1 317 ? 3.949 -15.052 -9.254 1.00 61.06 317 VAL A O 1
ATOM 2441 N N . ILE A 1 318 ? 3.076 -16.733 -8.048 1.00 58.41 318 ILE A N 1
ATOM 2442 C CA . ILE A 1 318 ? 3.818 -17.790 -8.726 1.00 58.41 318 ILE A CA 1
ATOM 2443 C C . ILE A 1 318 ? 3.101 -18.051 -10.049 1.00 58.41 318 ILE A C 1
ATOM 2445 O O . ILE A 1 318 ? 2.131 -18.804 -10.120 1.00 58.41 318 ILE A O 1
ATOM 2449 N N . GLY A 1 319 ? 3.558 -17.396 -11.114 1.00 56.09 319 GLY A N 1
ATOM 2450 C CA . GLY A 1 319 ? 3.110 -17.730 -12.458 1.00 56.09 319 GLY A CA 1
ATOM 2451 C C . GLY A 1 319 ? 3.429 -19.196 -12.757 1.00 56.09 319 GLY A C 1
ATOM 2452 O O . GLY A 1 319 ? 4.565 -19.626 -12.577 1.00 56.09 319 GLY A O 1
ATOM 2453 N N . GLY A 1 320 ? 2.454 -19.956 -13.264 1.00 46.34 320 GLY A N 1
ATOM 2454 C CA . GLY A 1 320 ? 2.630 -21.360 -13.674 1.00 46.34 320 GLY A CA 1
ATOM 2455 C C . GLY A 1 320 ? 3.590 -21.576 -14.853 1.00 46.34 320 GLY A C 1
ATOM 2456 O O . GLY A 1 320 ? 3.705 -22.684 -15.366 1.00 46.34 320 GLY A O 1
ATOM 2457 N N . TYR A 1 321 ? 4.285 -20.528 -15.294 1.00 47.91 321 TYR A N 1
ATOM 2458 C CA . TYR A 1 321 ? 5.259 -20.575 -16.366 1.00 47.91 321 TYR A CA 1
ATOM 2459 C C . TYR A 1 321 ? 6.638 -20.286 -15.781 1.00 47.91 321 TYR A C 1
ATOM 2461 O O . TYR A 1 321 ? 6.954 -19.148 -15.429 1.00 47.91 321 TYR A O 1
ATOM 2469 N N . ALA A 1 322 ? 7.476 -21.324 -15.715 1.00 46.94 322 ALA A N 1
ATOM 2470 C CA . ALA A 1 322 ? 8.920 -21.149 -15.622 1.00 46.94 322 ALA A CA 1
ATOM 2471 C C . ALA A 1 322 ? 9.364 -20.092 -16.654 1.00 46.94 322 ALA A C 1
ATOM 2473 O O . ALA A 1 322 ? 8.751 -20.009 -17.728 1.00 46.94 322 ALA A O 1
ATOM 2474 N N . PRO A 1 323 ? 10.389 -19.267 -16.361 1.00 50.75 323 PRO A N 1
ATOM 2475 C CA . PRO A 1 323 ? 10.855 -18.265 -17.307 1.00 50.75 323 PRO A CA 1
ATOM 2476 C C . PRO A 1 323 ? 11.132 -18.981 -18.624 1.00 50.75 323 PRO A C 1
ATOM 2478 O O . PRO A 1 323 ? 11.982 -19.871 -18.663 1.00 50.75 323 PRO A O 1
ATOM 2481 N N . ARG A 1 324 ? 10.380 -18.641 -19.682 1.00 47.66 324 ARG A N 1
ATOM 2482 C CA . ARG A 1 324 ? 10.680 -19.112 -21.033 1.00 47.66 324 ARG A CA 1
ATOM 2483 C C . ARG A 1 324 ? 12.082 -18.607 -21.332 1.00 47.66 324 ARG A C 1
ATOM 2485 O O . ARG A 1 324 ? 12.267 -17.443 -21.691 1.00 47.66 324 ARG A O 1
ATOM 2492 N N . GLN A 1 325 ? 13.080 -19.455 -21.100 1.00 52.94 325 GLN A N 1
ATOM 2493 C CA . GLN A 1 325 ? 14.405 -19.228 -21.627 1.00 52.94 325 GLN A CA 1
ATOM 2494 C C . GLN A 1 325 ? 14.198 -19.015 -23.125 1.00 52.94 325 GLN A C 1
ATOM 2496 O O . GLN A 1 325 ? 13.454 -19.760 -23.769 1.00 52.94 325 GLN A O 1
ATOM 2501 N N . ARG A 1 326 ? 14.781 -17.935 -23.658 1.00 53.12 326 ARG A N 1
ATOM 2502 C CA . ARG A 1 326 ? 14.967 -17.768 -25.104 1.00 53.12 326 ARG A CA 1
ATOM 2503 C C . ARG A 1 326 ? 15.361 -19.137 -25.650 1.00 53.12 326 ARG A C 1
ATOM 2505 O O . ARG A 1 326 ? 16.268 -19.731 -25.074 1.00 53.12 326 ARG A O 1
ATOM 2512 N N . GLY A 1 327 ? 14.631 -19.625 -26.652 1.00 57.72 327 GLY A N 1
ATOM 2513 C CA . GLY A 1 327 ? 14.664 -21.033 -27.035 1.00 57.72 327 GLY A CA 1
ATOM 2514 C C . GLY A 1 327 ? 16.071 -21.635 -27.044 1.00 57.72 327 GLY A C 1
ATOM 2515 O O . GLY A 1 327 ? 17.021 -20.995 -27.500 1.00 57.72 327 GLY A O 1
ATOM 2516 N N . SER A 1 328 ? 16.206 -22.834 -26.483 1.00 69.88 328 SER A N 1
ATOM 2517 C CA . SER A 1 328 ? 17.471 -23.565 -26.471 1.00 69.88 328 SER A CA 1
ATOM 2518 C C . SER A 1 328 ? 17.770 -24.044 -27.892 1.00 69.88 328 SER A C 1
ATOM 2520 O O . SER A 1 328 ? 16.854 -24.382 -28.630 1.00 69.88 328 SER A O 1
ATOM 2522 N N . TYR A 1 329 ? 19.029 -24.036 -28.320 1.00 81.31 329 TYR A N 1
ATOM 2523 C CA . TYR A 1 329 ? 19.381 -24.498 -29.663 1.00 81.31 329 TYR A CA 1
ATOM 2524 C C . TYR A 1 329 ? 19.821 -25.964 -29.619 1.00 81.31 329 TYR A C 1
ATOM 2526 O O . TYR A 1 329 ? 20.848 -26.288 -29.011 1.00 81.31 329 TYR A O 1
ATOM 2534 N N . ALA A 1 330 ? 19.066 -26.839 -30.278 1.00 87.56 330 ALA A N 1
ATOM 2535 C CA . ALA A 1 330 ? 19.411 -28.239 -30.487 1.00 87.56 330 ALA A CA 1
ATOM 2536 C C . ALA A 1 330 ? 20.166 -28.385 -31.810 1.00 87.56 330 ALA A C 1
ATOM 2538 O O . ALA A 1 330 ? 19.614 -28.116 -32.874 1.00 87.56 330 ALA A O 1
ATOM 2539 N N . ALA A 1 331 ? 21.420 -28.836 -31.769 1.00 85.00 331 ALA A N 1
ATOM 2540 C CA . ALA A 1 331 ? 22.187 -29.136 -32.976 1.00 85.00 331 ALA A CA 1
ATOM 2541 C C . ALA A 1 331 ? 21.691 -30.408 -33.691 1.00 85.00 331 ALA A C 1
ATOM 2543 O O . ALA A 1 331 ? 21.834 -30.514 -34.907 1.00 85.00 331 ALA A O 1
ATOM 2544 N N . VAL A 1 332 ? 21.103 -31.349 -32.947 1.00 85.44 332 VAL A N 1
ATOM 2545 C CA . VAL A 1 332 ? 20.533 -32.611 -33.448 1.00 85.44 332 VAL A CA 1
ATOM 2546 C C . VAL A 1 332 ? 19.022 -32.603 -33.183 1.00 85.44 332 VAL A C 1
ATOM 2548 O O . VAL A 1 332 ? 18.648 -32.323 -32.041 1.00 85.44 332 VAL A O 1
ATOM 2551 N N . PRO A 1 333 ? 18.160 -32.895 -34.178 1.00 75.31 333 PRO A N 1
ATOM 2552 C CA . PRO A 1 333 ? 18.479 -33.553 -35.453 1.00 75.31 333 PRO A CA 1
ATOM 2553 C C . PRO A 1 333 ? 18.953 -32.627 -36.583 1.00 75.31 333 PRO A C 1
ATOM 2555 O O . PRO A 1 333 ? 19.853 -32.998 -37.336 1.00 75.31 333 PRO A O 1
ATOM 2558 N N . SER A 1 334 ? 18.395 -31.421 -36.692 1.00 78.12 334 SER A N 1
ATOM 2559 C CA . SER A 1 334 ? 18.588 -30.547 -37.860 1.00 78.12 334 SER A CA 1
ATOM 2560 C C . SER A 1 334 ? 18.958 -29.097 -37.525 1.00 78.12 334 SER A C 1
ATOM 2562 O O . SER A 1 334 ? 18.843 -28.237 -38.393 1.00 78.12 334 SER A O 1
ATOM 2564 N N . GLY A 1 335 ? 19.399 -28.802 -36.295 1.00 82.19 335 GLY A N 1
ATOM 2565 C CA . GLY A 1 335 ? 19.733 -27.432 -35.894 1.00 82.19 335 GLY A CA 1
ATOM 2566 C C . GLY A 1 335 ? 18.497 -26.545 -35.719 1.00 82.19 335 GLY A C 1
ATOM 2567 O O . GLY A 1 335 ? 18.184 -25.742 -36.594 1.00 82.19 335 GLY A O 1
ATOM 2568 N N . CYS A 1 336 ? 17.777 -26.674 -34.604 1.00 80.38 336 CYS A N 1
ATOM 2569 C CA . CYS A 1 336 ? 16.534 -25.936 -34.363 1.00 80.38 336 CYS A CA 1
ATOM 2570 C C . CYS A 1 336 ? 16.497 -25.262 -32.986 1.00 80.38 336 CYS A C 1
ATOM 2572 O O . CYS A 1 336 ? 17.137 -25.692 -32.028 1.00 80.38 336 CYS A O 1
ATOM 2574 N N . CYS A 1 337 ? 15.723 -24.179 -32.886 1.00 78.94 337 CYS A N 1
ATOM 2575 C CA . CYS A 1 337 ? 15.404 -23.553 -31.607 1.00 78.94 337 CYS A CA 1
ATOM 2576 C C . CYS A 1 337 ? 14.204 -24.262 -30.974 1.00 78.94 337 CYS A C 1
ATOM 2578 O O . CYS A 1 337 ? 13.113 -24.266 -31.542 1.00 78.94 337 CYS A O 1
ATOM 2580 N N . THR A 1 338 ? 14.385 -24.791 -29.773 1.00 77.00 338 THR A N 1
ATOM 2581 C CA . THR A 1 338 ? 13.361 -25.464 -28.979 1.00 77.00 338 THR A CA 1
ATOM 2582 C C . THR A 1 338 ? 12.867 -24.551 -27.857 1.00 77.00 338 THR A C 1
ATOM 2584 O O . THR A 1 338 ? 13.581 -23.682 -27.363 1.00 77.00 338 THR A O 1
ATOM 2587 N N . MET A 1 339 ? 11.610 -24.712 -27.441 1.00 68.88 339 MET A N 1
ATOM 2588 C CA . MET A 1 339 ? 11.011 -23.917 -26.352 1.00 68.88 339 MET A CA 1
ATOM 2589 C C . MET A 1 339 ? 11.312 -24.487 -24.951 1.00 68.88 339 MET A C 1
ATOM 2591 O O . MET A 1 339 ? 10.779 -23.998 -23.956 1.00 68.88 339 MET A O 1
ATOM 2595 N N . TYR A 1 340 ? 12.152 -25.518 -24.879 1.00 77.69 340 TYR A N 1
ATOM 2596 C CA . TYR A 1 340 ? 12.530 -26.277 -23.686 1.00 77.69 340 TYR A CA 1
ATOM 2597 C C . TYR A 1 340 ? 14.055 -26.490 -23.665 1.00 77.69 340 TYR A C 1
ATOM 2599 O O . TYR A 1 340 ? 14.710 -26.299 -24.688 1.00 77.69 340 TYR A O 1
ATOM 2607 N N . PRO A 1 341 ? 14.668 -26.835 -22.520 1.00 77.31 341 PRO A N 1
ATOM 2608 C CA . PRO A 1 341 ? 16.115 -27.039 -22.450 1.00 77.31 341 PRO A CA 1
ATOM 2609 C C . PRO A 1 341 ? 16.571 -28.268 -23.257 1.00 77.31 341 PRO A C 1
ATOM 2611 O O . PRO A 1 341 ? 15.951 -29.326 -23.179 1.00 77.31 341 PRO A O 1
ATOM 2614 N N . CYS A 1 342 ? 17.676 -28.135 -24.000 1.00 84.31 342 CYS A N 1
ATOM 2615 C CA . CYS A 1 342 ? 18.311 -29.248 -24.716 1.00 84.31 342 CYS A CA 1
ATOM 2616 C C . CYS A 1 342 ? 19.278 -30.038 -23.823 1.00 84.31 342 CYS A C 1
ATOM 2618 O O . CYS A 1 342 ? 19.869 -29.490 -22.889 1.00 84.31 342 CYS A O 1
ATOM 2620 N N . LEU A 1 343 ? 19.496 -31.314 -24.150 1.00 86.75 343 LEU A N 1
ATOM 2621 C CA . LEU A 1 343 ? 20.493 -32.156 -23.489 1.00 86.75 343 LEU A CA 1
ATOM 2622 C C . LEU A 1 343 ? 21.878 -31.856 -24.053 1.00 86.75 343 LEU A C 1
ATOM 2624 O O . LEU A 1 343 ? 22.062 -31.832 -25.264 1.00 86.75 343 LEU A O 1
ATOM 2628 N N . ARG A 1 344 ? 22.870 -31.657 -23.187 1.00 86.06 344 ARG A N 1
ATOM 2629 C CA . ARG A 1 344 ? 24.264 -31.498 -23.607 1.00 86.06 344 ARG A CA 1
ATOM 2630 C C . ARG A 1 344 ? 24.983 -32.828 -23.410 1.00 86.06 344 ARG A C 1
ATOM 2632 O O . ARG A 1 344 ? 25.166 -33.258 -22.274 1.00 86.06 344 ARG A O 1
ATOM 2639 N N . VAL A 1 345 ? 25.333 -33.491 -24.508 1.00 87.88 345 VAL A N 1
ATOM 2640 C CA . VAL A 1 345 ? 25.823 -34.875 -24.504 1.00 87.88 345 VAL A CA 1
ATOM 2641 C C . VAL A 1 345 ? 27.204 -34.979 -25.137 1.00 87.88 345 VAL A C 1
ATOM 2643 O O . VAL A 1 345 ? 27.511 -34.293 -26.110 1.00 87.88 345 VAL A O 1
ATOM 2646 N N . HIS A 1 346 ? 28.033 -35.865 -24.596 1.00 88.25 346 HIS A N 1
ATOM 2647 C CA . HIS A 1 346 ? 29.301 -36.253 -25.204 1.00 88.25 346 HIS A CA 1
ATOM 2648 C C . HIS A 1 346 ? 29.148 -37.642 -25.802 1.00 88.25 346 HIS A C 1
ATOM 2650 O O . HIS A 1 346 ? 28.776 -38.585 -25.105 1.00 88.25 346 HIS A O 1
ATOM 2656 N N . PHE A 1 347 ? 29.441 -37.764 -27.091 1.00 87.62 347 PHE A N 1
ATOM 2657 C CA . PHE A 1 347 ? 29.459 -39.056 -27.757 1.00 87.62 347 PHE A CA 1
ATOM 2658 C C . PHE A 1 347 ? 30.848 -39.665 -27.618 1.00 87.62 347 PHE A C 1
ATOM 2660 O O . PHE A 1 347 ? 31.841 -39.040 -27.979 1.00 87.62 347 PHE A O 1
ATOM 2667 N N . VAL A 1 348 ? 30.906 -40.881 -27.081 1.00 85.75 348 VAL A N 1
ATOM 2668 C CA . VAL A 1 348 ? 32.147 -41.626 -26.853 1.00 85.75 348 VAL A CA 1
ATOM 2669 C C . VAL A 1 348 ? 32.030 -42.970 -27.559 1.00 85.75 348 VAL A C 1
ATOM 2671 O O . VAL A 1 348 ? 30.959 -43.580 -27.567 1.00 85.75 348 VAL A O 1
ATOM 2674 N N . ARG A 1 349 ? 33.123 -43.430 -28.172 1.00 84.94 349 ARG A N 1
ATOM 2675 C CA . ARG A 1 349 ? 33.175 -44.751 -28.798 1.00 84.94 349 ARG A CA 1
ATOM 2676 C C . ARG A 1 349 ? 33.137 -45.836 -27.721 1.00 84.94 349 ARG A C 1
ATOM 2678 O O . ARG A 1 349 ? 33.876 -45.763 -26.743 1.00 84.94 349 ARG A O 1
ATOM 2685 N N . GLY A 1 350 ? 32.302 -46.854 -27.917 1.00 83.94 350 GLY A N 1
ATOM 2686 C CA . GLY A 1 350 ? 32.280 -48.027 -27.044 1.00 83.94 350 GLY A CA 1
ATOM 2687 C C . GLY A 1 350 ? 33.597 -48.806 -27.105 1.00 83.94 350 GLY A C 1
ATOM 2688 O O . GLY A 1 350 ? 34.208 -48.921 -28.164 1.00 83.94 350 GLY A O 1
ATOM 2689 N N . GLU A 1 351 ? 34.024 -49.372 -25.977 1.00 78.06 351 GLU A N 1
ATOM 2690 C CA . GLU A 1 351 ? 35.334 -50.031 -25.824 1.00 78.06 351 GLU A CA 1
ATOM 2691 C C . GLU A 1 351 ? 35.549 -51.245 -26.750 1.00 78.06 351 GLU A C 1
ATOM 2693 O O . GLU A 1 351 ? 36.686 -51.624 -27.018 1.00 78.06 351 GLU A O 1
ATOM 2698 N N . GLN A 1 352 ? 34.469 -51.847 -27.260 1.00 75.06 352 GLN A N 1
ATOM 2699 C CA . GLN A 1 352 ? 34.505 -53.020 -28.144 1.00 75.06 352 GLN A CA 1
ATOM 2700 C C . GLN A 1 352 ? 34.352 -52.671 -29.637 1.00 75.06 352 GLN A C 1
ATOM 2702 O O . GLN A 1 352 ? 34.406 -53.562 -30.486 1.00 75.06 352 GLN A O 1
ATOM 2707 N N . GLU A 1 353 ? 34.180 -51.390 -29.979 1.00 76.12 353 GLU A N 1
ATOM 2708 C CA . GLU A 1 353 ? 33.845 -50.965 -31.339 1.00 76.12 353 GLU A CA 1
ATOM 2709 C C . GLU A 1 353 ? 35.108 -50.697 -32.174 1.00 76.12 353 GLU A C 1
ATOM 2711 O O . GLU A 1 353 ? 35.856 -49.752 -31.925 1.00 76.12 353 GLU A O 1
ATOM 2716 N N . THR A 1 354 ? 35.352 -51.523 -33.195 1.00 73.62 354 THR A N 1
ATOM 2717 C CA . THR A 1 354 ? 36.595 -51.478 -33.997 1.00 73.62 354 THR A CA 1
ATOM 2718 C C . THR A 1 354 ? 36.444 -50.780 -35.350 1.00 73.62 354 THR A C 1
ATOM 2720 O O . THR A 1 354 ? 37.443 -50.470 -36.000 1.00 73.62 354 THR A O 1
ATOM 2723 N N . CYS A 1 355 ? 35.209 -50.508 -35.783 1.00 74.62 355 CYS A N 1
ATOM 2724 C CA . CYS A 1 355 ? 34.911 -49.965 -37.111 1.00 74.62 355 CYS A CA 1
ATOM 2725 C C . CYS A 1 355 ? 34.728 -48.436 -37.146 1.00 74.62 355 CYS A C 1
ATOM 2727 O O . CYS A 1 355 ? 34.639 -47.866 -38.234 1.00 74.62 355 CYS A O 1
ATOM 2729 N N . LEU A 1 356 ? 34.680 -47.770 -35.986 1.00 81.12 356 LEU A N 1
ATOM 2730 C CA . LEU A 1 356 ? 34.408 -46.334 -35.862 1.00 81.12 356 LEU A CA 1
ATOM 2731 C C . LEU A 1 356 ? 35.601 -45.565 -35.274 1.00 81.12 356 LEU A C 1
ATOM 2733 O O . LEU A 1 356 ? 36.355 -46.070 -34.435 1.00 81.12 356 LEU A O 1
ATOM 2737 N N . VAL A 1 357 ? 35.760 -44.322 -35.725 1.00 81.75 357 VAL A N 1
ATOM 2738 C CA . VAL A 1 357 ? 36.724 -43.351 -35.191 1.00 81.75 357 VAL A CA 1
ATOM 2739 C C . VAL A 1 357 ? 36.104 -42.624 -33.996 1.00 81.75 357 VAL A C 1
ATOM 2741 O O . VAL A 1 357 ? 34.892 -42.411 -33.954 1.00 81.75 357 VAL A O 1
ATOM 2744 N N . ASP A 1 358 ? 36.937 -42.241 -33.028 1.00 80.50 358 ASP A N 1
ATOM 2745 C CA . ASP A 1 358 ? 36.502 -41.461 -31.870 1.00 80.50 358 ASP A CA 1
ATOM 2746 C C . ASP A 1 358 ? 35.930 -40.103 -32.296 1.00 80.50 358 ASP A C 1
ATOM 2748 O O . ASP A 1 358 ? 36.490 -39.394 -33.137 1.00 80.50 358 ASP A O 1
ATOM 2752 N N . TYR A 1 359 ? 34.803 -39.724 -31.694 1.00 81.69 359 TYR A N 1
ATOM 2753 C CA . TYR A 1 359 ? 34.196 -38.423 -31.925 1.00 81.69 359 TYR A CA 1
ATOM 2754 C C . TYR A 1 359 ? 34.984 -37.344 -31.174 1.00 81.69 359 TYR A C 1
ATOM 2756 O O . TYR A 1 359 ? 34.946 -37.275 -29.950 1.00 81.69 359 TYR A O 1
ATOM 2764 N N . SER A 1 360 ? 35.716 -36.503 -31.905 1.00 68.31 360 SER A N 1
ATOM 2765 C CA . SER A 1 360 ? 36.664 -35.546 -31.318 1.00 68.31 360 SER A CA 1
ATOM 2766 C C . SER A 1 360 ? 36.065 -34.184 -30.949 1.00 68.31 360 SER A C 1
ATOM 2768 O O . SER A 1 360 ? 36.802 -33.305 -30.506 1.00 68.31 360 SER A O 1
ATOM 2770 N N . ALA A 1 361 ? 34.769 -33.955 -31.191 1.00 73.06 361 ALA A N 1
ATOM 2771 C CA . ALA A 1 361 ? 34.139 -32.672 -30.886 1.00 73.06 361 ALA A CA 1
ATOM 2772 C C . ALA A 1 361 ? 33.607 -32.626 -29.446 1.00 73.06 361 ALA A C 1
ATOM 2774 O O . ALA A 1 361 ? 33.210 -33.644 -28.879 1.00 73.06 361 ALA A O 1
ATOM 2775 N N . ASP A 1 362 ? 33.590 -31.416 -28.884 1.00 75.12 362 ASP A N 1
ATOM 2776 C CA . ASP A 1 362 ? 33.039 -31.124 -27.561 1.00 75.12 362 ASP A CA 1
ATOM 2777 C C . ASP A 1 362 ? 31.523 -31.415 -27.497 1.00 75.12 362 ASP A C 1
ATOM 2779 O O . ASP A 1 362 ? 30.889 -31.776 -28.495 1.00 75.12 362 ASP A O 1
ATOM 2783 N N . ALA A 1 363 ? 30.943 -31.281 -26.307 1.00 83.44 363 ALA A N 1
ATOM 2784 C CA . ALA A 1 363 ? 29.556 -31.611 -26.013 1.00 83.44 363 ALA A CA 1
ATOM 2785 C C . ALA A 1 363 ? 28.567 -31.053 -27.058 1.00 83.44 363 ALA A C 1
ATOM 2787 O O . ALA A 1 363 ? 28.535 -29.854 -27.340 1.00 83.44 363 ALA A O 1
ATOM 2788 N N . VAL A 1 364 ? 27.710 -31.919 -27.597 1.00 88.06 364 VAL A N 1
ATOM 2789 C CA . VAL A 1 364 ? 26.687 -31.572 -28.592 1.00 88.06 364 VAL A CA 1
ATOM 2790 C C . VAL A 1 364 ? 25.356 -31.334 -27.885 1.00 88.06 364 VAL A C 1
ATOM 2792 O O . VAL A 1 364 ? 24.985 -32.085 -26.984 1.00 88.06 364 VAL A O 1
ATOM 2795 N N . THR A 1 365 ? 24.616 -30.300 -28.288 1.00 90.19 365 THR A N 1
ATOM 2796 C CA . THR A 1 365 ? 23.243 -30.089 -27.815 1.00 90.19 365 THR A CA 1
ATOM 2797 C C . THR A 1 365 ? 22.258 -30.914 -28.640 1.00 90.19 365 THR A C 1
ATOM 2799 O O . THR A 1 365 ? 22.194 -30.795 -29.863 1.00 90.19 365 THR A O 1
ATOM 2802 N N . VAL A 1 366 ? 21.485 -31.760 -27.969 1.00 88.38 366 VAL A N 1
ATOM 2803 C CA . VAL A 1 366 ? 20.525 -32.693 -28.564 1.00 88.38 366 VAL A CA 1
ATOM 2804 C C . VAL A 1 366 ? 19.136 -32.378 -28.028 1.00 88.38 366 VAL A C 1
ATOM 2806 O O . VAL A 1 366 ? 18.958 -32.168 -26.825 1.00 88.38 366 VAL A O 1
ATOM 2809 N N . ASP A 1 367 ? 18.158 -32.323 -28.928 1.00 89.25 367 ASP A N 1
ATOM 2810 C CA . ASP A 1 367 ? 16.751 -32.228 -28.551 1.00 89.25 367 ASP A CA 1
ATOM 2811 C C . ASP A 1 367 ? 16.359 -33.465 -27.702 1.00 89.25 367 ASP A C 1
ATOM 2813 O O . ASP A 1 367 ? 16.583 -34.591 -28.152 1.00 89.25 367 ASP A O 1
ATOM 2817 N N . PRO A 1 368 ? 15.797 -33.303 -26.484 1.00 87.12 368 PRO A N 1
ATOM 2818 C CA . PRO A 1 368 ? 15.361 -34.415 -25.639 1.00 87.12 368 PRO A CA 1
ATOM 2819 C C . PRO A 1 368 ? 14.374 -35.380 -26.309 1.00 87.12 368 PRO A C 1
ATOM 2821 O O . PRO A 1 368 ? 14.271 -36.525 -25.875 1.00 87.12 368 PRO A O 1
ATOM 2824 N N . PHE A 1 369 ? 13.646 -34.931 -27.334 1.00 89.00 369 PHE A N 1
ATOM 2825 C CA . PHE A 1 369 ? 12.652 -35.731 -28.054 1.00 89.00 369 PHE A CA 1
ATOM 2826 C C . PHE A 1 369 ? 13.165 -36.272 -29.397 1.00 89.00 369 PHE A C 1
ATOM 2828 O O . PHE A 1 369 ? 12.405 -36.895 -30.138 1.00 89.00 369 PHE A O 1
ATOM 2835 N N . CYS A 1 370 ? 14.447 -36.051 -29.704 1.00 88.19 370 CYS A N 1
ATOM 2836 C CA . CYS A 1 370 ? 15.118 -36.568 -30.891 1.00 88.19 370 CYS A CA 1
ATOM 2837 C C . CYS A 1 370 ? 15.121 -38.102 -30.912 1.00 88.19 370 CYS A C 1
ATOM 2839 O O . CYS A 1 370 ? 15.407 -38.756 -29.901 1.00 88.19 370 CYS A O 1
ATOM 2841 N N . LEU A 1 371 ? 14.854 -38.691 -32.079 1.00 90.12 371 LEU A N 1
ATOM 2842 C CA . LEU A 1 371 ? 14.927 -40.139 -32.244 1.00 90.12 371 LEU A CA 1
ATOM 2843 C C . LEU A 1 371 ? 16.386 -40.591 -32.359 1.00 90.12 371 LEU A C 1
ATOM 2845 O O . LEU A 1 371 ? 17.223 -39.941 -32.984 1.00 90.12 371 LEU A O 1
ATOM 2849 N N . VAL A 1 372 ? 16.692 -41.780 -31.832 1.00 87.56 372 VAL A N 1
ATOM 2850 C CA . VAL A 1 372 ? 18.054 -42.347 -31.878 1.00 87.56 372 VAL A CA 1
ATOM 2851 C C . VAL A 1 372 ? 18.584 -42.457 -33.315 1.00 87.56 372 VAL A C 1
ATOM 2853 O O . VAL A 1 372 ? 19.765 -42.220 -33.550 1.00 87.56 372 VAL A O 1
ATOM 2856 N N . GLY A 1 373 ? 17.714 -42.737 -34.291 1.00 87.75 373 GLY A N 1
ATOM 2857 C CA . GLY A 1 373 ? 18.096 -42.788 -35.707 1.00 87.75 373 GLY A CA 1
ATOM 2858 C C . GLY A 1 373 ? 18.557 -41.439 -36.274 1.00 87.75 373 GLY A C 1
ATOM 2859 O O . GLY A 1 373 ? 19.409 -41.400 -37.158 1.00 87.75 373 GLY A O 1
ATOM 2860 N N . GLU A 1 374 ? 18.058 -40.322 -35.744 1.00 88.44 374 GLU A N 1
ATOM 2861 C CA . GLU A 1 374 ? 18.493 -38.986 -36.161 1.00 88.44 374 GLU A CA 1
ATOM 2862 C C . GLU A 1 374 ? 19.841 -38.612 -35.530 1.00 88.44 374 GLU A C 1
ATOM 2864 O O . GLU A 1 374 ? 20.688 -37.991 -36.178 1.00 88.44 374 GLU A O 1
ATOM 2869 N N . ILE A 1 375 ? 20.076 -39.061 -34.292 1.00 88.62 375 ILE A N 1
ATOM 2870 C CA . ILE A 1 375 ? 21.391 -38.992 -33.644 1.00 88.62 375 ILE A CA 1
ATOM 2871 C C . ILE A 1 375 ? 22.411 -39.813 -34.445 1.00 88.62 375 ILE A C 1
ATOM 2873 O O . ILE A 1 375 ? 23.508 -39.326 -34.727 1.00 88.62 375 ILE A O 1
ATOM 2877 N N . GLU A 1 376 ? 22.047 -41.028 -34.871 1.00 88.00 376 GLU A N 1
ATOM 2878 C CA . GLU A 1 376 ? 22.893 -41.865 -35.726 1.00 88.00 376 GLU A CA 1
ATOM 2879 C C . GLU A 1 376 ? 23.205 -41.156 -37.047 1.00 88.00 376 GLU A C 1
ATOM 2881 O O . GLU A 1 376 ? 24.372 -41.045 -37.417 1.00 88.00 376 GLU A O 1
ATOM 2886 N N . HIS A 1 377 ? 22.193 -40.615 -37.731 1.00 87.19 377 HIS A N 1
ATOM 2887 C CA . HIS A 1 377 ? 22.374 -39.886 -38.987 1.00 87.19 377 HIS A CA 1
ATOM 2888 C C . HIS A 1 377 ? 23.329 -38.690 -38.838 1.00 87.19 377 HIS A C 1
ATOM 2890 O O . HIS A 1 377 ? 24.190 -38.474 -39.693 1.00 87.19 377 HIS A O 1
ATOM 2896 N N . TYR A 1 378 ? 23.232 -37.949 -37.731 1.00 87.00 378 TYR A N 1
ATOM 2897 C CA . TYR A 1 378 ? 24.129 -36.835 -37.423 1.00 87.00 378 TYR A CA 1
ATOM 2898 C C . TYR A 1 378 ? 25.581 -37.279 -37.165 1.00 87.00 378 TYR A C 1
ATOM 2900 O O . TYR A 1 378 ? 26.527 -36.598 -37.579 1.00 87.00 378 TYR A O 1
ATOM 2908 N N . LEU A 1 379 ? 25.778 -38.408 -36.476 1.00 88.38 379 LEU A N 1
ATOM 2909 C CA . LEU A 1 379 ? 27.105 -38.900 -36.090 1.00 88.38 379 LEU A CA 1
ATOM 2910 C C . LEU A 1 379 ? 27.808 -39.678 -37.200 1.00 88.38 379 LEU A C 1
ATOM 2912 O O . LEU A 1 379 ? 29.020 -39.540 -37.362 1.00 88.38 379 LEU A O 1
ATOM 2916 N N . ARG A 1 380 ? 27.071 -40.461 -37.989 1.00 86.44 380 ARG A N 1
ATOM 2917 C CA . ARG A 1 380 ? 27.594 -41.369 -39.020 1.00 86.44 380 ARG A CA 1
ATOM 2918 C C . ARG A 1 380 ? 28.631 -40.747 -39.965 1.00 86.44 380 ARG A C 1
ATOM 2920 O O . ARG A 1 380 ? 29.672 -41.375 -40.147 1.00 86.44 380 ARG A O 1
ATOM 2927 N N . PRO A 1 381 ? 28.448 -39.537 -40.536 1.00 83.12 381 PRO A N 1
ATOM 2928 C CA . PRO A 1 381 ? 29.475 -38.936 -41.392 1.00 83.12 381 PRO A CA 1
ATOM 2929 C C . PRO A 1 381 ? 30.740 -38.507 -40.631 1.00 83.12 381 PRO A C 1
ATOM 2931 O O . PRO A 1 381 ? 31.778 -38.303 -41.252 1.00 83.12 381 PRO A O 1
ATOM 2934 N N . LYS A 1 382 ? 30.668 -38.360 -39.304 1.00 84.00 382 LYS A N 1
ATOM 2935 C CA . LYS A 1 382 ? 31.756 -37.850 -38.458 1.00 84.00 382 LYS A CA 1
ATOM 2936 C C . LYS A 1 382 ? 32.596 -38.953 -37.810 1.00 84.00 382 LYS A C 1
ATOM 2938 O O . LYS A 1 382 ? 33.727 -38.682 -37.430 1.00 84.00 382 LYS A O 1
ATOM 2943 N N . VAL A 1 383 ? 32.058 -40.169 -37.687 1.00 83.75 383 VAL A N 1
ATOM 2944 C CA . VAL A 1 383 ? 32.740 -41.303 -37.027 1.00 83.75 383 VAL A CA 1
ATOM 2945 C C . VAL A 1 383 ? 33.085 -42.460 -37.971 1.00 83.75 383 VAL A C 1
ATOM 2947 O O . VAL A 1 383 ? 33.783 -43.388 -37.569 1.00 83.75 383 VAL A O 1
ATOM 2950 N N . ASN A 1 384 ? 32.621 -42.440 -39.225 1.00 79.88 384 ASN A N 1
ATOM 2951 C CA . ASN A 1 384 ? 32.869 -43.528 -40.172 1.00 79.88 384 ASN A CA 1
ATOM 2952 C C . ASN A 1 384 ? 34.241 -43.392 -40.865 1.00 79.88 384 ASN A C 1
ATOM 2954 O O . ASN A 1 384 ? 34.597 -42.320 -41.359 1.00 79.88 384 ASN A O 1
ATOM 2958 N N . GLN A 1 385 ? 35.006 -44.487 -40.937 1.00 65.44 385 GLN A N 1
ATOM 2959 C CA . GLN A 1 385 ? 36.306 -44.524 -41.614 1.00 65.44 385 GLN A CA 1
ATOM 2960 C C . GLN A 1 385 ? 36.145 -44.301 -43.125 1.00 65.44 385 GLN A C 1
ATOM 2962 O O . GLN A 1 385 ? 35.544 -45.108 -43.836 1.00 65.44 385 GLN A O 1
ATOM 2967 N N . LYS A 1 386 ? 36.759 -43.236 -43.649 1.00 55.38 386 LYS A N 1
ATOM 2968 C CA . LYS A 1 386 ? 37.002 -43.093 -45.089 1.00 55.38 386 LYS A CA 1
ATOM 2969 C C . LYS A 1 386 ? 37.994 -44.184 -45.514 1.00 55.38 386 LYS A C 1
ATOM 2971 O O . LYS A 1 386 ? 39.163 -44.137 -45.140 1.00 55.38 386 LYS A O 1
ATOM 2976 N N . ARG A 1 387 ? 37.546 -45.180 -46.281 1.00 43.66 387 ARG A N 1
ATOM 2977 C CA . ARG A 1 387 ? 38.442 -46.154 -46.923 1.00 43.66 387 ARG A CA 1
ATOM 2978 C C . ARG A 1 387 ? 39.074 -45.527 -48.180 1.00 43.66 387 ARG A C 1
ATOM 2980 O O . ARG A 1 387 ? 38.349 -45.197 -49.111 1.00 43.66 387 ARG A O 1
ATOM 2987 N N . VAL A 1 388 ? 40.41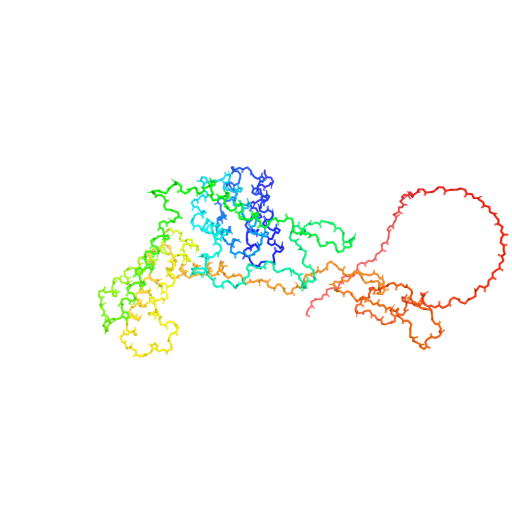6 -45.499 -48.179 1.00 33.66 388 VAL A N 1
ATOM 2988 C CA . VAL A 1 388 ? 41.393 -45.386 -49.295 1.00 33.66 388 VAL A CA 1
ATOM 2989 C C . VAL A 1 388 ? 41.914 -43.980 -49.689 1.00 33.66 388 VAL A C 1
ATOM 2991 O O . VAL A 1 388 ? 41.262 -43.219 -50.393 1.00 33.66 388 VAL A O 1
ATOM 2994 N N . GLU A 1 389 ? 43.163 -43.726 -49.277 1.00 33.75 389 GLU A N 1
ATOM 2995 C CA . GLU A 1 389 ? 44.268 -42.977 -49.939 1.00 33.75 389 GLU A CA 1
ATOM 2996 C C . GLU A 1 389 ? 45.246 -44.033 -50.564 1.00 33.75 389 GLU A C 1
ATOM 2998 O O . GLU A 1 389 ? 45.046 -45.200 -50.198 1.00 33.75 389 GLU A O 1
ATOM 3003 N N . PRO A 1 390 ? 46.311 -43.766 -51.390 1.00 39.97 390 PRO A N 1
ATOM 3004 C CA . PRO A 1 390 ? 47.054 -42.500 -51.615 1.00 39.97 390 PRO A CA 1
ATOM 3005 C C . PRO A 1 390 ? 47.675 -42.229 -53.035 1.00 39.97 390 PRO A C 1
ATOM 3007 O O . PRO A 1 390 ? 47.802 -43.113 -53.876 1.00 39.97 390 PRO A O 1
ATOM 3010 N N . SER A 1 391 ? 48.230 -41.012 -53.184 1.00 29.30 391 SER A N 1
ATOM 3011 C CA . SER A 1 391 ? 49.468 -40.628 -53.915 1.00 29.30 391 SER A CA 1
ATOM 3012 C C . SER A 1 391 ? 49.527 -40.587 -55.455 1.00 29.30 391 SER A C 1
ATOM 3014 O O . SER A 1 391 ? 49.758 -41.602 -56.097 1.00 29.30 391 SER A O 1
ATOM 3016 N N . GLU A 1 392 ? 49.640 -39.370 -56.007 1.00 27.72 392 GLU A N 1
ATOM 3017 C CA . GLU A 1 392 ? 50.762 -39.025 -56.899 1.00 27.72 392 GLU A CA 1
ATOM 3018 C C . GLU A 1 392 ? 51.110 -37.526 -56.828 1.00 27.72 392 GLU A C 1
ATOM 3020 O O . GLU A 1 392 ? 50.289 -36.675 -56.487 1.00 27.72 392 GLU A O 1
ATOM 3025 N N . ALA A 1 393 ? 52.389 -37.237 -57.043 1.00 28.86 393 ALA A N 1
ATOM 3026 C CA . ALA A 1 393 ? 53.091 -36.040 -56.614 1.00 28.86 393 ALA A CA 1
ATOM 3027 C C . ALA A 1 393 ? 52.966 -34.829 -57.568 1.00 28.86 393 ALA A C 1
ATOM 3029 O O . ALA A 1 393 ? 53.042 -34.968 -58.780 1.00 28.86 393 ALA A O 1
ATOM 3030 N N . ASN A 1 394 ? 52.921 -33.639 -56.954 1.00 27.22 394 ASN A N 1
ATOM 3031 C CA . ASN A 1 394 ? 53.705 -32.434 -57.276 1.00 27.22 394 ASN A CA 1
ATOM 3032 C C . ASN A 1 394 ? 53.674 -31.857 -58.713 1.00 27.22 394 ASN A C 1
ATOM 3034 O O . ASN A 1 394 ? 54.411 -32.352 -59.551 1.00 27.22 394 ASN A O 1
ATOM 3038 N N . VAL A 1 395 ? 53.024 -30.695 -58.925 1.00 29.09 395 VAL A N 1
ATOM 3039 C CA . VAL A 1 395 ? 53.568 -29.563 -59.724 1.00 29.09 395 VAL A CA 1
ATOM 3040 C C . VAL A 1 395 ? 53.014 -28.219 -59.201 1.00 29.09 395 VAL A C 1
ATOM 3042 O O . VAL A 1 395 ? 51.832 -28.081 -58.902 1.00 29.09 395 VAL A O 1
ATOM 3045 N N . GLN A 1 396 ? 53.921 -27.244 -59.089 1.00 27.84 396 GLN A N 1
ATOM 3046 C CA . GLN A 1 396 ? 53.785 -25.840 -58.675 1.00 27.84 396 GLN A CA 1
ATOM 3047 C C . GLN A 1 396 ? 52.794 -24.999 -59.508 1.00 27.84 396 GLN A C 1
ATOM 3049 O O . GLN A 1 396 ? 52.704 -25.196 -60.714 1.00 27.84 396 GLN A O 1
ATOM 3054 N N . ALA A 1 397 ? 52.216 -23.947 -58.907 1.00 26.47 397 ALA A N 1
ATOM 3055 C CA . ALA A 1 397 ? 52.460 -22.538 -59.285 1.00 26.47 397 ALA A CA 1
ATOM 3056 C C . ALA A 1 397 ? 51.558 -21.558 -58.503 1.00 26.47 397 ALA A C 1
ATOM 3058 O O . ALA A 1 397 ? 50.371 -21.804 -58.306 1.00 26.47 397 ALA A O 1
ATOM 3059 N N . SER A 1 398 ? 52.152 -20.436 -58.083 1.00 26.66 398 SER A N 1
ATOM 3060 C CA . SER A 1 398 ? 51.486 -19.223 -57.591 1.00 26.66 398 SER A CA 1
ATOM 3061 C C . SER A 1 398 ? 50.419 -18.708 -58.555 1.00 26.66 398 SER A C 1
ATOM 3063 O O . SER A 1 398 ? 50.709 -18.617 -59.743 1.00 26.66 398 SER A O 1
ATOM 3065 N N . ASP A 1 399 ? 49.310 -18.175 -58.034 1.00 26.88 399 ASP A N 1
ATOM 3066 C CA . ASP A 1 399 ? 48.897 -16.822 -58.423 1.00 26.88 399 ASP A CA 1
ATOM 3067 C C . ASP A 1 399 ? 47.994 -16.144 -57.379 1.00 26.88 399 ASP A C 1
ATOM 3069 O O . ASP A 1 399 ? 47.304 -16.780 -56.582 1.00 26.88 399 ASP A O 1
ATOM 3073 N N . GLN A 1 400 ? 48.085 -14.820 -57.372 1.00 27.61 400 GLN A N 1
ATOM 3074 C CA . GLN A 1 400 ? 47.437 -13.854 -56.496 1.00 27.61 400 GLN A CA 1
ATOM 3075 C C . GLN A 1 400 ? 45.917 -13.791 -56.706 1.00 27.61 400 GLN A C 1
ATOM 3077 O O . GLN A 1 400 ? 45.419 -14.010 -57.804 1.00 27.61 400 GLN A O 1
ATOM 3082 N N . GLY A 1 401 ? 45.169 -13.343 -55.691 1.00 27.02 401 GLY A N 1
ATOM 3083 C CA . GLY A 1 401 ? 43.781 -12.939 -55.921 1.00 27.02 401 GLY A CA 1
ATOM 3084 C C . GLY A 1 401 ? 42.985 -12.602 -54.671 1.00 27.02 401 GLY A C 1
ATOM 3085 O O . GLY A 1 401 ? 42.297 -13.448 -54.113 1.00 27.02 401 GLY A O 1
ATOM 3086 N N . LYS A 1 402 ? 43.038 -11.331 -54.263 1.00 26.92 402 LYS A N 1
ATOM 3087 C CA . LYS A 1 402 ? 42.058 -10.701 -53.365 1.00 26.92 402 LYS A CA 1
ATOM 3088 C C . LYS A 1 402 ? 40.631 -10.947 -53.876 1.00 26.92 402 LYS A C 1
ATOM 3090 O O . LYS A 1 402 ? 40.365 -10.693 -55.046 1.00 26.92 402 LYS A O 1
ATOM 3095 N N . SER A 1 403 ? 39.691 -11.282 -52.993 1.00 27.61 403 SER A N 1
ATOM 3096 C CA . SER A 1 403 ? 38.270 -11.011 -53.243 1.00 27.61 403 SER A CA 1
ATOM 3097 C C . SER A 1 403 ? 37.559 -10.536 -51.973 1.00 27.61 403 SER A C 1
ATOM 3099 O O . SER A 1 403 ? 37.594 -11.158 -50.915 1.00 27.61 403 SER A O 1
ATOM 3101 N N . VAL A 1 404 ? 36.975 -9.347 -52.108 1.00 30.17 404 VAL A N 1
ATOM 3102 C CA . VAL A 1 404 ? 35.988 -8.711 -51.230 1.00 30.17 404 VAL A CA 1
ATOM 3103 C C . VAL A 1 404 ? 34.617 -9.326 -51.559 1.00 30.17 404 VAL A C 1
ATOM 3105 O O . VAL A 1 404 ? 34.368 -9.587 -52.738 1.00 30.17 404 VAL A O 1
ATOM 3108 N N . PRO A 1 405 ? 33.702 -9.537 -50.594 1.00 29.59 405 PRO A N 1
ATOM 3109 C CA . PRO A 1 405 ? 32.365 -10.032 -50.896 1.00 29.59 405 PRO A CA 1
ATOM 3110 C C . PRO A 1 405 ? 31.485 -8.888 -51.418 1.00 29.59 405 PRO A C 1
ATOM 3112 O O . PRO A 1 405 ? 31.393 -7.834 -50.791 1.00 29.59 405 PRO A O 1
ATOM 3115 N N . THR A 1 406 ? 30.830 -9.094 -52.563 1.00 25.22 406 THR A N 1
ATOM 3116 C CA . THR A 1 406 ? 29.774 -8.204 -53.072 1.00 25.22 406 THR A CA 1
ATOM 3117 C C . THR A 1 406 ? 28.445 -8.954 -53.134 1.00 25.22 406 THR A C 1
ATOM 3119 O O . THR A 1 406 ? 28.397 -10.162 -53.335 1.00 25.22 406 THR A O 1
ATOM 3122 N N . GLN A 1 407 ? 27.404 -8.179 -52.858 1.00 24.94 407 GLN A N 1
ATOM 3123 C CA . GLN A 1 407 ? 26.007 -8.486 -52.576 1.00 24.94 407 GLN A CA 1
ATOM 3124 C C . GLN A 1 407 ? 25.176 -9.026 -53.757 1.00 24.94 407 GLN A C 1
ATOM 3126 O O . GLN A 1 407 ? 25.573 -8.897 -54.910 1.00 24.94 407 GLN A O 1
ATOM 3131 N N . ALA A 1 408 ? 23.936 -9.400 -53.386 1.00 25.50 408 ALA A N 1
ATOM 3132 C CA . ALA A 1 408 ? 22.687 -9.457 -54.169 1.00 25.50 408 ALA A CA 1
ATOM 3133 C C . ALA A 1 408 ? 22.491 -10.749 -54.989 1.00 25.50 408 ALA A C 1
ATOM 3135 O O . ALA A 1 408 ? 23.455 -11.309 -55.484 1.00 25.50 408 ALA A O 1
ATOM 3136 N N . SER A 1 409 ? 21.302 -11.337 -55.149 1.00 24.38 409 SER A N 1
ATOM 3137 C CA . SER A 1 409 ? 19.894 -10.906 -55.018 1.00 24.38 409 SER A CA 1
ATOM 3138 C C . SER A 1 409 ? 19.015 -12.179 -55.044 1.00 24.38 409 SER A C 1
ATOM 3140 O O . SER A 1 409 ? 19.427 -13.175 -55.626 1.00 24.38 409 SER A O 1
ATOM 3142 N N . VAL A 1 410 ? 17.953 -12.260 -54.232 1.00 29.84 410 VAL A N 1
ATOM 3143 C CA . VAL A 1 410 ? 16.519 -12.224 -54.629 1.00 29.84 410 VAL A CA 1
ATOM 3144 C C . VAL A 1 410 ? 16.142 -13.219 -55.739 1.00 29.84 410 VAL A C 1
ATOM 3146 O O . VAL A 1 410 ? 16.555 -13.027 -56.871 1.00 29.84 410 VAL A O 1
ATOM 3149 N N . ASP A 1 411 ? 15.322 -14.228 -55.419 1.00 25.23 411 ASP A N 1
ATOM 3150 C CA . ASP A 1 411 ? 13.974 -14.343 -55.998 1.00 25.23 411 ASP A CA 1
ATOM 3151 C C . ASP A 1 411 ? 13.105 -15.404 -55.308 1.00 25.23 411 ASP A C 1
ATOM 3153 O O . ASP A 1 411 ? 13.580 -16.395 -54.751 1.00 25.23 411 ASP A O 1
ATOM 3157 N N . ALA A 1 412 ? 11.813 -15.090 -55.300 1.00 29.17 412 ALA A N 1
ATOM 3158 C CA . ALA A 1 412 ? 10.707 -15.782 -54.665 1.00 29.17 412 ALA A CA 1
ATOM 3159 C C . ALA A 1 412 ? 9.927 -16.625 -55.684 1.00 29.17 412 ALA A C 1
ATOM 3161 O O . ALA A 1 412 ? 9.801 -16.209 -56.827 1.00 29.17 412 ALA A O 1
ATOM 3162 N N . ASP A 1 413 ? 9.334 -17.734 -55.234 1.00 25.81 413 ASP A N 1
ATOM 3163 C CA . ASP A 1 413 ? 8.124 -18.344 -55.813 1.00 25.81 413 ASP A CA 1
ATOM 3164 C C . ASP A 1 413 ? 7.588 -19.413 -54.824 1.00 25.81 413 ASP A C 1
ATOM 3166 O O . ASP A 1 413 ? 8.341 -20.279 -54.386 1.00 25.81 413 ASP A O 1
ATOM 3170 N N . SER A 1 414 ? 6.457 -19.166 -54.138 1.00 28.78 414 SER A N 1
ATOM 3171 C CA . SER A 1 414 ? 5.062 -19.561 -54.471 1.00 28.78 414 SER A CA 1
ATOM 3172 C C . SER A 1 414 ? 4.779 -21.058 -54.173 1.00 28.78 414 SER A C 1
ATOM 3174 O O . SER A 1 414 ? 5.367 -21.940 -54.780 1.00 28.78 414 SER A O 1
ATOM 3176 N N . LEU A 1 415 ? 4.052 -21.453 -53.105 1.00 29.19 415 LEU A N 1
ATOM 3177 C CA . LEU A 1 415 ? 2.579 -21.599 -52.891 1.00 29.19 415 LEU A CA 1
ATOM 3178 C C . LEU A 1 415 ? 2.381 -22.687 -51.777 1.00 29.19 415 LEU A C 1
ATOM 3180 O O . LEU A 1 415 ? 3.365 -23.335 -51.425 1.00 29.19 415 LEU A O 1
ATOM 3184 N N . PRO A 1 416 ? 1.165 -23.094 -51.343 1.00 32.59 416 PRO A N 1
ATOM 3185 C CA . PRO A 1 416 ? -0.036 -22.372 -50.915 1.00 32.59 416 PRO A CA 1
ATOM 3186 C C . PRO A 1 416 ? -0.470 -22.750 -49.472 1.00 32.59 416 PRO A C 1
ATOM 3188 O O . PRO A 1 416 ? 0.011 -23.705 -48.866 1.00 32.59 416 PRO A O 1
ATOM 3191 N N . GLY A 1 417 ? -1.429 -21.991 -48.932 1.00 26.22 417 GLY A N 1
ATOM 3192 C CA . GLY A 1 417 ? -2.044 -22.237 -47.628 1.00 26.22 417 GLY A CA 1
ATOM 3193 C C . GLY A 1 417 ? -2.999 -23.434 -47.595 1.00 26.22 417 GLY A C 1
ATOM 3194 O O . GLY A 1 417 ? -3.664 -23.751 -48.580 1.00 26.22 417 GLY A O 1
ATOM 3195 N N . ILE A 1 418 ? -3.098 -24.047 -46.415 1.00 28.22 418 ILE A N 1
ATOM 3196 C CA . ILE A 1 418 ? -4.182 -24.953 -46.032 1.00 28.22 418 ILE A CA 1
ATOM 3197 C C . ILE A 1 418 ? -4.683 -24.498 -44.661 1.00 28.22 418 ILE A C 1
ATOM 3199 O O . ILE A 1 418 ? -3.971 -24.577 -43.661 1.00 28.22 418 ILE A O 1
ATOM 3203 N N . SER A 1 419 ? -5.912 -23.987 -44.654 1.00 27.03 419 SER A N 1
ATOM 3204 C CA . SER A 1 419 ? -6.749 -23.820 -43.472 1.00 27.03 419 SER A CA 1
ATOM 3205 C C . SER A 1 419 ? -7.163 -25.192 -42.945 1.00 27.03 419 SER A C 1
ATOM 3207 O O . SER A 1 419 ? -7.594 -26.036 -43.728 1.00 27.03 419 SER A O 1
ATOM 3209 N N . MET A 1 420 ? -7.118 -25.390 -41.630 1.00 28.72 420 MET A N 1
ATOM 3210 C CA . MET A 1 420 ? -7.959 -26.382 -40.964 1.00 28.72 420 MET A CA 1
ATOM 3211 C C . MET A 1 420 ? -8.555 -25.767 -39.702 1.00 28.72 420 MET A C 1
ATOM 3213 O O . MET A 1 420 ? -7.857 -25.479 -38.731 1.00 28.72 420 MET A O 1
ATOM 3217 N N . GLU A 1 421 ? -9.862 -25.547 -39.789 1.00 26.16 421 GLU A N 1
ATOM 3218 C CA . GLU A 1 421 ? -10.794 -25.398 -38.681 1.00 26.16 421 GLU A CA 1
ATOM 3219 C C . GLU A 1 421 ? -10.787 -26.666 -37.817 1.00 26.16 421 GLU A C 1
ATOM 3221 O O . GLU A 1 421 ? -10.656 -27.779 -38.329 1.00 26.16 421 GLU A O 1
ATOM 3226 N N . LEU A 1 422 ? -10.983 -26.494 -36.513 1.00 26.38 422 LEU A N 1
ATOM 3227 C CA . LEU A 1 422 ? -11.482 -27.545 -35.632 1.00 26.38 422 LEU A CA 1
ATOM 3228 C C . LEU A 1 422 ? -12.368 -26.889 -34.570 1.00 26.38 422 LEU A C 1
ATOM 3230 O O . LEU A 1 422 ? -11.885 -26.367 -33.566 1.00 26.38 422 LEU A O 1
ATOM 3234 N N . GLU A 1 423 ? -13.670 -26.896 -34.847 1.00 24.72 423 GLU A N 1
ATOM 3235 C CA . GLU A 1 423 ? -14.724 -26.880 -33.836 1.00 24.72 423 GLU A CA 1
ATOM 3236 C C . GLU A 1 423 ? -15.105 -28.325 -33.481 1.00 24.72 423 GLU A C 1
ATOM 3238 O O . GLU A 1 423 ? -15.310 -29.145 -34.380 1.00 24.72 423 GLU A O 1
ATOM 3243 N N . ALA A 1 424 ? -15.216 -28.558 -32.167 1.00 34.53 424 ALA A N 1
ATOM 3244 C CA . ALA A 1 424 ? -16.075 -29.480 -31.405 1.00 34.53 424 ALA A CA 1
ATOM 3245 C C . ALA A 1 424 ? -15.297 -30.136 -30.258 1.00 34.53 424 ALA A C 1
ATOM 3247 O O . ALA A 1 424 ? -14.467 -31.035 -30.526 1.00 34.53 424 ALA A O 1
#

InterPro domains:
  IPR045322 E3 ubiquitin-protein ligase HECTD1/TRIP12-like [PTHR45670] (3-408)

Radius of gyration: 34.16 Å; chains: 1; bounding box: 83×76×100 Å